Protein AF-A0A956KVR4-F1 (afdb_monomer_lite)

Sequence (391 aa):
MFDELDIPAARTESAVAFEYLHDREALAQNETTVTKDGIIPGFRYVVDYDGKLKVTRSECASCHLQVLPDGTPLRGAPGNLKGGGAALGAVLRQLAASFQERSIDLAEFNYVASAVPWLDPDPHLRLKQMTEEEVLELDRSIVPGTFARFNGSPYFMTKILDIRGIRDRRYFDVHGAFQNRDVEDLARYAIWVSGVEDGTVGPHRVLTEEQRRLRFRYPDEAMYALALYLYELEPAPSPFPKDALAQRGERVFEAEGCSVCHPPGSFTNDMLVPVDGFTPPPPDSSVGRRLPVMRGTHVGTDPGLALSTRKSTGYYKVPSLRGLWYRGLYEHSGSVATLEDWFDPRRLQDDYVPTGWKGPGVTHRAVIGHEYGLDLDAADKRALIAFLETL

pLDDT: mean 93.08, std 4.37, range [73.75, 98.81]

Structure (mmCIF, N/CA/C/O backbone):
data_AF-A0A956KVR4-F1
#
_entry.id   AF-A0A956KVR4-F1
#
loop_
_atom_site.group_PDB
_atom_site.id
_atom_site.type_symbol
_atom_site.label_atom_id
_atom_site.label_alt_id
_atom_site.label_comp_id
_atom_site.label_asym_id
_atom_site.label_entity_id
_atom_site.label_seq_id
_atom_site.pdbx_PDB_ins_code
_atom_site.Cartn_x
_atom_site.Cartn_y
_atom_site.Cartn_z
_atom_site.occupancy
_atom_site.B_iso_or_equiv
_atom_site.auth_seq_id
_atom_site.auth_comp_id
_atom_site.auth_asym_id
_atom_site.auth_atom_id
_atom_site.pdbx_PDB_model_num
ATOM 1 N N . MET A 1 1 ? 20.532 3.257 2.058 1.00 80.75 1 MET A N 1
ATOM 2 C CA . MET A 1 1 ? 20.055 2.010 1.420 1.00 80.75 1 MET A CA 1
ATOM 3 C C . MET A 1 1 ? 18.605 2.106 0.977 1.00 80.75 1 MET A C 1
ATOM 5 O O . MET A 1 1 ? 18.371 1.999 -0.212 1.00 80.75 1 MET A O 1
ATOM 9 N N . PHE A 1 2 ? 17.657 2.375 1.879 1.00 88.44 2 PHE A N 1
ATOM 10 C CA . PHE A 1 2 ? 16.241 2.551 1.524 1.00 88.44 2 PHE A CA 1
ATOM 11 C C . PHE A 1 2 ? 16.002 3.606 0.426 1.00 88.44 2 PHE A C 1
ATOM 13 O O . PHE A 1 2 ? 15.334 3.329 -0.565 1.00 88.44 2 PHE A O 1
ATOM 20 N N . ASP A 1 3 ? 16.626 4.780 0.560 1.00 87.81 3 ASP A N 1
ATOM 21 C CA . ASP A 1 3 ? 16.567 5.830 -0.469 1.00 87.81 3 ASP A CA 1
ATOM 22 C C . ASP A 1 3 ? 17.527 5.571 -1.638 1.00 87.81 3 ASP A C 1
ATOM 24 O O . ASP A 1 3 ? 17.383 6.192 -2.686 1.00 87.81 3 ASP A O 1
ATOM 28 N N . GLU A 1 4 ? 18.510 4.681 -1.443 1.00 88.12 4 GLU A N 1
ATOM 29 C CA . GLU A 1 4 ? 19.662 4.441 -2.330 1.00 88.12 4 GLU A CA 1
ATOM 30 C C . GLU A 1 4 ? 19.419 3.349 -3.377 1.00 88.12 4 GLU A C 1
ATOM 32 O O . GLU A 1 4 ? 20.075 3.326 -4.414 1.00 88.12 4 GLU A O 1
ATOM 37 N N . LEU A 1 5 ? 18.487 2.438 -3.107 1.00 90.12 5 LEU A N 1
ATOM 38 C CA . LEU A 1 5 ? 18.129 1.388 -4.046 1.00 90.12 5 LEU A CA 1
ATOM 39 C C . LEU A 1 5 ? 17.360 1.995 -5.218 1.00 90.12 5 LEU A C 1
ATOM 41 O O . LEU A 1 5 ? 16.420 2.762 -5.005 1.00 90.12 5 LEU A O 1
ATOM 45 N N . ASP A 1 6 ? 17.744 1.653 -6.440 1.00 92.81 6 ASP A N 1
ATOM 46 C CA . ASP A 1 6 ? 17.148 2.186 -7.659 1.00 92.81 6 ASP A CA 1
ATOM 47 C C . ASP A 1 6 ? 16.655 1.103 -8.605 1.00 92.81 6 ASP A C 1
ATOM 49 O O . ASP A 1 6 ? 17.054 -0.048 -8.457 1.00 92.81 6 ASP A O 1
ATOM 53 N N . ILE A 1 7 ? 15.840 1.498 -9.589 1.00 91.69 7 ILE A N 1
ATOM 54 C CA . ILE A 1 7 ? 15.406 0.636 -10.696 1.00 91.69 7 ILE A CA 1
ATOM 55 C C . ILE A 1 7 ? 16.400 0.805 -11.865 1.00 91.69 7 ILE A C 1
ATOM 57 O O . ILE A 1 7 ? 16.297 1.795 -12.602 1.00 91.69 7 ILE A O 1
ATOM 61 N N . PRO A 1 8 ? 17.346 -0.126 -12.119 1.00 91.44 8 PRO A N 1
ATOM 62 C CA . PRO A 1 8 ? 18.348 0.060 -13.172 1.00 91.44 8 PRO A CA 1
ATOM 63 C C . PRO A 1 8 ? 17.725 0.120 -14.569 1.00 91.44 8 PRO A C 1
ATOM 65 O O . PRO A 1 8 ? 18.132 0.921 -15.406 1.00 91.44 8 PRO A O 1
ATOM 68 N N . ALA A 1 9 ? 16.673 -0.673 -14.790 1.00 89.62 9 ALA A N 1
ATOM 69 C CA . ALA A 1 9 ? 15.921 -0.719 -16.042 1.00 89.62 9 ALA A CA 1
ATOM 70 C C . ALA A 1 9 ? 15.224 0.609 -16.399 1.00 89.62 9 ALA A C 1
ATOM 72 O O . ALA A 1 9 ? 14.827 0.801 -17.543 1.00 89.62 9 ALA A O 1
ATOM 73 N N . ALA A 1 10 ? 15.087 1.524 -15.435 1.00 93.25 10 ALA A N 1
ATOM 74 C CA . ALA A 1 10 ? 14.396 2.797 -15.601 1.00 93.25 10 ALA A CA 1
ATOM 75 C C . ALA A 1 10 ? 15.363 4.003 -15.668 1.00 93.25 10 ALA A C 1
ATOM 77 O O . ALA A 1 10 ? 14.924 5.150 -15.759 1.00 93.25 10 ALA A O 1
ATOM 78 N N . ARG A 1 11 ? 16.686 3.768 -15.644 1.00 95.50 11 ARG A N 1
ATOM 79 C CA . ARG A 1 11 ? 17.711 4.823 -15.747 1.00 95.50 11 ARG A CA 1
ATOM 80 C C . ARG A 1 11 ? 17.682 5.495 -17.116 1.00 95.50 11 ARG A C 1
ATOM 82 O O . ARG A 1 11 ? 17.951 4.852 -18.125 1.00 95.50 11 ARG A O 1
ATOM 89 N N . THR A 1 12 ? 17.420 6.800 -17.151 1.00 96.75 12 THR A N 1
ATOM 90 C CA . THR A 1 12 ? 17.279 7.575 -18.390 1.00 96.75 12 THR A CA 1
ATOM 91 C C . THR A 1 12 ? 18.158 8.828 -18.418 1.00 96.75 12 THR A C 1
ATOM 93 O O . THR A 1 12 ? 18.351 9.499 -17.405 1.00 96.75 12 THR A O 1
ATOM 96 N N . GLU A 1 13 ? 18.662 9.162 -19.608 1.00 97.00 13 GLU A N 1
ATOM 97 C CA . GLU A 1 13 ? 19.359 10.421 -19.928 1.00 97.00 13 GLU A CA 1
ATOM 98 C C . GLU A 1 13 ? 18.384 11.500 -20.455 1.00 97.00 13 GLU A C 1
ATOM 100 O O . GLU A 1 13 ? 18.801 12.485 -21.058 1.00 97.00 13 GLU A O 1
ATOM 105 N N . SER A 1 14 ? 17.068 11.307 -20.298 1.00 97.25 14 SER A N 1
ATOM 106 C CA . SER A 1 14 ? 16.052 12.202 -20.862 1.00 97.25 14 SER A CA 1
ATOM 107 C C . SER A 1 14 ? 16.203 13.642 -20.362 1.00 97.25 14 SER A C 1
ATOM 109 O O . SER A 1 14 ? 15.924 13.925 -19.198 1.00 97.25 14 SER A O 1
ATOM 111 N N . ALA A 1 15 ? 16.558 14.564 -21.264 1.00 96.94 15 ALA A N 1
ATOM 112 C CA . ALA A 1 15 ? 16.651 15.996 -20.963 1.00 96.94 15 ALA A CA 1
ATOM 113 C C . ALA A 1 15 ? 15.356 16.541 -20.343 1.00 96.94 15 ALA A C 1
ATOM 115 O O . ALA A 1 15 ? 15.408 17.255 -19.352 1.00 96.94 15 ALA A O 1
ATOM 116 N N . VAL A 1 16 ? 14.199 16.088 -20.839 1.00 96.19 16 VAL A N 1
ATOM 117 C CA . VAL A 1 16 ? 12.877 16.450 -20.306 1.00 96.19 16 VAL A CA 1
ATOM 118 C C . VAL A 1 16 ? 12.732 16.075 -18.826 1.00 96.19 16 VAL A C 1
ATOM 120 O O . VAL A 1 16 ? 12.147 16.828 -18.050 1.00 96.19 16 VAL A O 1
ATOM 123 N N . ALA A 1 17 ? 13.269 14.922 -18.410 1.00 96.12 17 ALA A N 1
ATOM 124 C CA . ALA A 1 17 ? 13.249 14.526 -17.004 1.00 96.12 17 ALA A CA 1
ATOM 125 C C . ALA A 1 17 ? 14.131 15.444 -16.151 1.00 96.12 17 ALA A C 1
ATOM 127 O O . ALA A 1 17 ? 13.702 15.888 -15.089 1.00 96.12 17 ALA A O 1
ATOM 128 N N . PHE A 1 18 ? 15.343 15.747 -16.624 1.00 97.06 18 PHE A N 1
ATOM 129 C CA . PHE A 1 18 ? 16.249 16.666 -15.936 1.00 97.06 18 PHE A CA 1
ATOM 130 C C . PHE A 1 18 ? 15.658 18.074 -15.828 1.00 97.06 18 PHE A C 1
ATOM 132 O O . PHE A 1 18 ? 15.681 18.645 -14.743 1.00 97.06 18 PHE A O 1
ATOM 139 N N . GLU A 1 19 ? 15.108 18.621 -16.910 1.00 96.56 19 GLU A N 1
ATOM 140 C CA . GLU A 1 19 ? 14.484 19.948 -16.936 1.00 96.56 19 GLU A CA 1
ATOM 141 C C . GLU A 1 19 ? 13.323 20.030 -15.942 1.00 96.56 19 GLU A C 1
ATOM 143 O O . GLU A 1 19 ? 13.326 20.900 -15.075 1.00 96.56 19 GLU A O 1
ATOM 148 N N . TYR A 1 20 ? 12.398 19.064 -15.982 1.00 96.06 20 TYR A N 1
ATOM 149 C CA . TYR A 1 20 ? 11.256 19.018 -15.066 1.00 96.06 20 TYR A CA 1
ATOM 150 C C . TYR A 1 20 ? 11.679 19.002 -13.590 1.00 96.06 20 TYR A C 1
ATOM 152 O O . TYR A 1 20 ? 11.114 19.725 -12.774 1.00 96.06 20 TYR A O 1
ATOM 160 N N . LEU A 1 21 ? 12.685 18.196 -13.229 1.00 95.62 21 LEU A N 1
ATOM 161 C CA . LEU A 1 21 ? 13.136 18.069 -11.836 1.00 95.62 21 LEU A CA 1
ATOM 162 C C . LEU A 1 21 ? 13.823 19.335 -11.295 1.00 95.62 21 LEU A C 1
ATOM 164 O O . LEU A 1 21 ? 13.979 19.459 -10.081 1.00 95.62 21 LEU A O 1
ATOM 168 N N . HIS A 1 22 ? 14.218 20.269 -12.163 1.00 94.44 22 HIS A N 1
ATOM 169 C CA . HIS A 1 22 ? 14.794 21.561 -11.776 1.00 94.44 22 HIS A CA 1
ATOM 170 C C . HIS A 1 22 ? 13.825 22.739 -11.966 1.00 94.44 22 HIS A C 1
ATOM 172 O O . HIS A 1 22 ? 14.139 23.858 -11.552 1.00 94.44 22 HIS A O 1
ATOM 178 N N . ASP A 1 23 ? 12.647 22.506 -12.545 1.00 95.88 23 ASP A N 1
ATOM 179 C CA . ASP A 1 23 ? 11.645 23.531 -12.809 1.00 95.88 23 ASP A CA 1
ATOM 180 C C . ASP A 1 23 ? 10.637 23.633 -11.654 1.00 95.88 23 ASP A C 1
ATOM 182 O O . ASP A 1 23 ? 9.692 22.855 -11.523 1.00 95.88 23 ASP A O 1
ATOM 186 N N . ARG A 1 24 ? 10.823 24.648 -10.805 1.00 94.50 24 ARG A N 1
ATOM 187 C CA . ARG A 1 24 ? 9.937 24.910 -9.660 1.00 94.50 24 ARG A CA 1
ATOM 188 C C . ARG A 1 24 ? 8.495 25.201 -10.068 1.00 94.50 24 ARG A C 1
ATOM 190 O O . ARG A 1 24 ? 7.590 24.872 -9.304 1.00 94.50 24 ARG A O 1
ATOM 197 N N . GLU A 1 25 ? 8.283 25.834 -11.217 1.00 95.50 25 GLU A N 1
ATOM 198 C CA . GLU A 1 25 ? 6.944 26.164 -11.690 1.00 95.50 25 GLU A CA 1
ATOM 199 C C . GLU A 1 25 ? 6.230 24.895 -12.155 1.00 95.50 25 GLU A C 1
ATOM 201 O O . GLU A 1 25 ? 5.117 24.623 -11.703 1.00 95.50 25 GLU A O 1
ATOM 206 N N . ALA A 1 26 ? 6.903 24.058 -12.949 1.00 95.06 26 ALA A N 1
ATOM 207 C CA . ALA A 1 26 ? 6.360 22.771 -13.377 1.00 95.06 26 ALA A CA 1
ATOM 208 C C . ALA A 1 26 ? 6.035 21.855 -12.185 1.00 95.06 26 ALA A C 1
ATOM 210 O O . ALA A 1 26 ? 4.971 21.230 -12.157 1.00 95.06 26 ALA A O 1
ATOM 211 N N . LEU A 1 27 ? 6.912 21.803 -11.174 1.00 95.25 27 LEU A N 1
ATOM 212 C CA . LEU A 1 27 ? 6.678 21.027 -9.952 1.00 95.25 27 LEU A CA 1
ATOM 213 C C . LEU A 1 27 ? 5.428 21.502 -9.203 1.00 95.25 27 LEU A C 1
ATOM 215 O O . LEU A 1 27 ? 4.624 20.665 -8.789 1.00 95.25 27 LEU A O 1
ATOM 219 N N . ALA A 1 28 ? 5.244 22.819 -9.066 1.00 93.88 28 ALA A N 1
ATOM 220 C CA . ALA A 1 28 ? 4.077 23.403 -8.411 1.00 93.88 28 ALA A CA 1
ATOM 221 C C . ALA A 1 28 ? 2.783 23.152 -9.203 1.00 93.88 28 ALA A C 1
ATOM 223 O O . ALA A 1 28 ? 1.786 22.735 -8.620 1.00 93.88 28 ALA A O 1
ATOM 224 N N . GLN A 1 29 ? 2.809 23.337 -10.527 1.00 94.00 29 GLN A N 1
ATOM 225 C CA . GLN A 1 29 ? 1.658 23.102 -11.409 1.00 94.00 29 GLN A CA 1
ATOM 226 C C . GLN A 1 29 ? 1.182 21.641 -11.394 1.00 94.00 29 GLN A C 1
ATOM 228 O O . GLN A 1 29 ? -0.007 21.381 -11.543 1.00 94.00 29 GLN A O 1
ATOM 233 N N . ASN A 1 30 ? 2.099 20.689 -11.205 1.00 92.12 30 ASN A N 1
ATOM 234 C CA . ASN A 1 30 ? 1.795 19.256 -11.145 1.00 92.12 30 ASN A CA 1
ATOM 235 C C . ASN A 1 30 ? 1.574 18.742 -9.712 1.00 92.12 30 ASN A C 1
ATOM 237 O O . ASN A 1 30 ? 1.574 17.528 -9.503 1.00 92.12 30 ASN A O 1
ATOM 241 N N . GLU A 1 31 ? 1.465 19.641 -8.724 1.00 93.69 31 GLU A N 1
ATOM 242 C CA . GLU A 1 31 ? 1.329 19.299 -7.300 1.00 93.69 31 GLU A CA 1
ATOM 243 C C . GLU A 1 31 ? 2.373 18.268 -6.836 1.00 93.69 31 GLU A C 1
ATOM 245 O O . GLU A 1 31 ? 2.086 17.351 -6.060 1.00 93.69 31 GLU A O 1
ATOM 250 N N . THR A 1 32 ? 3.598 18.377 -7.361 1.00 94.94 32 THR A N 1
ATOM 251 C CA . THR A 1 32 ? 4.638 17.385 -7.089 1.00 94.94 32 THR A CA 1
ATOM 252 C C . THR A 1 32 ? 4.989 17.412 -5.614 1.00 94.94 32 THR A C 1
ATOM 254 O O . THR A 1 32 ? 5.251 18.469 -5.043 1.00 94.94 32 THR A O 1
ATOM 257 N N . THR A 1 33 ? 5.010 16.241 -4.985 1.00 95.50 33 THR A N 1
ATOM 258 C CA . THR A 1 33 ? 5.395 16.138 -3.580 1.00 95.50 33 THR A CA 1
ATOM 259 C C . THR A 1 33 ? 6.875 16.471 -3.408 1.00 95.50 33 THR A C 1
ATOM 261 O O . THR A 1 33 ? 7.738 15.834 -4.011 1.00 95.50 33 THR A O 1
ATOM 264 N N . VAL A 1 34 ? 7.163 17.448 -2.546 1.00 95.31 34 VAL A N 1
ATOM 265 C CA . VAL A 1 34 ? 8.518 17.889 -2.199 1.00 95.31 34 VAL A CA 1
ATOM 266 C C . VAL A 1 34 ? 8.643 17.938 -0.677 1.00 95.31 34 VAL A C 1
ATOM 268 O O . VAL A 1 34 ? 7.728 18.394 0.009 1.00 95.31 34 VAL A O 1
ATOM 271 N N . THR A 1 35 ? 9.753 17.445 -0.129 1.00 96.06 35 THR A N 1
ATOM 272 C CA . THR A 1 35 ? 10.032 17.548 1.311 1.00 96.06 35 THR A CA 1
ATOM 273 C C . THR A 1 35 ? 10.358 18.989 1.706 1.00 96.06 35 THR A C 1
ATOM 275 O O . THR A 1 35 ? 10.682 19.829 0.864 1.00 96.06 35 THR A O 1
ATOM 278 N N . LYS A 1 36 ? 10.375 19.271 3.012 1.00 95.56 36 LYS A N 1
ATOM 279 C CA . LYS A 1 36 ? 10.816 20.571 3.550 1.00 95.56 36 LYS A CA 1
ATOM 280 C C . LYS A 1 36 ? 12.243 20.968 3.144 1.00 95.56 36 LYS A C 1
ATOM 282 O O . LYS A 1 36 ? 12.559 22.152 3.121 1.00 95.56 36 LYS A O 1
ATOM 287 N N . ASP A 1 37 ? 13.073 19.989 2.784 1.00 94.69 37 ASP A N 1
ATOM 288 C CA . ASP A 1 37 ? 14.461 20.185 2.349 1.00 94.69 37 ASP A CA 1
ATOM 289 C C . ASP A 1 37 ? 14.590 20.326 0.818 1.00 94.69 37 ASP A C 1
ATOM 291 O O . ASP A 1 37 ? 15.698 20.352 0.285 1.00 94.69 37 ASP A O 1
ATOM 295 N N . GLY A 1 38 ? 13.472 20.396 0.085 1.00 92.62 38 GLY A N 1
ATOM 296 C CA . GLY A 1 38 ? 13.476 20.536 -1.373 1.00 92.62 38 GLY A CA 1
ATOM 297 C C . GLY A 1 38 ? 13.743 19.233 -2.133 1.00 92.62 38 GLY A C 1
ATOM 298 O O . GLY A 1 38 ? 14.058 19.278 -3.320 1.00 92.62 38 GLY A O 1
ATOM 299 N N . ILE A 1 39 ? 13.636 18.074 -1.477 1.00 93.12 39 ILE A N 1
ATOM 300 C CA . ILE A 1 39 ? 13.843 16.765 -2.110 1.00 93.12 39 ILE A CA 1
ATOM 301 C C . ILE A 1 39 ? 12.533 16.315 -2.751 1.00 93.12 39 ILE A C 1
ATOM 303 O O . ILE A 1 39 ? 11.499 16.334 -2.090 1.00 93.12 39 ILE A O 1
ATOM 307 N N . ILE A 1 40 ? 12.584 15.855 -4.002 1.00 95.06 40 ILE A N 1
ATOM 308 C CA . ILE A 1 40 ? 11.457 15.207 -4.686 1.00 95.06 40 ILE A CA 1
ATOM 309 C C . ILE A 1 40 ? 11.563 13.699 -4.416 1.00 95.06 40 ILE A C 1
ATOM 311 O O . ILE A 1 40 ? 12.414 13.036 -5.020 1.00 95.06 40 ILE A O 1
ATOM 315 N N . PRO A 1 41 ? 10.772 13.124 -3.492 1.00 93.62 41 PRO A N 1
ATOM 316 C CA . PRO A 1 41 ? 10.969 11.740 -3.098 1.00 93.62 41 PRO A CA 1
ATOM 317 C C . PRO A 1 41 ? 10.682 10.775 -4.244 1.00 93.62 41 PRO A C 1
ATOM 319 O O . PRO A 1 41 ? 9.842 11.014 -5.110 1.00 93.62 41 PRO A O 1
ATOM 322 N N . GLY A 1 42 ? 11.385 9.648 -4.234 1.00 91.88 42 GLY A N 1
ATOM 323 C CA . GLY A 1 42 ? 11.209 8.604 -5.233 1.00 91.88 42 GLY A CA 1
ATOM 324 C C . GLY A 1 42 ? 11.892 8.880 -6.572 1.00 91.88 42 GLY A C 1
ATOM 325 O O . GLY A 1 42 ? 11.877 7.969 -7.392 1.00 91.88 42 GLY A O 1
ATOM 326 N N . PHE A 1 43 ? 12.500 10.049 -6.795 1.00 94.75 43 PHE A N 1
ATOM 327 C CA . PHE A 1 43 ? 13.442 10.299 -7.890 1.00 94.75 43 PHE A CA 1
ATOM 328 C C . PHE 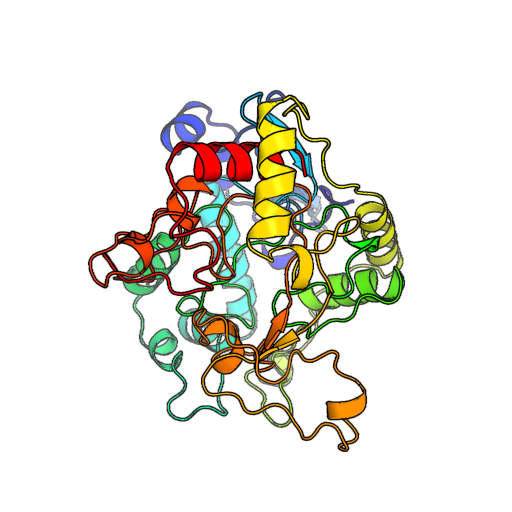A 1 43 ? 14.870 10.360 -7.364 1.00 94.75 43 PHE A C 1
ATOM 330 O O . PHE A 1 43 ? 15.117 10.764 -6.228 1.00 94.75 43 PHE A O 1
ATOM 337 N N . ARG A 1 44 ? 15.825 9.984 -8.211 1.00 94.06 44 ARG A N 1
ATOM 338 C CA . ARG A 1 44 ? 17.248 10.069 -7.888 1.00 94.06 44 ARG A CA 1
ATOM 339 C C . ARG A 1 44 ? 18.091 10.301 -9.129 1.00 94.06 44 ARG A C 1
ATOM 341 O O . ARG A 1 44 ? 17.738 9.861 -10.225 1.00 94.06 44 ARG A O 1
ATOM 348 N N . TYR A 1 45 ? 19.252 10.895 -8.897 1.00 95.44 45 TYR A N 1
ATOM 349 C CA . TYR A 1 45 ? 20.349 10.897 -9.847 1.00 95.44 45 TYR A CA 1
ATOM 350 C C . TYR A 1 45 ? 21.274 9.710 -9.581 1.00 95.44 45 TYR A C 1
ATOM 352 O O . TYR A 1 45 ? 21.537 9.356 -8.431 1.00 95.44 45 TYR A O 1
ATOM 360 N N . VAL A 1 46 ? 21.776 9.095 -10.645 1.00 95.50 46 VAL A N 1
ATOM 361 C CA . VAL A 1 46 ? 22.764 8.018 -10.579 1.00 95.50 46 VAL A CA 1
ATOM 362 C C . VAL A 1 46 ? 23.816 8.243 -11.655 1.00 95.50 46 VAL A C 1
ATOM 364 O O . VAL A 1 46 ? 23.481 8.595 -12.782 1.00 95.50 46 VAL A O 1
ATOM 367 N N . VAL A 1 47 ? 25.088 8.063 -11.307 1.00 95.69 47 VAL A N 1
ATOM 368 C CA . VAL A 1 47 ? 26.148 7.919 -12.310 1.00 95.69 47 VAL A CA 1
ATOM 369 C C . VAL A 1 47 ? 26.178 6.446 -12.689 1.00 95.69 47 VAL A C 1
ATOM 371 O O . VAL A 1 47 ? 26.479 5.600 -11.848 1.00 95.69 47 VAL A O 1
ATOM 374 N N . ASP A 1 48 ? 25.768 6.140 -13.914 1.00 93.56 48 ASP A N 1
ATOM 375 C CA . ASP A 1 48 ? 25.633 4.765 -14.392 1.00 93.56 48 ASP A CA 1
ATOM 376 C C . ASP A 1 48 ? 26.993 4.184 -14.826 1.00 93.56 48 ASP A C 1
ATOM 378 O O . ASP A 1 48 ? 28.011 4.879 -14.845 1.00 93.56 48 ASP A O 1
ATOM 382 N N . TYR A 1 49 ? 27.037 2.896 -15.172 1.00 89.31 49 TYR A N 1
ATOM 383 C CA . TYR A 1 49 ? 28.277 2.198 -15.542 1.00 89.31 49 TYR A CA 1
ATOM 384 C C . TYR A 1 49 ? 28.978 2.772 -16.783 1.00 89.31 49 TYR A C 1
ATOM 386 O O . TYR A 1 49 ? 30.174 2.560 -16.967 1.00 89.31 49 TYR A O 1
ATOM 394 N N . ASP A 1 50 ? 28.249 3.507 -17.621 1.00 94.12 50 ASP A N 1
ATOM 395 C CA . ASP A 1 50 ? 28.787 4.247 -18.766 1.00 94.12 50 ASP A CA 1
ATOM 396 C C . ASP A 1 50 ? 29.404 5.607 -18.378 1.00 94.12 50 ASP A C 1
ATOM 398 O O . ASP A 1 50 ? 29.859 6.354 -19.245 1.00 94.12 50 ASP A O 1
ATOM 402 N N . GLY A 1 51 ? 29.435 5.933 -17.082 1.00 96.38 51 GLY A N 1
ATOM 403 C CA . GLY A 1 51 ? 29.975 7.176 -16.540 1.00 96.38 51 GLY A CA 1
ATOM 404 C C . GLY A 1 51 ? 29.044 8.378 -16.689 1.00 96.38 51 GLY A C 1
ATOM 405 O O . GLY A 1 51 ? 29.439 9.494 -16.348 1.00 96.38 51 GLY A O 1
ATOM 406 N N . LYS A 1 52 ? 27.820 8.188 -17.191 1.00 97.25 52 LYS A N 1
ATOM 407 C CA . LYS A 1 52 ? 26.879 9.282 -17.425 1.00 97.25 52 LYS A CA 1
ATOM 408 C C . LYS A 1 52 ? 25.922 9.473 -16.259 1.00 97.25 52 LYS A C 1
ATOM 410 O O . LYS A 1 52 ? 25.514 8.520 -15.596 1.00 97.25 52 LYS A O 1
ATOM 415 N N . LEU A 1 53 ? 25.521 10.724 -16.047 1.00 97.31 53 LEU A N 1
ATOM 416 C CA . LEU A 1 53 ? 24.470 11.072 -15.099 1.00 97.31 53 LEU A CA 1
ATOM 417 C C . LEU A 1 53 ? 23.101 10.708 -15.684 1.00 97.31 53 LEU A C 1
ATOM 419 O O . LEU A 1 53 ? 22.754 11.150 -16.777 1.00 97.31 53 LEU A O 1
ATOM 423 N N . LYS A 1 54 ? 22.311 9.940 -14.938 1.00 97.81 54 LYS A N 1
ATOM 424 C CA . LYS A 1 54 ? 20.959 9.510 -15.308 1.00 97.81 54 LYS A CA 1
ATOM 425 C C . LYS A 1 54 ? 19.970 9.801 -14.188 1.00 97.81 54 LYS A C 1
ATOM 427 O O . LYS A 1 54 ? 20.344 9.873 -13.018 1.00 97.81 54 LYS A O 1
ATOM 432 N N . VAL A 1 55 ? 18.700 9.930 -14.557 1.00 97.12 55 VAL A N 1
ATOM 433 C CA . VAL A 1 55 ? 17.562 9.973 -13.632 1.00 97.12 55 VAL A CA 1
ATOM 434 C C . VAL A 1 55 ? 16.927 8.589 -13.571 1.00 97.12 55 VAL A C 1
ATOM 436 O O . VAL A 1 55 ? 16.797 7.915 -14.589 1.00 97.12 55 VAL A O 1
ATOM 439 N N . THR A 1 56 ? 16.508 8.161 -12.387 1.00 95.75 56 THR A N 1
ATOM 440 C CA . THR A 1 56 ? 15.692 6.952 -12.202 1.00 95.75 56 THR A CA 1
ATOM 441 C C . THR A 1 56 ? 14.779 7.113 -10.982 1.00 95.75 56 THR A C 1
ATOM 443 O O . THR A 1 56 ? 14.751 8.177 -10.352 1.00 95.75 56 THR A O 1
ATOM 446 N N . ARG A 1 57 ? 14.021 6.068 -10.641 1.00 93.75 57 ARG A N 1
ATOM 447 C CA . ARG A 1 57 ? 13.234 5.999 -9.409 1.00 93.75 57 ARG A CA 1
ATOM 448 C C . ARG A 1 57 ? 13.993 5.279 -8.304 1.00 93.75 57 ARG A C 1
ATOM 450 O O . ARG A 1 57 ? 14.728 4.327 -8.565 1.00 93.75 57 ARG A O 1
ATOM 457 N N . SER A 1 58 ? 13.759 5.698 -7.066 1.00 93.50 58 SER A N 1
ATOM 458 C CA . SER A 1 58 ? 14.120 4.891 -5.900 1.00 93.50 58 SER A CA 1
ATOM 459 C C . SER A 1 58 ? 13.170 3.698 -5.793 1.00 93.50 58 SER A C 1
ATOM 461 O O . SER A 1 58 ? 11.958 3.891 -5.754 1.00 93.50 58 SER A O 1
ATOM 463 N N . GLU A 1 59 ? 13.700 2.483 -5.711 1.00 91.12 59 GLU A N 1
ATOM 464 C CA . GLU A 1 59 ? 12.933 1.230 -5.720 1.00 91.12 59 GLU A CA 1
ATOM 465 C C . GLU A 1 59 ? 11.901 1.201 -4.580 1.00 91.12 59 GLU A C 1
ATOM 467 O O . GLU A 1 59 ? 10.697 1.229 -4.815 1.00 91.12 59 GLU A O 1
ATOM 472 N N . CYS A 1 60 ? 12.357 1.243 -3.324 1.00 91.69 60 CYS A N 1
ATOM 473 C CA . CYS A 1 60 ? 11.464 1.159 -2.168 1.00 91.69 60 CYS A CA 1
ATOM 474 C C . CYS A 1 60 ? 10.809 2.506 -1.844 1.00 91.69 60 CYS A C 1
ATOM 476 O O . CYS A 1 60 ? 9.600 2.573 -1.633 1.00 91.69 60 CYS A O 1
ATOM 478 N N . ALA A 1 61 ? 11.593 3.590 -1.817 1.00 92.81 61 ALA A N 1
ATOM 479 C CA . ALA A 1 61 ? 11.116 4.914 -1.412 1.00 92.81 61 ALA A CA 1
ATOM 480 C C . ALA A 1 61 ? 10.111 5.541 -2.396 1.00 92.81 61 ALA A C 1
ATOM 482 O O . ALA A 1 61 ? 9.395 6.459 -2.014 1.00 92.81 61 ALA A O 1
ATOM 483 N N . SER A 1 62 ? 10.013 5.053 -3.640 1.00 91.88 62 SER A N 1
ATOM 484 C CA . SER A 1 62 ? 8.954 5.486 -4.565 1.00 91.88 62 SER A CA 1
ATOM 485 C C . SER A 1 62 ? 7.551 5.069 -4.124 1.00 91.88 62 SER A C 1
ATOM 487 O O . SER A 1 62 ? 6.590 5.737 -4.498 1.00 91.88 62 SER A O 1
ATOM 489 N N . CYS A 1 63 ? 7.438 3.991 -3.342 1.00 92.25 63 CYS A N 1
ATOM 490 C CA . CYS A 1 63 ? 6.168 3.478 -2.835 1.00 92.25 63 CYS A CA 1
ATOM 491 C C . CYS A 1 63 ? 6.056 3.636 -1.315 1.00 92.25 63 CYS A C 1
ATOM 493 O O . CYS A 1 63 ? 5.007 4.012 -0.817 1.00 92.25 63 CYS A O 1
ATOM 495 N N . HIS A 1 64 ? 7.123 3.387 -0.558 1.00 95.38 64 HIS A N 1
ATOM 496 C CA . HIS A 1 64 ? 7.099 3.325 0.908 1.00 95.38 64 HIS A CA 1
ATOM 497 C C . HIS A 1 64 ? 7.646 4.596 1.580 1.00 95.38 64 HIS A C 1
ATOM 499 O O . HIS A 1 64 ? 8.385 4.522 2.563 1.00 95.38 64 HIS A O 1
ATOM 505 N N . LEU A 1 65 ? 7.341 5.777 1.041 1.00 95.69 65 LEU A N 1
ATOM 506 C CA . LEU A 1 65 ? 7.711 7.050 1.659 1.00 95.69 65 LEU A CA 1
ATOM 507 C C . LEU A 1 65 ? 6.538 8.019 1.616 1.00 95.69 65 LEU A C 1
ATOM 509 O O . LEU A 1 65 ? 6.072 8.400 0.543 1.00 95.69 65 LEU A O 1
ATOM 513 N N . GLN A 1 66 ? 6.116 8.457 2.796 1.00 95.88 66 GLN A N 1
ATOM 514 C CA . GLN A 1 66 ? 5.120 9.507 2.957 1.00 95.88 66 GLN A CA 1
ATOM 515 C C . GLN A 1 66 ? 5.806 10.833 3.280 1.00 95.88 66 GLN A C 1
ATOM 517 O O . GLN A 1 66 ? 6.786 10.858 4.021 1.00 95.88 66 GLN A O 1
ATOM 522 N N . VAL A 1 67 ? 5.294 11.943 2.761 1.00 96.19 67 VAL A N 1
ATOM 523 C CA . VAL A 1 67 ? 5.663 13.286 3.223 1.00 96.19 67 VAL A CA 1
ATOM 524 C C . VAL A 1 67 ? 4.520 13.821 4.076 1.00 96.19 67 VAL A C 1
ATOM 526 O O . VAL A 1 67 ? 3.386 13.922 3.606 1.00 96.19 67 VAL A O 1
ATOM 529 N N . LEU A 1 68 ? 4.811 14.099 5.347 1.00 94.25 68 LEU A N 1
ATOM 530 C CA . LEU A 1 68 ? 3.849 14.641 6.306 1.00 94.25 68 LEU A CA 1
ATOM 531 C C . LEU A 1 68 ? 3.498 16.106 5.970 1.00 94.25 68 LEU A C 1
ATOM 533 O O . LEU A 1 68 ? 4.231 16.745 5.214 1.00 94.25 68 LEU A O 1
ATOM 537 N N . PRO A 1 69 ? 2.410 16.675 6.531 1.00 93.00 69 PRO A N 1
ATOM 538 C CA . PRO A 1 69 ? 1.997 18.053 6.238 1.00 93.00 69 PRO A CA 1
ATOM 539 C C . PRO A 1 69 ? 3.063 19.125 6.516 1.00 93.00 69 PRO A C 1
ATOM 541 O O . PRO A 1 69 ? 3.062 20.172 5.877 1.00 93.00 69 PRO A O 1
ATOM 544 N N . ASP A 1 70 ? 3.990 18.866 7.441 1.00 93.50 70 ASP A N 1
ATOM 545 C CA . ASP A 1 70 ? 5.127 19.740 7.761 1.00 93.50 70 ASP A CA 1
ATOM 546 C C . ASP A 1 70 ? 6.325 19.573 6.796 1.00 93.50 70 ASP A C 1
ATOM 548 O O . ASP A 1 70 ? 7.392 20.153 7.005 1.00 93.50 70 ASP A O 1
ATOM 552 N N . GLY A 1 71 ? 6.178 18.744 5.758 1.00 95.19 71 GLY A N 1
ATOM 553 C CA . GLY A 1 71 ? 7.216 18.411 4.788 1.00 95.19 71 GLY A CA 1
ATOM 554 C C . GLY A 1 71 ? 8.224 17.361 5.269 1.00 95.19 71 GLY A C 1
ATOM 555 O O . GLY A 1 71 ? 9.201 17.097 4.560 1.00 95.19 71 GLY A O 1
ATOM 556 N N . THR A 1 72 ? 8.038 16.755 6.447 1.00 95.81 72 THR A N 1
ATOM 557 C CA . THR A 1 72 ? 8.942 15.725 6.976 1.00 95.81 72 THR A CA 1
ATOM 558 C C . THR A 1 72 ? 8.740 14.383 6.249 1.00 95.81 72 THR A C 1
ATOM 560 O O . THR A 1 72 ? 7.610 13.896 6.169 1.00 95.81 72 THR A O 1
ATOM 563 N N . PRO A 1 73 ? 9.810 13.736 5.740 1.00 95.56 73 PRO A N 1
ATOM 564 C CA . PRO A 1 73 ? 9.706 12.416 5.126 1.00 95.56 73 PRO A CA 1
ATOM 565 C C . PRO A 1 73 ? 9.598 11.309 6.185 1.00 95.56 73 PRO A C 1
ATOM 567 O O . PRO A 1 73 ? 10.481 11.141 7.030 1.00 95.56 73 PRO A O 1
ATOM 570 N N . LEU A 1 74 ? 8.552 10.495 6.087 1.00 96.12 74 LEU A N 1
ATOM 571 C CA . LEU A 1 74 ? 8.315 9.308 6.895 1.00 96.12 74 LEU A CA 1
ATOM 572 C C . LEU A 1 74 ? 8.594 8.046 6.067 1.00 96.12 74 LEU A C 1
ATOM 574 O O . LEU A 1 74 ? 7.759 7.559 5.302 1.00 96.12 74 LEU A O 1
ATOM 578 N N . ARG A 1 75 ? 9.809 7.511 6.217 1.00 96.12 75 ARG A N 1
ATOM 579 C CA . ARG A 1 75 ? 10.246 6.283 5.535 1.00 96.12 75 ARG A CA 1
ATOM 580 C C . ARG A 1 75 ? 9.504 5.063 6.073 1.00 96.12 75 ARG A C 1
ATOM 582 O O . ARG A 1 75 ? 9.296 4.937 7.279 1.00 96.12 75 ARG A O 1
ATOM 589 N N . GLY A 1 76 ? 9.140 4.161 5.177 1.00 95.38 76 GLY A N 1
ATOM 590 C CA . GLY A 1 76 ? 8.391 2.946 5.465 1.00 95.38 76 GLY A CA 1
ATOM 591 C C . GLY A 1 76 ? 6.873 3.126 5.558 1.00 95.38 76 GLY A C 1
ATOM 592 O O . GLY A 1 76 ? 6.161 2.129 5.565 1.00 95.38 76 GLY A O 1
ATOM 593 N N . ALA A 1 77 ? 6.357 4.354 5.603 1.00 96.06 77 ALA A N 1
ATOM 594 C CA . ALA A 1 77 ? 4.915 4.584 5.562 1.00 96.06 77 ALA A CA 1
ATOM 595 C C . ALA A 1 77 ? 4.353 4.375 4.140 1.00 96.06 77 ALA A C 1
ATOM 597 O O . ALA A 1 77 ? 5.108 4.499 3.169 1.00 96.06 77 ALA A O 1
ATOM 598 N N . PRO A 1 78 ? 3.049 4.075 3.982 1.00 95.31 78 PRO A N 1
ATOM 599 C CA . PRO A 1 78 ? 2.397 4.068 2.675 1.00 95.31 78 PRO A CA 1
ATOM 600 C C . PRO A 1 78 ? 2.595 5.409 1.968 1.00 95.31 78 PRO A C 1
ATOM 602 O O . PRO A 1 78 ? 2.310 6.465 2.532 1.00 95.31 78 PRO A O 1
ATOM 605 N N . GLY A 1 79 ? 3.118 5.381 0.746 1.00 94.06 79 GLY A N 1
ATOM 606 C CA . GLY A 1 79 ? 3.491 6.603 0.053 1.00 94.06 79 GLY A CA 1
ATOM 607 C C . GLY A 1 79 ? 2.291 7.440 -0.358 1.00 94.06 79 GLY A C 1
ATOM 608 O O . GLY A 1 79 ? 1.298 6.923 -0.855 1.00 94.06 79 GLY A O 1
ATOM 609 N N . ASN A 1 80 ? 2.412 8.754 -0.200 1.00 93.81 80 ASN A N 1
ATOM 610 C CA . ASN A 1 80 ? 1.427 9.741 -0.647 1.00 93.81 80 ASN A CA 1
ATOM 611 C C . ASN A 1 80 ? 1.980 10.627 -1.772 1.00 93.81 80 ASN A C 1
ATOM 613 O O . ASN A 1 80 ? 1.529 11.758 -1.947 1.00 93.81 80 ASN A O 1
ATOM 617 N N . LEU A 1 81 ? 2.989 10.129 -2.490 1.00 92.62 81 LEU A N 1
ATOM 618 C CA . LEU A 1 81 ? 3.705 10.896 -3.498 1.00 92.62 81 LEU A CA 1
ATOM 619 C C . LEU A 1 81 ? 2.774 11.223 -4.669 1.00 92.62 81 LEU A C 1
ATOM 621 O O . LEU A 1 81 ? 2.157 10.336 -5.258 1.00 92.62 81 LEU A O 1
ATOM 625 N N . LYS A 1 82 ? 2.697 12.509 -4.992 1.00 91.31 82 LYS A N 1
ATOM 626 C CA . LYS A 1 82 ? 1.925 13.078 -6.094 1.00 91.31 82 LYS A CA 1
ATOM 627 C C . LYS A 1 82 ? 2.849 13.681 -7.141 1.00 91.31 82 LYS A C 1
ATOM 629 O O . LYS A 1 82 ? 3.987 14.063 -6.848 1.00 91.31 82 LYS A O 1
ATOM 634 N N . GLY A 1 83 ? 2.318 13.805 -8.352 1.00 84.38 83 GLY A N 1
ATOM 635 C CA . GLY A 1 83 ? 3.003 14.433 -9.471 1.00 84.38 83 GLY A CA 1
ATOM 636 C C . GLY A 1 83 ? 4.163 13.593 -10.005 1.00 84.38 83 GLY A C 1
ATOM 637 O O . GLY A 1 83 ? 4.106 12.366 -10.059 1.00 84.38 83 GLY A O 1
ATOM 638 N N . GLY A 1 84 ? 5.211 14.274 -10.460 1.00 84.25 84 GLY A N 1
ATOM 639 C CA . GLY A 1 84 ? 6.342 13.678 -11.178 1.00 84.25 84 GLY A CA 1
ATOM 640 C C . GLY A 1 84 ? 6.305 13.926 -12.686 1.00 84.25 84 GLY A C 1
ATOM 641 O O . GLY A 1 84 ? 7.348 13.818 -13.328 1.00 84.25 84 GLY A O 1
ATOM 642 N N . GLY A 1 85 ? 5.143 14.309 -13.226 1.00 87.31 85 GLY A N 1
ATOM 643 C CA . GLY A 1 85 ? 4.966 14.904 -14.552 1.00 87.31 85 GLY A CA 1
ATOM 644 C C . GLY A 1 85 ? 5.822 14.272 -15.649 1.00 87.31 85 GLY A C 1
ATOM 645 O O . GLY A 1 85 ? 5.856 13.051 -15.837 1.00 87.31 85 GLY A O 1
ATOM 646 N N . ALA A 1 86 ? 6.545 15.119 -16.379 1.00 90.19 86 ALA A N 1
ATOM 647 C CA . ALA A 1 86 ? 7.338 14.677 -17.517 1.00 90.19 86 ALA A CA 1
ATOM 648 C C . ALA A 1 86 ? 8.525 13.777 -17.116 1.00 90.19 86 ALA A C 1
ATOM 650 O O . ALA A 1 86 ? 8.899 12.889 -17.887 1.00 90.19 86 ALA A O 1
ATOM 651 N N . ALA A 1 87 ? 9.069 13.938 -15.902 1.00 94.25 87 ALA A N 1
ATOM 652 C CA . ALA A 1 87 ? 10.128 13.074 -15.383 1.00 94.25 87 ALA A CA 1
ATOM 653 C C . ALA A 1 87 ? 9.632 11.647 -15.117 1.00 94.25 87 ALA A C 1
ATOM 655 O O . ALA A 1 87 ? 10.290 10.687 -15.518 1.00 94.25 87 ALA A O 1
ATOM 656 N N . LEU A 1 88 ? 8.449 11.489 -14.514 1.00 92.00 88 LEU A N 1
ATOM 657 C CA . LEU A 1 88 ? 7.833 10.179 -14.314 1.00 92.00 88 LEU A CA 1
ATOM 658 C C . LEU A 1 88 ? 7.565 9.504 -15.661 1.00 92.00 88 LEU A C 1
ATOM 660 O O . LEU A 1 88 ? 7.963 8.358 -15.860 1.00 92.00 88 LEU A O 1
ATOM 664 N N . GLY A 1 89 ? 6.972 10.236 -16.608 1.00 90.81 89 GLY A N 1
ATOM 665 C CA . GLY A 1 89 ? 6.715 9.724 -17.953 1.00 90.81 89 GLY A CA 1
ATOM 666 C C . GLY A 1 89 ? 7.990 9.287 -18.683 1.00 90.81 89 GLY A C 1
ATOM 667 O O . GLY A 1 89 ? 7.995 8.256 -19.351 1.00 90.81 89 GLY A O 1
ATOM 668 N N . ALA A 1 90 ? 9.095 10.025 -18.540 1.00 94.25 90 ALA A N 1
ATOM 669 C CA . ALA A 1 90 ? 10.377 9.649 -19.133 1.00 94.25 90 ALA A CA 1
ATOM 670 C C . ALA A 1 90 ? 10.947 8.357 -18.529 1.00 94.25 90 ALA A C 1
ATOM 672 O O . ALA A 1 90 ? 11.402 7.482 -19.266 1.00 94.25 90 ALA A O 1
ATOM 673 N N . VAL A 1 91 ? 10.879 8.217 -17.203 1.00 94.25 91 VAL A N 1
ATOM 674 C CA . VAL A 1 91 ? 11.365 7.023 -16.504 1.00 94.25 91 VAL A CA 1
ATOM 675 C C . VAL A 1 91 ? 10.503 5.792 -16.821 1.00 94.25 91 VAL A C 1
ATOM 677 O O . VAL A 1 91 ? 11.043 4.718 -17.080 1.00 94.25 91 VAL A O 1
ATOM 680 N N . LEU A 1 92 ? 9.175 5.941 -16.884 1.00 89.50 92 LEU A N 1
ATOM 681 C CA . LEU A 1 92 ? 8.266 4.855 -17.273 1.00 89.50 92 LEU A CA 1
ATOM 682 C C . LEU A 1 92 ? 8.467 4.424 -18.732 1.00 89.50 92 LEU A C 1
ATOM 684 O O . LEU A 1 92 ? 8.475 3.228 -19.010 1.00 89.50 92 LEU A O 1
ATOM 688 N N . ARG A 1 93 ? 8.707 5.365 -19.657 1.00 89.69 93 ARG A N 1
ATOM 689 C CA . ARG A 1 93 ? 9.052 5.033 -21.051 1.00 89.69 93 ARG A CA 1
ATOM 690 C C . ARG A 1 93 ? 10.354 4.245 -21.148 1.00 89.69 93 ARG A C 1
ATOM 692 O O . ARG A 1 93 ? 10.420 3.284 -21.906 1.00 89.69 93 ARG A O 1
ATOM 699 N N . GLN A 1 94 ? 11.370 4.624 -20.375 1.00 93.06 94 GLN A N 1
ATOM 700 C CA . GLN A 1 94 ? 12.628 3.879 -20.327 1.00 93.06 94 GLN A CA 1
ATOM 701 C C . GLN A 1 94 ? 12.424 2.461 -19.777 1.00 93.06 94 GLN A C 1
ATOM 703 O O . GLN A 1 94 ? 12.940 1.496 -20.342 1.00 93.06 94 GLN A O 1
ATOM 708 N N . LEU A 1 95 ? 11.626 2.326 -18.715 1.00 89.25 95 LEU A N 1
ATOM 709 C CA . LEU A 1 95 ? 11.266 1.025 -18.161 1.00 89.25 95 LEU A CA 1
ATOM 710 C C . LEU A 1 95 ? 10.525 0.166 -19.200 1.00 89.25 95 LEU A C 1
ATOM 712 O O . LEU A 1 95 ? 10.897 -0.988 -19.401 1.00 89.25 95 LEU A O 1
ATOM 716 N N . ALA A 1 96 ? 9.545 0.728 -19.912 1.00 85.81 96 ALA A N 1
ATOM 717 C CA . ALA A 1 96 ? 8.828 0.046 -20.990 1.00 85.81 96 ALA A CA 1
ATOM 718 C C . ALA A 1 96 ? 9.764 -0.392 -22.133 1.00 85.81 96 ALA A C 1
ATOM 720 O O . ALA A 1 96 ? 9.690 -1.534 -22.587 1.00 85.81 96 ALA A O 1
ATOM 721 N N . ALA A 1 97 ? 10.705 0.463 -22.548 1.00 87.94 97 ALA A N 1
ATOM 722 C CA . ALA A 1 97 ? 11.708 0.122 -23.559 1.00 87.94 97 ALA A CA 1
ATOM 723 C C . ALA A 1 97 ? 12.571 -1.084 -23.136 1.00 87.94 97 ALA A C 1
ATOM 725 O O . ALA A 1 97 ? 12.850 -1.965 -23.949 1.00 87.94 97 ALA A O 1
ATOM 726 N N . SER A 1 98 ? 12.911 -1.196 -21.846 1.00 86.25 98 SER A N 1
ATOM 727 C CA . SER A 1 98 ? 13.653 -2.354 -21.324 1.00 86.25 98 SER A CA 1
ATOM 728 C C . SER A 1 98 ? 12.888 -3.684 -21.456 1.00 86.25 98 SER A C 1
ATOM 730 O O . SER A 1 98 ? 13.501 -4.749 -21.572 1.00 86.25 98 SER A O 1
ATOM 732 N N . PHE A 1 99 ? 11.549 -3.645 -21.473 1.00 82.50 99 PHE A N 1
ATOM 733 C CA . PHE A 1 99 ? 10.709 -4.817 -21.735 1.00 82.50 99 PHE A CA 1
ATOM 734 C C . PHE A 1 99 ? 10.614 -5.137 -23.228 1.00 82.50 99 PHE A C 1
ATOM 736 O O . PHE A 1 99 ? 10.660 -6.312 -23.596 1.00 82.50 99 PHE A O 1
ATOM 743 N N . GLN A 1 100 ? 10.578 -4.121 -24.092 1.00 83.75 100 GLN A N 1
ATOM 744 C CA . GLN A 1 100 ? 10.594 -4.313 -25.546 1.00 83.75 100 GLN A CA 1
ATOM 745 C C . GLN A 1 100 ? 11.870 -5.015 -26.021 1.00 83.75 100 GLN A C 1
ATOM 747 O O . GLN A 1 100 ? 11.807 -5.887 -26.884 1.00 83.75 100 GLN A O 1
ATOM 752 N N . GLU A 1 101 ? 13.014 -4.746 -25.387 1.00 83.19 101 GLU A N 1
ATOM 753 C CA . GLU A 1 101 ? 14.261 -5.496 -25.606 1.00 83.19 101 GLU A CA 1
ATOM 754 C C . GLU A 1 101 ? 14.137 -7.008 -25.310 1.00 83.19 101 GLU A C 1
ATOM 756 O O . GLU A 1 101 ? 15.009 -7.785 -25.691 1.00 83.19 101 GLU A O 1
ATOM 761 N N . ARG A 1 102 ? 13.077 -7.449 -24.617 1.00 80.75 102 ARG A N 1
ATOM 762 C CA . ARG A 1 102 ? 12.748 -8.865 -24.359 1.00 80.75 102 ARG A CA 1
ATOM 763 C C . ARG A 1 102 ? 11.652 -9.396 -25.282 1.00 80.75 102 ARG A C 1
ATOM 765 O O . ARG A 1 102 ? 11.065 -10.440 -24.992 1.00 80.75 102 ARG A O 1
ATOM 772 N N . SER A 1 103 ? 11.344 -8.674 -26.359 1.00 86.25 103 SER A N 1
ATOM 773 C CA . SER A 1 103 ? 10.210 -8.966 -27.239 1.00 86.25 103 SER A CA 1
ATOM 774 C C . SER A 1 103 ? 8.881 -9.045 -26.471 1.00 86.25 103 SER A C 1
ATOM 776 O O . SER A 1 103 ? 8.055 -9.914 -26.739 1.00 86.25 103 SER A O 1
ATOM 778 N N . ILE A 1 104 ? 8.704 -8.178 -25.466 1.00 85.44 104 ILE A N 1
ATOM 779 C CA . ILE A 1 104 ? 7.437 -7.971 -24.755 1.00 85.44 104 ILE A CA 1
ATOM 780 C C . ILE A 1 104 ? 6.958 -6.570 -25.133 1.00 85.44 104 ILE A C 1
ATOM 782 O O . ILE A 1 104 ? 7.570 -5.581 -24.727 1.00 85.44 104 ILE A O 1
ATOM 786 N N . ASP A 1 105 ? 5.909 -6.480 -25.947 1.00 87.38 105 ASP A N 1
ATOM 787 C CA . ASP A 1 105 ? 5.282 -5.191 -26.241 1.00 87.38 105 ASP A CA 1
ATOM 788 C C . ASP A 1 105 ? 4.470 -4.675 -25.039 1.00 87.38 105 ASP A C 1
ATOM 790 O O . ASP A 1 105 ? 4.336 -5.350 -24.018 1.00 87.38 105 ASP A O 1
ATOM 794 N N . LEU A 1 106 ? 3.956 -3.446 -25.128 1.00 82.75 106 LEU A N 1
ATOM 795 C CA . LEU A 1 106 ? 3.257 -2.811 -24.010 1.00 82.75 106 LEU A CA 1
ATOM 796 C C . LEU A 1 106 ? 1.954 -3.540 -23.632 1.00 82.75 106 LEU A C 1
ATOM 798 O O . LEU A 1 106 ? 1.646 -3.661 -22.448 1.00 82.75 106 LEU A O 1
ATOM 802 N N . ALA A 1 107 ? 1.207 -4.047 -24.614 1.00 86.81 107 ALA A N 1
ATOM 803 C CA . ALA A 1 107 ? -0.052 -4.748 -24.376 1.00 86.81 107 ALA A CA 1
ATOM 804 C C . ALA A 1 107 ? 0.195 -6.102 -23.695 1.00 86.81 107 ALA A C 1
ATOM 806 O O . ALA A 1 107 ? -0.458 -6.442 -22.704 1.00 86.81 107 ALA A O 1
ATOM 807 N N . GLU A 1 108 ? 1.195 -6.845 -24.174 1.00 88.44 108 GLU A N 1
ATOM 808 C CA . GLU A 1 108 ? 1.631 -8.081 -23.543 1.00 88.44 108 GLU A CA 1
ATOM 809 C C . GLU A 1 108 ? 2.205 -7.799 -22.154 1.00 88.44 108 GLU A C 1
ATOM 811 O O . GLU A 1 108 ? 1.864 -8.522 -21.226 1.00 88.44 108 GLU A O 1
ATOM 816 N N . PHE A 1 109 ? 2.991 -6.730 -21.963 1.00 86.75 109 PHE A N 1
ATOM 817 C CA . PHE A 1 109 ? 3.506 -6.323 -20.651 1.00 86.75 109 PHE A CA 1
ATOM 818 C C . PHE A 1 109 ? 2.377 -6.077 -19.639 1.00 86.75 109 PHE A C 1
ATOM 820 O O . PHE A 1 109 ? 2.396 -6.635 -18.537 1.00 86.75 109 PHE A O 1
ATOM 827 N N . ASN A 1 110 ? 1.368 -5.295 -20.026 1.00 87.62 110 ASN A N 1
ATOM 828 C CA . ASN A 1 110 ? 0.214 -4.997 -19.179 1.00 87.62 110 ASN A CA 1
ATOM 829 C C . ASN A 1 110 ? -0.554 -6.274 -18.811 1.00 87.62 110 ASN A C 1
ATOM 831 O O . ASN A 1 110 ? -0.916 -6.470 -17.648 1.00 87.62 110 ASN A O 1
ATOM 835 N N . TYR A 1 111 ? -0.739 -7.183 -19.773 1.00 91.44 111 TYR A N 1
ATOM 836 C CA . TYR A 1 111 ? -1.345 -8.484 -19.510 1.00 91.44 111 TYR A CA 1
ATOM 837 C C . TYR A 1 111 ? -0.492 -9.346 -18.574 1.00 91.44 111 TYR A C 1
ATOM 839 O O . TYR A 1 111 ? -0.975 -9.739 -17.514 1.00 91.44 111 TYR A O 1
ATOM 847 N N . VAL A 1 112 ? 0.774 -9.626 -18.902 1.00 89.56 112 VAL A N 1
ATOM 848 C CA . VAL A 1 112 ? 1.625 -10.539 -18.112 1.00 89.56 112 VAL A CA 1
ATOM 849 C C . VAL A 1 112 ? 1.873 -10.028 -16.698 1.00 89.56 112 VAL A C 1
ATOM 851 O O . VAL A 1 112 ? 2.129 -10.836 -15.807 1.00 89.56 112 VAL A O 1
ATOM 854 N N . ALA A 1 113 ? 1.762 -8.718 -16.454 1.00 88.81 113 ALA A N 1
ATOM 855 C CA . ALA A 1 113 ? 1.821 -8.147 -15.115 1.00 88.81 113 ALA A CA 1
ATOM 856 C C . ALA A 1 113 ? 0.664 -8.610 -14.213 1.00 88.81 113 ALA A C 1
ATOM 858 O O . ALA A 1 113 ? 0.886 -8.798 -13.014 1.00 88.81 113 ALA A O 1
ATOM 859 N N . SER A 1 114 ? -0.515 -8.898 -14.771 1.00 92.62 114 SER A N 1
ATOM 860 C CA . SER A 1 114 ? -1.732 -9.224 -14.004 1.00 92.62 114 SER A CA 1
ATOM 861 C C . SER A 1 114 ? -2.353 -10.589 -14.337 1.00 92.62 114 SER A C 1
ATOM 863 O O . SER A 1 114 ? -3.261 -11.031 -13.642 1.00 92.62 114 SER A O 1
ATOM 865 N N . ALA A 1 115 ? -1.852 -11.271 -15.369 1.00 93.12 115 ALA A N 1
ATOM 866 C CA . ALA A 1 115 ? -2.436 -12.487 -15.925 1.00 93.12 115 ALA A CA 1
ATOM 867 C C . ALA A 1 115 ? -2.657 -13.596 -14.885 1.00 93.12 115 ALA A C 1
ATOM 869 O O . ALA A 1 115 ? -1.787 -13.900 -14.063 1.00 93.12 115 ALA A O 1
ATOM 870 N N . VAL A 1 116 ? -3.810 -14.248 -14.993 1.00 94.12 116 VAL A N 1
ATOM 871 C CA . VAL A 1 116 ? -4.266 -15.376 -14.173 1.00 94.12 116 VAL A CA 1
ATOM 872 C C . VAL A 1 116 ? -4.849 -16.457 -15.094 1.00 94.12 116 VAL A C 1
ATOM 874 O O . VAL A 1 116 ? -6.047 -16.730 -15.066 1.00 94.12 116 VAL A O 1
ATOM 877 N N . PRO A 1 117 ? -4.010 -17.122 -15.913 1.00 91.50 117 PRO A N 1
ATOM 878 C CA . PRO A 1 117 ? -4.454 -18.009 -16.998 1.00 91.50 117 PRO A CA 1
ATOM 879 C C . PRO A 1 117 ? -5.167 -19.296 -16.541 1.00 91.50 117 PRO A C 1
ATOM 881 O O . PRO A 1 117 ? -5.519 -20.132 -17.367 1.00 91.50 117 PRO A O 1
ATOM 884 N N . TRP A 1 118 ? -5.319 -19.505 -15.234 1.00 91.50 118 TRP A N 1
ATOM 885 C CA . TRP A 1 118 ? -6.108 -20.593 -14.651 1.00 91.50 118 TRP A CA 1
ATOM 886 C C . TRP A 1 118 ? -7.572 -20.216 -14.402 1.00 91.50 118 TRP A C 1
ATOM 888 O O . TRP A 1 118 ? -8.358 -21.092 -14.048 1.00 91.50 118 TRP A O 1
ATOM 898 N N . LEU A 1 119 ? -7.936 -18.938 -14.541 1.00 93.12 119 LEU A N 1
ATOM 899 C CA . LEU A 1 119 ? -9.326 -18.494 -14.535 1.00 93.12 119 LEU A CA 1
ATOM 900 C C . LEU A 1 119 ? -9.868 -18.469 -15.963 1.00 93.12 119 LEU A C 1
ATOM 902 O O . LEU A 1 119 ? -9.149 -18.116 -16.897 1.00 93.12 119 LEU A O 1
ATOM 906 N N . ASP A 1 120 ? -11.140 -18.833 -16.117 1.00 92.50 120 ASP A N 1
ATOM 907 C CA . ASP A 1 120 ? -11.828 -18.858 -17.405 1.00 92.50 120 ASP A CA 1
ATOM 908 C C . ASP A 1 120 ? -13.155 -18.070 -17.328 1.00 92.50 120 ASP A C 1
ATOM 910 O O . ASP A 1 120 ? -14.078 -18.512 -16.635 1.00 92.50 120 ASP A O 1
ATOM 914 N N . PRO A 1 121 ? -13.261 -16.899 -17.991 1.00 92.75 121 PRO A N 1
ATOM 915 C CA . PRO A 1 121 ? -12.176 -16.198 -18.685 1.00 92.75 121 PRO A CA 1
ATOM 916 C C . PRO A 1 121 ? -11.186 -15.544 -17.701 1.00 92.75 121 PRO A C 1
ATOM 918 O O . PRO A 1 121 ? -11.570 -15.138 -16.603 1.00 92.75 121 PRO A O 1
ATOM 921 N N . ASP A 1 122 ? -9.927 -15.353 -18.114 1.00 94.44 122 ASP A N 1
ATOM 922 C CA . ASP A 1 122 ? -8.992 -14.495 -17.372 1.00 94.44 122 ASP A CA 1
ATOM 923 C C . ASP A 1 122 ? -9.485 -13.030 -17.459 1.00 94.44 122 ASP A C 1
ATOM 925 O O . ASP A 1 122 ? -9.579 -12.473 -18.563 1.00 94.44 122 ASP A O 1
ATOM 929 N N . PRO A 1 123 ? -9.801 -12.376 -16.320 1.00 93.88 123 PRO A N 1
ATOM 930 C CA . PRO A 1 123 ? -10.355 -11.022 -16.302 1.00 93.88 123 PRO A CA 1
ATOM 931 C C . PRO A 1 123 ? -9.429 -9.965 -16.927 1.00 93.88 123 PRO A C 1
ATOM 933 O O . PRO A 1 123 ? -9.911 -8.904 -17.338 1.00 93.88 123 PRO A O 1
ATOM 936 N N . HIS A 1 124 ? -8.131 -10.252 -17.048 1.00 95.19 124 HIS A N 1
ATOM 937 C CA . HIS A 1 124 ? -7.112 -9.352 -17.584 1.00 95.19 124 HIS A CA 1
ATOM 938 C C . HIS A 1 124 ? -6.880 -9.495 -19.085 1.00 95.19 124 HIS A C 1
ATOM 940 O O . HIS A 1 124 ? -6.118 -8.704 -19.635 1.00 95.19 124 HIS A O 1
ATOM 946 N N . LEU A 1 125 ? -7.542 -10.429 -19.781 1.00 94.06 125 LEU A N 1
ATOM 947 C CA . LEU A 1 125 ? -7.395 -10.571 -21.240 1.00 94.06 125 LEU A CA 1
ATOM 948 C C . LEU A 1 125 ? -7.674 -9.268 -21.996 1.00 94.06 125 LEU A C 1
ATOM 950 O O . LEU A 1 125 ? -7.052 -9.006 -23.024 1.00 94.06 125 LEU A O 1
ATOM 954 N N . ARG A 1 126 ? -8.549 -8.418 -21.447 1.00 92.25 126 ARG A N 1
ATOM 955 C CA . ARG A 1 126 ? -8.842 -7.085 -21.985 1.00 92.25 126 ARG A CA 1
ATOM 956 C C . ARG A 1 126 ? -7.606 -6.182 -22.091 1.00 92.25 126 ARG A C 1
ATOM 958 O O . ARG A 1 126 ? -7.539 -5.390 -23.020 1.00 92.25 126 ARG A O 1
ATOM 965 N N . LEU A 1 127 ? -6.601 -6.347 -21.221 1.00 92.88 127 LEU A N 1
ATOM 966 C CA . LEU A 1 127 ? -5.363 -5.553 -21.245 1.00 92.88 127 LEU A CA 1
ATOM 967 C C . LEU A 1 127 ? -4.573 -5.741 -22.550 1.00 92.88 127 LEU A C 1
ATOM 969 O O . LEU A 1 127 ? -3.867 -4.828 -22.963 1.00 92.88 127 LEU A O 1
ATOM 973 N N . LYS A 1 128 ? -4.728 -6.886 -23.235 1.00 91.00 128 LYS A N 1
ATOM 974 C CA . LYS A 1 128 ? -4.093 -7.138 -24.542 1.00 91.00 128 LYS A CA 1
ATOM 975 C C . LYS A 1 128 ? -4.676 -6.297 -25.675 1.00 91.00 128 LYS A C 1
ATOM 977 O O . LYS A 1 128 ? -4.062 -6.185 -26.729 1.00 91.00 128 LYS A O 1
ATOM 982 N N . GLN A 1 129 ? -5.897 -5.803 -25.497 1.00 90.44 129 GLN A N 1
ATOM 983 C CA . GLN A 1 129 ? -6.675 -5.139 -26.542 1.00 90.44 129 GLN A CA 1
ATOM 984 C C . GLN A 1 129 ? -6.802 -3.635 -26.301 1.00 90.44 129 GLN A C 1
ATOM 986 O O . GLN A 1 129 ? -7.348 -2.937 -27.150 1.00 90.44 129 GLN A O 1
ATOM 991 N N . MET A 1 130 ? -6.308 -3.145 -25.161 1.00 91.88 130 MET A N 1
ATOM 992 C CA . MET A 1 130 ? -6.388 -1.736 -24.810 1.00 91.88 130 MET A CA 1
ATOM 993 C C . MET A 1 130 ? -5.464 -0.891 -25.680 1.00 91.88 130 MET A C 1
ATOM 995 O O . MET A 1 130 ? -4.305 -1.224 -25.925 1.00 91.88 130 MET A O 1
ATOM 999 N N . THR A 1 131 ? -5.999 0.240 -26.109 1.00 90.12 131 THR A N 1
ATOM 1000 C CA . THR A 1 131 ? -5.261 1.356 -26.693 1.00 90.12 131 THR A CA 1
ATOM 1001 C C . THR A 1 131 ? -4.411 2.061 -25.633 1.00 90.12 131 THR A C 1
ATOM 1003 O O . THR A 1 131 ? -4.642 1.922 -24.432 1.00 90.12 131 THR A O 1
ATOM 1006 N N . GLU A 1 132 ? -3.438 2.869 -26.062 1.00 83.81 132 GLU A N 1
ATOM 1007 C CA . GLU A 1 132 ? -2.624 3.672 -25.137 1.00 83.81 132 GLU A CA 1
ATOM 1008 C C . GLU A 1 132 ? -3.475 4.606 -24.260 1.00 83.81 132 GLU A C 1
ATOM 1010 O O . GLU A 1 132 ? -3.177 4.760 -23.078 1.00 83.81 132 GLU A O 1
ATOM 1015 N N . GLU A 1 133 ? -4.558 5.180 -24.797 1.00 86.56 133 GLU A N 1
ATOM 1016 C CA . GLU A 1 133 ? -5.459 6.043 -24.018 1.00 86.56 133 GLU A CA 1
ATOM 1017 C C . GLU A 1 133 ? -6.253 5.246 -22.977 1.00 86.56 133 GLU A C 1
ATOM 1019 O O . GLU A 1 133 ? -6.438 5.710 -21.856 1.00 86.56 133 GLU A O 1
ATOM 1024 N N . GLU A 1 134 ? -6.684 4.026 -23.301 1.00 90.38 134 GLU A N 1
ATOM 1025 C CA . GLU A 1 134 ? -7.356 3.154 -22.332 1.00 90.38 134 GLU A CA 1
ATOM 1026 C C . GLU A 1 134 ? -6.409 2.713 -21.207 1.00 90.38 134 GLU A C 1
ATOM 1028 O O . GLU A 1 134 ? -6.820 2.651 -20.048 1.00 90.38 134 GLU A O 1
ATOM 1033 N N . VAL A 1 135 ? -5.133 2.452 -21.517 1.00 86.56 135 VAL A N 1
ATOM 1034 C CA . VAL A 1 135 ? -4.097 2.205 -20.498 1.00 86.56 135 VAL A CA 1
ATOM 1035 C C . VAL A 1 135 ? -3.881 3.451 -19.639 1.00 86.56 135 VAL A C 1
ATOM 1037 O O . VAL A 1 135 ? -3.827 3.350 -18.416 1.00 86.56 135 VAL A O 1
ATOM 1040 N N . LEU A 1 136 ? -3.827 4.634 -20.251 1.00 84.06 136 LEU A N 1
ATOM 1041 C CA . LEU A 1 136 ? -3.686 5.886 -19.515 1.00 84.06 136 LEU A CA 1
ATOM 1042 C C . LEU A 1 136 ? -4.883 6.142 -18.588 1.00 84.06 136 LEU A C 1
ATOM 1044 O O . LEU A 1 136 ? -4.703 6.627 -17.474 1.00 84.06 136 LEU A O 1
ATOM 1048 N N . GLU A 1 137 ? -6.096 5.778 -19.001 1.00 87.25 137 GLU A N 1
ATOM 1049 C CA . GLU A 1 137 ? -7.285 5.863 -18.152 1.00 87.25 137 GLU A CA 1
ATOM 1050 C C . GLU A 1 137 ? -7.234 4.879 -16.969 1.00 87.25 137 GLU A C 1
ATOM 1052 O O . GLU A 1 137 ? -7.647 5.227 -15.860 1.00 87.25 137 GLU A O 1
ATOM 1057 N N . LEU A 1 138 ? -6.661 3.680 -17.151 1.00 88.88 138 LEU A N 1
ATOM 1058 C CA . LEU A 1 138 ? -6.369 2.786 -16.024 1.00 88.88 138 LEU A CA 1
ATOM 1059 C C . LEU A 1 138 ? -5.397 3.431 -15.039 1.00 88.88 138 LEU A C 1
ATOM 1061 O O . LEU A 1 138 ? -5.657 3.410 -13.834 1.00 88.88 138 LEU A O 1
ATOM 1065 N N . ASP A 1 139 ? -4.318 4.031 -15.535 1.00 84.75 139 ASP A N 1
ATOM 1066 C CA . ASP A 1 139 ? -3.319 4.689 -14.694 1.00 84.75 139 ASP A CA 1
ATOM 1067 C C . ASP A 1 139 ? -3.917 5.885 -13.937 1.00 84.75 139 ASP A C 1
ATOM 1069 O O . ASP A 1 139 ? -3.634 6.069 -12.752 1.00 84.75 139 ASP A O 1
ATOM 1073 N N . ARG A 1 140 ? -4.816 6.656 -14.568 1.00 86.00 140 ARG A N 1
ATOM 1074 C CA . ARG A 1 140 ? -5.558 7.757 -13.920 1.00 86.00 140 ARG A CA 1
ATOM 1075 C C . ARG A 1 140 ? -6.484 7.286 -12.796 1.00 86.00 140 ARG A C 1
ATOM 1077 O O . ARG A 1 140 ? -6.816 8.083 -11.921 1.00 86.00 140 ARG A O 1
ATOM 1084 N N . SER A 1 141 ? -6.898 6.016 -12.790 1.00 89.38 141 SER A N 1
ATOM 1085 C CA . SER A 1 141 ? -7.729 5.459 -11.713 1.00 89.38 141 SER A CA 1
ATOM 1086 C C . SER A 1 141 ? -6.956 5.216 -10.409 1.00 89.38 141 SER A C 1
ATOM 1088 O O . SER A 1 141 ? -7.572 5.029 -9.357 1.00 89.38 141 SER A O 1
ATOM 1090 N N . ILE A 1 142 ? -5.619 5.211 -10.458 1.00 89.75 142 ILE A N 1
ATOM 1091 C CA . ILE A 1 142 ? -4.755 5.001 -9.295 1.00 89.75 142 ILE A CA 1
ATOM 1092 C C . ILE A 1 142 ? -4.765 6.261 -8.427 1.00 89.75 142 ILE A C 1
ATOM 1094 O O . ILE A 1 142 ? -4.500 7.367 -8.893 1.00 89.75 142 ILE A O 1
ATOM 1098 N N . VAL A 1 143 ? -5.017 6.087 -7.130 1.00 92.06 143 VAL A N 1
ATOM 1099 C CA . VAL A 1 143 ? -4.906 7.170 -6.143 1.00 92.06 143 VAL A CA 1
ATOM 1100 C C . VAL A 1 143 ? -3.578 7.059 -5.384 1.00 92.06 143 VAL A C 1
ATOM 1102 O O . VAL A 1 143 ? -3.112 5.935 -5.160 1.00 92.06 143 VAL A O 1
ATOM 1105 N N . PRO A 1 144 ? -2.951 8.174 -4.955 1.00 91.88 144 PRO A N 1
ATOM 1106 C CA . PRO A 1 144 ? -1.724 8.129 -4.158 1.00 91.88 144 PRO A CA 1
ATOM 1107 C C . PRO A 1 144 ? -1.891 7.220 -2.938 1.00 91.88 144 PRO A C 1
ATOM 1109 O O . PRO A 1 144 ? -2.834 7.394 -2.173 1.00 91.88 144 PRO A O 1
ATOM 1112 N N . GLY A 1 145 ? -0.997 6.245 -2.771 1.00 92.69 145 GLY A N 1
ATOM 1113 C CA . GLY A 1 145 ? -1.111 5.208 -1.739 1.00 92.69 145 GLY A CA 1
ATOM 1114 C C . GLY A 1 145 ? -1.695 3.883 -2.234 1.00 92.69 145 GLY A C 1
ATOM 1115 O O . GLY A 1 145 ? -1.697 2.909 -1.485 1.00 92.69 145 GLY A O 1
ATOM 1116 N N . THR A 1 146 ? -2.126 3.803 -3.494 1.00 93.00 146 THR A N 1
ATOM 1117 C CA . THR A 1 146 ? -2.501 2.559 -4.189 1.00 93.00 146 THR A CA 1
ATOM 1118 C C . THR A 1 146 ? -1.606 2.321 -5.394 1.00 93.00 146 THR A C 1
ATOM 1120 O O . THR A 1 146 ? -0.933 3.241 -5.856 1.00 93.00 146 THR A O 1
ATOM 1123 N N . PHE A 1 147 ? -1.553 1.081 -5.881 1.00 87.88 147 PHE A N 1
ATOM 1124 C CA . PHE A 1 147 ? -0.796 0.758 -7.086 1.00 87.88 147 PHE A CA 1
ATOM 1125 C C . PHE A 1 147 ? -1.197 -0.591 -7.691 1.00 87.88 147 PHE A C 1
ATOM 1127 O O . PHE A 1 147 ? -1.409 -1.580 -6.982 1.00 87.88 147 PHE A O 1
ATOM 1134 N N . ALA A 1 148 ? -1.212 -0.653 -9.023 1.00 83.44 148 ALA A N 1
ATOM 1135 C CA . ALA A 1 148 ? -1.350 -1.901 -9.762 1.00 83.44 148 ALA A CA 1
ATOM 1136 C C . ALA A 1 148 ? -0.016 -2.666 -9.726 1.00 83.44 148 ALA A C 1
ATOM 1138 O O . ALA A 1 148 ? 0.849 -2.531 -10.592 1.00 83.44 148 ALA A O 1
ATOM 1139 N N . ARG A 1 149 ? 0.188 -3.443 -8.661 1.00 82.81 149 ARG A N 1
ATOM 1140 C CA . ARG A 1 149 ? 1.402 -4.243 -8.466 1.00 82.81 149 ARG A CA 1
ATOM 1141 C C . ARG A 1 149 ? 1.541 -5.314 -9.554 1.00 82.81 149 ARG A C 1
ATOM 1143 O O . ARG A 1 149 ? 0.561 -5.961 -9.907 1.00 82.81 149 ARG A O 1
ATOM 1150 N N . PHE A 1 150 ? 2.770 -5.630 -9.967 1.00 84.62 150 PHE A N 1
ATOM 1151 C CA . PHE A 1 150 ? 3.046 -6.890 -10.670 1.00 84.62 150 PHE A CA 1
ATOM 1152 C C . PHE A 1 150 ? 2.588 -8.087 -9.814 1.00 84.62 150 PHE A C 1
ATOM 1154 O O . PHE A 1 150 ? 2.839 -8.120 -8.607 1.00 84.62 150 PHE A O 1
ATOM 1161 N N . ASN A 1 151 ? 1.933 -9.077 -10.423 1.00 88.12 151 ASN A N 1
ATOM 1162 C CA . ASN A 1 151 ? 1.147 -10.148 -9.782 1.00 88.12 151 ASN A CA 1
ATOM 1163 C C . ASN A 1 151 ? -0.207 -9.719 -9.186 1.00 88.12 151 ASN A C 1
ATOM 1165 O O . ASN A 1 151 ? -0.937 -10.584 -8.702 1.00 88.12 151 ASN A O 1
ATOM 1169 N N . GLY A 1 152 ? -0.518 -8.425 -9.173 1.00 90.56 152 GLY A N 1
ATOM 1170 C CA . GLY A 1 152 ? -1.798 -7.870 -8.745 1.00 90.56 152 GLY A CA 1
ATOM 1171 C C . GLY A 1 152 ? -2.739 -7.662 -9.928 1.00 90.56 152 GLY A C 1
ATOM 1172 O O . GLY A 1 152 ? -2.773 -8.476 -10.848 1.00 90.56 152 GLY A O 1
ATOM 1173 N N . SER A 1 153 ? -3.511 -6.577 -9.878 1.00 93.06 153 SER A N 1
ATOM 1174 C CA . SER A 1 153 ? -4.463 -6.196 -10.916 1.00 93.06 153 SER A CA 1
ATOM 1175 C C . SER A 1 153 ? -4.756 -4.692 -10.860 1.00 93.06 153 SER A C 1
ATOM 1177 O O . SER A 1 153 ? -4.874 -4.149 -9.761 1.00 93.06 153 SER A O 1
ATOM 1179 N N . PRO A 1 154 ? -4.946 -4.011 -12.004 1.00 92.62 154 PRO A N 1
ATOM 1180 C CA . PRO A 1 154 ? -5.515 -2.663 -12.022 1.00 92.62 154 PRO A CA 1
ATOM 1181 C C . PRO A 1 154 ? -7.028 -2.644 -11.719 1.00 92.62 154 PRO A C 1
ATOM 1183 O O . PRO A 1 154 ? -7.572 -1.589 -11.407 1.00 92.62 154 PRO A O 1
ATOM 1186 N N . TYR A 1 155 ? -7.713 -3.792 -11.791 1.00 93.75 155 TYR A N 1
ATOM 1187 C CA . TYR A 1 155 ? -9.150 -3.940 -11.507 1.00 93.75 155 TYR A CA 1
ATOM 1188 C C . TYR A 1 155 ? -9.438 -4.476 -10.105 1.00 93.75 155 TYR A C 1
ATOM 1190 O O . TYR A 1 155 ? -10.527 -4.266 -9.584 1.00 93.75 155 TYR A O 1
ATOM 1198 N N . PHE A 1 156 ? -8.465 -5.154 -9.501 1.00 93.88 156 PHE A N 1
ATOM 1199 C CA . PHE A 1 156 ? -8.505 -5.634 -8.123 1.00 93.88 156 PHE A CA 1
ATOM 1200 C C . PHE A 1 156 ? -7.314 -5.028 -7.384 1.00 93.88 156 PHE A C 1
ATOM 1202 O O . PHE A 1 156 ? -6.233 -5.616 -7.322 1.00 93.88 156 PHE A O 1
ATOM 1209 N N . MET A 1 157 ? -7.493 -3.788 -6.934 1.00 93.06 157 MET A N 1
ATOM 1210 C CA . MET A 1 157 ? -6.407 -2.943 -6.446 1.00 93.06 157 MET A CA 1
ATOM 1211 C C . MET A 1 157 ? -5.888 -3.393 -5.079 1.00 93.06 157 MET A C 1
ATOM 1213 O O . MET A 1 157 ? -6.616 -3.951 -4.260 1.00 93.06 157 MET A O 1
ATOM 1217 N N . THR A 1 158 ? -4.620 -3.087 -4.807 1.00 92.38 158 THR A N 1
ATOM 1218 C CA . THR A 1 158 ? -4.048 -3.141 -3.461 1.00 92.38 158 THR A CA 1
ATOM 1219 C C . THR A 1 158 ? -3.505 -1.772 -3.084 1.00 92.38 158 THR A C 1
ATOM 1221 O O . THR A 1 158 ? -2.856 -1.091 -3.885 1.00 92.38 158 THR A O 1
ATOM 1224 N N . LYS A 1 159 ? -3.702 -1.383 -1.828 1.00 93.94 15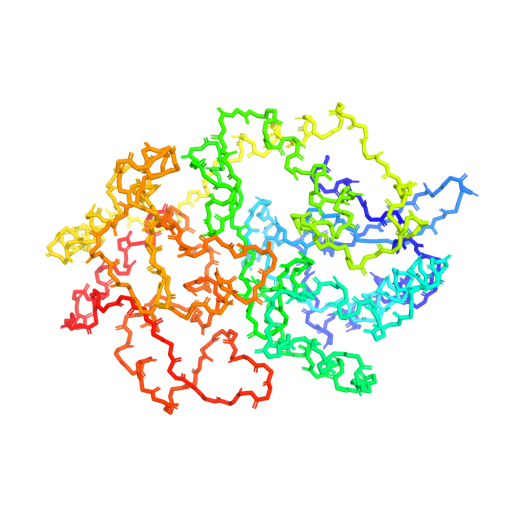9 LYS A N 1
ATOM 1225 C CA . LYS A 1 159 ? -2.973 -0.258 -1.257 1.00 93.94 159 LYS A CA 1
ATOM 1226 C C . LYS A 1 159 ? -1.519 -0.628 -0.984 1.00 93.94 159 LYS A C 1
ATOM 1228 O O . LYS A 1 159 ? -1.179 -1.800 -0.781 1.00 93.94 159 LYS A O 1
ATOM 1233 N N . ILE A 1 160 ? -0.666 0.386 -0.942 1.00 94.69 160 ILE A N 1
ATOM 1234 C CA . ILE A 1 160 ? 0.699 0.266 -0.449 1.00 94.69 160 ILE A CA 1
ATOM 1235 C C . ILE A 1 160 ? 0.626 -0.020 1.048 1.00 94.69 160 ILE A C 1
ATOM 1237 O O . ILE A 1 160 ? -0.069 0.653 1.811 1.00 94.69 160 ILE A O 1
ATOM 1241 N N . LEU A 1 161 ? 1.345 -1.052 1.476 1.00 92.81 161 LEU A N 1
ATOM 1242 C CA . LEU A 1 161 ? 1.374 -1.431 2.877 1.00 92.81 161 LEU A CA 1
ATOM 1243 C C . LEU A 1 161 ? 2.393 -0.606 3.641 1.00 92.81 161 LEU A C 1
ATOM 1245 O O . LEU A 1 161 ? 3.486 -0.310 3.164 1.00 92.81 161 LEU A O 1
ATOM 1249 N N . ASP A 1 162 ? 2.023 -0.283 4.869 1.00 94.81 162 ASP A N 1
ATOM 1250 C CA . ASP A 1 162 ? 2.954 0.244 5.846 1.00 94.81 162 ASP A CA 1
ATOM 1251 C C . ASP A 1 162 ? 3.994 -0.834 6.154 1.00 94.81 162 ASP A C 1
ATOM 1253 O O .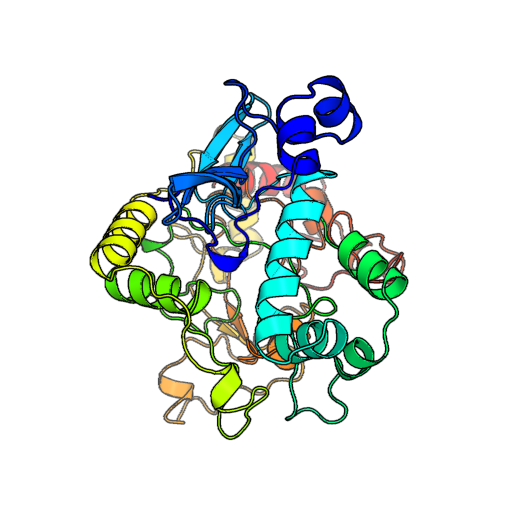 ASP A 1 162 ? 3.621 -1.972 6.423 1.00 94.81 162 ASP A O 1
ATOM 1257 N N . ILE A 1 163 ? 5.277 -0.507 6.097 1.00 95.62 163 ILE A N 1
ATOM 1258 C CA . ILE A 1 163 ? 6.374 -1.422 6.443 1.00 95.62 163 ILE A CA 1
ATOM 1259 C C . ILE A 1 163 ? 7.059 -1.009 7.749 1.00 95.62 163 ILE A C 1
ATOM 1261 O O . ILE A 1 163 ? 8.046 -1.623 8.144 1.00 95.62 163 ILE A O 1
ATOM 1265 N N . ARG A 1 164 ? 6.528 -0.008 8.461 1.00 96.00 164 ARG A N 1
ATOM 1266 C CA . ARG A 1 164 ? 6.929 0.286 9.838 1.00 96.00 164 ARG A CA 1
ATOM 1267 C C . ARG A 1 164 ? 6.317 -0.739 10.800 1.00 96.00 164 ARG A C 1
ATOM 1269 O O . ARG A 1 164 ? 5.173 -1.165 10.661 1.00 96.00 164 ARG A O 1
ATOM 1276 N N . GLY A 1 165 ? 7.091 -1.181 11.777 1.00 95.31 165 GLY A N 1
ATOM 1277 C CA . GLY A 1 165 ? 6.771 -2.260 12.706 1.00 95.31 165 GLY A CA 1
ATOM 1278 C C . GLY A 1 165 ? 6.687 -3.622 12.024 1.00 95.31 165 GLY A C 1
ATOM 1279 O O . GLY A 1 165 ? 5.965 -4.491 12.503 1.00 95.31 165 GLY A O 1
ATOM 1280 N N . ILE A 1 166 ? 7.345 -3.813 10.872 1.00 95.69 166 ILE A N 1
ATOM 1281 C CA . ILE A 1 166 ? 7.235 -5.059 10.100 1.00 95.69 166 ILE A CA 1
ATOM 1282 C C . ILE A 1 166 ? 7.764 -6.271 10.868 1.00 95.69 166 ILE A C 1
ATOM 1284 O O . ILE A 1 166 ? 7.211 -7.355 10.710 1.00 95.69 166 ILE A O 1
ATOM 1288 N N . ARG A 1 167 ? 8.756 -6.074 11.747 1.00 95.81 167 ARG A N 1
ATOM 1289 C CA . ARG A 1 167 ? 9.321 -7.104 12.632 1.00 95.81 167 ARG A CA 1
ATOM 1290 C C . ARG A 1 167 ? 8.258 -7.834 13.454 1.00 95.81 167 ARG A C 1
ATOM 1292 O O . ARG A 1 167 ? 8.356 -9.043 13.629 1.00 95.81 167 ARG A O 1
ATOM 1299 N N . ASP A 1 168 ? 7.236 -7.110 13.901 1.00 93.38 168 ASP A N 1
ATOM 1300 C CA . ASP A 1 168 ? 6.177 -7.629 14.773 1.00 93.38 168 ASP A CA 1
ATOM 1301 C C . ASP A 1 168 ? 5.006 -8.254 13.998 1.00 93.38 168 ASP A C 1
ATOM 1303 O O . ASP A 1 168 ? 4.024 -8.688 14.598 1.00 93.38 168 ASP A O 1
ATOM 1307 N N . ARG A 1 169 ? 5.050 -8.262 12.661 1.00 93.44 169 ARG A N 1
ATOM 1308 C CA . ARG A 1 169 ? 3.949 -8.750 11.820 1.00 93.44 169 ARG A CA 1
ATOM 1309 C C . ARG A 1 169 ? 4.243 -10.155 11.355 1.00 93.44 169 ARG A C 1
ATOM 1311 O O . ARG A 1 169 ? 5.322 -10.401 10.833 1.00 93.44 169 ARG A O 1
ATOM 1318 N N . ARG A 1 170 ? 3.247 -11.041 11.410 1.00 95.12 170 ARG A N 1
ATOM 1319 C CA . ARG A 1 170 ? 3.385 -12.421 10.920 1.00 95.12 170 ARG A CA 1
ATOM 1320 C C . ARG A 1 170 ? 3.510 -12.539 9.399 1.00 95.12 170 ARG A C 1
ATOM 1322 O O . ARG A 1 170 ? 4.056 -13.527 8.910 1.00 95.12 170 ARG A O 1
ATOM 1329 N N . TYR A 1 171 ? 2.983 -11.569 8.652 1.00 95.31 171 TYR A N 1
ATOM 1330 C CA . TYR A 1 171 ? 2.922 -11.605 7.190 1.00 95.31 171 TYR A CA 1
ATOM 1331 C C . TYR A 1 171 ? 3.300 -10.264 6.558 1.00 95.31 171 TYR A C 1
ATOM 1333 O O . TYR A 1 171 ? 2.909 -9.206 7.063 1.00 95.31 171 TYR A O 1
ATOM 1341 N N . PHE A 1 172 ? 3.985 -10.316 5.413 1.00 93.69 172 PHE A N 1
ATOM 1342 C CA . PHE A 1 172 ? 4.403 -9.124 4.663 1.00 93.69 172 PHE A CA 1
ATOM 1343 C C . PHE A 1 172 ? 3.307 -8.526 3.776 1.00 93.69 172 PHE A C 1
ATOM 1345 O O . PHE A 1 172 ? 3.374 -7.350 3.426 1.00 93.69 172 PHE A O 1
ATOM 1352 N N . ASP A 1 173 ? 2.308 -9.317 3.389 1.00 91.62 173 ASP A N 1
ATOM 1353 C CA . ASP A 1 173 ? 1.267 -8.940 2.434 1.00 91.62 173 ASP A CA 1
ATOM 1354 C C . ASP A 1 173 ? -0.144 -9.046 3.030 1.00 91.62 173 ASP A C 1
ATOM 1356 O O . ASP A 1 173 ? -0.334 -9.561 4.130 1.00 91.62 173 ASP A O 1
ATOM 1360 N N . VAL A 1 174 ? -1.160 -8.543 2.322 1.00 92.00 174 VAL A N 1
ATOM 1361 C CA . VAL A 1 174 ? -2.555 -8.573 2.808 1.00 92.00 174 VAL A CA 1
ATOM 1362 C C . VAL A 1 174 ? -3.183 -9.963 2.775 1.00 92.00 174 VAL A C 1
ATOM 1364 O O . VAL A 1 174 ? -4.157 -10.188 3.482 1.00 92.00 174 VAL A O 1
ATOM 1367 N N . HIS A 1 175 ? -2.630 -10.896 2.000 1.00 90.81 175 HIS A N 1
ATOM 1368 C CA . HIS A 1 175 ? -3.202 -12.229 1.781 1.00 90.81 175 HIS A CA 1
ATOM 1369 C C . HIS A 1 175 ? -2.622 -13.312 2.688 1.00 90.81 175 HIS A C 1
ATOM 1371 O O . HIS A 1 175 ? -3.100 -14.449 2.682 1.00 90.81 175 HIS A O 1
ATOM 1377 N N . GLY A 1 176 ? -1.565 -12.984 3.434 1.00 91.25 176 GLY A N 1
ATOM 1378 C CA . GLY A 1 176 ? -0.831 -13.946 4.245 1.00 91.25 176 GLY A CA 1
ATOM 1379 C C . GLY A 1 176 ? -0.029 -14.963 3.434 1.00 91.25 176 GLY A C 1
ATOM 1380 O O . GLY A 1 176 ? 0.219 -16.067 3.923 1.00 91.25 176 GLY A O 1
ATOM 1381 N N . ALA A 1 177 ? 0.359 -14.622 2.201 1.00 89.38 177 ALA A N 1
ATOM 1382 C CA . ALA A 1 177 ? 1.135 -15.505 1.335 1.00 89.38 177 ALA A CA 1
ATOM 1383 C C . ALA A 1 177 ? 2.600 -15.600 1.784 1.00 89.38 177 ALA A C 1
ATOM 1385 O O . ALA A 1 177 ? 3.216 -16.661 1.670 1.00 89.38 177 ALA A O 1
ATOM 1386 N N . PHE A 1 178 ? 3.151 -14.506 2.320 1.00 91.81 178 PHE A N 1
ATOM 1387 C CA . PHE A 1 178 ? 4.560 -14.419 2.706 1.00 91.81 178 PHE A CA 1
ATOM 1388 C C . PHE A 1 178 ? 4.688 -14.275 4.214 1.00 91.81 178 PHE A C 1
ATOM 1390 O O . PHE A 1 178 ? 4.339 -13.240 4.781 1.00 91.81 178 PHE A O 1
ATOM 1397 N N . GLN A 1 179 ? 5.170 -15.338 4.857 1.00 93.19 179 GLN A N 1
ATOM 1398 C CA . GLN A 1 179 ? 5.411 -15.360 6.294 1.00 93.19 179 GLN A CA 1
ATOM 1399 C C . GLN A 1 179 ? 6.680 -14.599 6.647 1.00 93.19 179 GLN A C 1
ATOM 1401 O O . GLN A 1 179 ? 7.674 -14.654 5.927 1.00 93.19 179 GLN A O 1
ATOM 1406 N N . ASN A 1 180 ? 6.627 -13.956 7.802 1.00 96.19 180 ASN A N 1
ATOM 1407 C CA . ASN A 1 180 ? 7.735 -13.253 8.396 1.00 96.19 180 ASN A CA 1
ATOM 1408 C C . ASN A 1 180 ? 8.241 -14.023 9.623 1.00 96.19 180 ASN A C 1
ATOM 1410 O O . ASN A 1 180 ? 7.640 -13.940 10.696 1.00 96.19 180 ASN A O 1
ATOM 1414 N N . ARG A 1 181 ? 9.288 -14.838 9.457 1.00 95.69 181 ARG A N 1
ATOM 1415 C CA . ARG A 1 181 ? 9.874 -15.615 10.568 1.00 95.69 181 ARG A CA 1
ATOM 1416 C C . ARG A 1 181 ? 11.117 -14.943 11.141 1.00 95.69 181 ARG A C 1
ATOM 1418 O O . ARG A 1 181 ? 11.356 -15.037 12.341 1.00 95.69 181 ARG A O 1
ATOM 1425 N N . ASP A 1 182 ? 11.888 -14.282 10.287 1.00 97.00 182 ASP A N 1
ATOM 1426 C CA . ASP A 1 182 ? 13.164 -13.653 10.605 1.00 97.00 182 ASP A CA 1
ATOM 1427 C C . ASP A 1 182 ? 13.535 -12.591 9.553 1.00 97.00 182 ASP A C 1
ATOM 1429 O O . ASP A 1 182 ? 12.826 -12.369 8.569 1.00 97.00 182 ASP A O 1
ATOM 1433 N N . VAL A 1 183 ? 14.633 -11.877 9.802 1.00 97.44 183 VAL A N 1
ATOM 1434 C CA . VAL A 1 183 ? 15.089 -10.785 8.930 1.00 97.44 183 VAL A CA 1
ATOM 1435 C C . VAL A 1 183 ? 15.532 -11.307 7.558 1.00 97.44 183 VAL A C 1
ATOM 1437 O O . VAL A 1 183 ? 15.406 -10.611 6.549 1.00 97.44 183 VAL A O 1
ATOM 1440 N N . GLU A 1 184 ? 15.999 -12.553 7.488 1.00 97.25 184 GLU A N 1
ATOM 1441 C CA . GLU A 1 184 ? 16.379 -13.227 6.255 1.00 97.25 184 GLU A CA 1
ATOM 1442 C C . GLU A 1 184 ? 15.175 -13.449 5.334 1.00 97.25 184 GLU A C 1
ATOM 1444 O O . GLU A 1 184 ? 15.301 -13.293 4.117 1.00 97.25 184 GLU A O 1
ATOM 1449 N N . ASP A 1 185 ? 14.001 -13.778 5.875 1.00 97.38 185 ASP A N 1
ATOM 1450 C CA . ASP A 1 185 ? 12.764 -13.851 5.096 1.00 97.38 185 ASP A CA 1
ATOM 1451 C C . ASP A 1 185 ? 12.391 -12.502 4.486 1.00 97.38 185 ASP A C 1
ATOM 1453 O O . ASP A 1 185 ? 12.001 -12.457 3.316 1.00 97.38 185 ASP A O 1
ATOM 1457 N N . LEU A 1 186 ? 12.571 -11.400 5.222 1.00 96.62 186 LEU A N 1
ATOM 1458 C CA . LEU A 1 186 ? 12.345 -10.065 4.671 1.00 96.62 186 LEU A CA 1
ATOM 1459 C C . LEU A 1 186 ? 13.354 -9.739 3.560 1.00 96.62 186 LEU A C 1
ATOM 1461 O O . LEU A 1 186 ? 12.961 -9.206 2.523 1.00 96.62 186 LEU A O 1
ATOM 1465 N N . ALA A 1 187 ? 14.628 -10.107 3.722 1.00 95.88 187 ALA A N 1
ATOM 1466 C CA . ALA A 1 187 ? 15.646 -9.919 2.687 1.00 95.88 187 ALA A CA 1
ATOM 1467 C C . ALA A 1 187 ? 15.316 -10.711 1.407 1.00 95.88 187 ALA A C 1
ATOM 1469 O O . ALA A 1 187 ? 15.375 -10.171 0.301 1.00 95.88 187 ALA A O 1
ATOM 1470 N N . ARG A 1 188 ? 14.903 -11.979 1.546 1.00 94.19 188 ARG A N 1
ATOM 1471 C CA . ARG A 1 188 ? 14.459 -12.818 0.418 1.00 94.19 188 ARG A CA 1
ATOM 1472 C C . ARG A 1 188 ? 13.205 -12.261 -0.241 1.00 94.19 188 ARG A C 1
ATOM 1474 O O . ARG A 1 188 ? 13.120 -12.250 -1.467 1.00 94.19 188 ARG A O 1
ATOM 1481 N N . TYR A 1 189 ? 12.248 -11.791 0.557 1.00 93.31 189 TYR A N 1
ATOM 1482 C CA . TYR A 1 189 ? 11.041 -11.162 0.041 1.00 93.31 189 TYR A CA 1
ATOM 1483 C C . TYR A 1 189 ? 11.383 -9.891 -0.745 1.00 93.31 189 TYR A C 1
ATOM 1485 O O . TYR A 1 189 ? 10.908 -9.750 -1.866 1.00 93.31 189 TYR A O 1
ATOM 1493 N N . ALA A 1 190 ? 12.267 -9.028 -0.234 1.00 92.38 190 ALA A N 1
ATOM 1494 C CA . ALA A 1 190 ? 12.745 -7.836 -0.940 1.00 92.38 190 ALA A CA 1
ATOM 1495 C C . ALA A 1 190 ? 13.391 -8.183 -2.297 1.00 92.38 190 ALA A C 1
ATOM 1497 O O . ALA A 1 190 ? 13.011 -7.617 -3.319 1.00 92.38 190 ALA A O 1
ATOM 1498 N N . ILE A 1 191 ? 14.284 -9.181 -2.340 1.00 91.12 191 ILE A N 1
ATOM 1499 C CA . ILE A 1 191 ? 14.871 -9.687 -3.596 1.00 91.12 191 ILE A CA 1
ATOM 1500 C C . ILE A 1 191 ? 13.776 -10.126 -4.574 1.00 91.12 191 ILE A C 1
ATOM 1502 O O . ILE A 1 191 ? 13.795 -9.756 -5.751 1.00 91.12 191 ILE A O 1
ATOM 1506 N N . TRP A 1 192 ? 12.815 -10.910 -4.080 1.00 89.00 192 TRP A N 1
ATOM 1507 C CA . TRP A 1 192 ? 11.725 -11.448 -4.884 1.00 89.00 192 TRP A CA 1
ATOM 1508 C C . TRP A 1 192 ? 10.867 -10.361 -5.519 1.00 89.00 192 TRP A C 1
ATOM 1510 O O . TRP A 1 192 ? 10.628 -10.397 -6.726 1.00 89.00 192 TRP A O 1
ATOM 1520 N N . VAL A 1 193 ? 10.466 -9.361 -4.735 1.00 85.81 193 VAL A N 1
ATOM 1521 C CA . VAL A 1 193 ? 9.580 -8.296 -5.213 1.00 85.81 193 VAL A CA 1
ATOM 1522 C C . VAL A 1 193 ? 10.282 -7.267 -6.093 1.00 85.81 193 VAL A C 1
ATOM 1524 O O . VAL A 1 193 ? 9.601 -6.659 -6.912 1.00 85.81 193 VAL A O 1
ATOM 1527 N N . SER A 1 194 ? 11.599 -7.083 -5.949 1.00 84.25 194 SER A N 1
ATOM 1528 C CA . SER A 1 194 ? 12.351 -6.065 -6.694 1.00 84.25 194 SER A CA 1
ATOM 1529 C C . SER A 1 194 ? 12.988 -6.559 -7.994 1.00 84.25 194 SER A C 1
ATOM 1531 O O . SER A 1 194 ? 13.427 -5.741 -8.797 1.00 84.25 194 SER A O 1
ATOM 1533 N N . GLY A 1 195 ? 13.084 -7.871 -8.247 1.00 77.31 195 GLY A N 1
ATOM 1534 C CA . GLY A 1 195 ? 13.741 -8.279 -9.495 1.00 77.31 195 GLY A CA 1
ATOM 1535 C C . GLY A 1 195 ? 13.844 -9.752 -9.852 1.00 77.31 195 GLY A C 1
ATOM 1536 O O . GLY A 1 195 ? 14.457 -10.042 -10.878 1.00 77.31 195 GLY A O 1
ATOM 1537 N N . VAL A 1 196 ? 13.288 -10.683 -9.066 1.00 80.38 196 VAL A N 1
ATOM 1538 C CA . VAL A 1 196 ? 13.394 -12.124 -9.391 1.00 80.38 196 VAL A CA 1
ATOM 1539 C C . VAL A 1 196 ? 12.058 -12.849 -9.571 1.00 80.38 196 VAL A C 1
ATOM 1541 O O . VAL A 1 196 ? 12.033 -14.074 -9.649 1.00 80.38 196 VAL A O 1
ATOM 1544 N N . GLU A 1 197 ? 10.950 -12.117 -9.673 1.00 79.38 197 GLU A N 1
ATOM 1545 C CA . GLU A 1 197 ? 9.676 -12.676 -10.131 1.00 79.38 197 GLU A CA 1
ATOM 1546 C C . GLU A 1 197 ? 9.742 -13.015 -11.633 1.00 79.38 197 GLU A C 1
ATOM 1548 O O . GLU A 1 197 ? 9.973 -12.140 -12.468 1.00 79.38 197 GLU A O 1
ATOM 1553 N N . ASP A 1 198 ? 9.512 -14.282 -11.985 1.00 81.38 198 ASP A N 1
ATOM 1554 C CA . ASP A 1 198 ? 9.618 -14.806 -13.353 1.00 81.38 198 ASP A CA 1
ATOM 1555 C C . ASP A 1 198 ? 8.249 -15.129 -13.990 1.00 81.38 198 ASP A C 1
ATOM 1557 O O . ASP A 1 198 ? 8.165 -15.678 -15.088 1.00 81.38 198 ASP A O 1
ATOM 1561 N N . GLY A 1 199 ? 7.150 -14.789 -13.319 1.00 81.44 199 GLY A N 1
ATOM 1562 C CA . GLY A 1 199 ? 5.790 -15.026 -13.787 1.00 81.44 199 GLY A CA 1
ATOM 1563 C C . GLY A 1 199 ? 5.355 -16.490 -13.744 1.00 81.44 199 GLY A C 1
ATOM 1564 O O . GLY A 1 199 ? 4.423 -16.893 -14.447 1.00 81.44 199 GLY A O 1
ATOM 1565 N N . THR A 1 200 ? 6.019 -17.297 -12.925 1.00 85.81 200 THR A N 1
ATOM 1566 C CA . THR A 1 200 ? 5.672 -18.694 -12.685 1.00 85.81 200 THR A CA 1
ATOM 1567 C C . THR A 1 200 ? 4.646 -18.817 -11.562 1.00 85.81 200 THR A C 1
ATOM 1569 O O . THR A 1 200 ? 4.915 -18.445 -10.424 1.00 85.81 200 THR A O 1
ATOM 1572 N N . VAL A 1 201 ? 3.502 -19.454 -11.839 1.00 85.50 201 VAL A N 1
ATOM 1573 C CA . VAL A 1 201 ? 2.540 -19.848 -10.795 1.00 85.50 201 VAL A CA 1
ATOM 1574 C C . VAL A 1 201 ? 2.115 -21.294 -11.005 1.00 85.50 201 VAL A C 1
ATOM 1576 O O . VAL A 1 201 ? 1.421 -21.624 -11.966 1.00 85.50 201 VAL A O 1
ATOM 1579 N N . GLY A 1 202 ? 2.557 -22.186 -10.115 1.00 85.94 202 GLY A N 1
ATOM 1580 C CA . GLY A 1 202 ? 2.291 -23.621 -10.235 1.00 85.94 202 GLY A CA 1
ATOM 1581 C C . GLY A 1 202 ? 2.748 -24.166 -11.601 1.00 85.94 202 GLY A C 1
ATOM 1582 O O . GLY A 1 202 ? 3.923 -23.998 -11.945 1.00 85.94 202 GLY A O 1
ATOM 1583 N N . PRO A 1 203 ? 1.866 -24.803 -12.397 1.00 89.88 203 PRO A N 1
ATOM 1584 C CA . PRO A 1 203 ? 2.190 -25.265 -13.749 1.00 89.88 203 PRO A CA 1
ATOM 1585 C C . PRO A 1 203 ? 2.133 -24.156 -14.815 1.00 89.88 203 PRO A C 1
ATOM 1587 O O . PRO A 1 203 ? 2.576 -24.371 -15.940 1.00 89.88 203 PRO A O 1
ATOM 1590 N N . HIS A 1 204 ? 1.610 -22.972 -14.489 1.00 90.31 204 HIS A N 1
ATOM 1591 C CA . HIS A 1 204 ? 1.414 -21.886 -15.445 1.00 90.31 204 HIS A CA 1
ATOM 1592 C C . HIS A 1 204 ? 2.679 -21.040 -15.597 1.00 90.31 204 HIS A C 1
ATOM 1594 O O . HIS A 1 204 ? 3.393 -20.757 -14.628 1.00 90.31 204 HIS A O 1
ATOM 1600 N N . ARG A 1 205 ? 2.962 -20.634 -16.833 1.00 89.31 205 ARG A N 1
ATOM 1601 C CA . ARG A 1 205 ? 4.069 -19.748 -17.202 1.00 89.31 205 ARG A CA 1
ATOM 1602 C C . ARG A 1 205 ? 3.511 -18.677 -18.130 1.00 89.31 205 ARG A C 1
ATOM 1604 O O . ARG A 1 205 ? 3.018 -19.021 -19.198 1.00 89.31 205 ARG A O 1
ATOM 1611 N N . VAL A 1 206 ? 3.571 -17.410 -17.718 1.00 88.19 206 VAL A N 1
ATOM 1612 C CA . VAL A 1 206 ? 3.097 -16.279 -18.547 1.00 88.19 206 VAL A CA 1
ATOM 1613 C C . VAL A 1 206 ? 4.217 -15.618 -19.358 1.00 88.19 206 VAL A C 1
ATOM 1615 O O . VAL A 1 206 ? 3.944 -14.762 -20.186 1.00 88.19 206 VAL A O 1
ATOM 1618 N N . LEU A 1 207 ? 5.472 -16.029 -19.147 1.00 87.81 207 LEU A N 1
ATOM 1619 C CA . LEU A 1 207 ? 6.659 -15.544 -19.856 1.00 87.81 207 LEU A CA 1
ATOM 1620 C C . LEU A 1 207 ? 7.445 -16.714 -20.470 1.00 87.81 207 LEU A C 1
ATOM 1622 O O . LEU A 1 207 ? 7.512 -17.804 -19.889 1.00 87.81 207 LEU A O 1
ATOM 1626 N N . THR A 1 208 ? 8.092 -16.483 -21.617 1.00 88.50 208 THR A N 1
ATOM 1627 C CA . THR A 1 208 ? 9.000 -17.459 -22.253 1.00 88.50 208 THR A CA 1
ATOM 1628 C C . THR A 1 208 ? 10.267 -17.686 -21.420 1.00 88.50 208 THR A C 1
ATOM 1630 O O . THR A 1 208 ? 10.573 -16.933 -20.500 1.00 88.50 208 THR A O 1
ATOM 1633 N N . GLU A 1 209 ? 11.043 -18.734 -21.709 1.00 88.00 209 GLU A N 1
ATOM 1634 C CA . GLU A 1 209 ? 12.316 -18.977 -21.007 1.00 88.00 209 GLU A CA 1
ATOM 1635 C C . GLU A 1 209 ? 13.314 -17.822 -21.164 1.00 88.00 209 GLU A C 1
ATOM 1637 O O . GLU A 1 209 ? 13.941 -17.416 -20.188 1.00 88.00 209 GLU A O 1
ATOM 1642 N N . GLU A 1 210 ? 13.424 -17.256 -22.367 1.00 87.06 210 GLU A N 1
ATOM 1643 C CA . GLU A 1 210 ? 14.289 -16.104 -22.622 1.00 87.06 210 GLU A CA 1
ATOM 1644 C C . GLU A 1 210 ? 13.837 -14.878 -21.827 1.00 87.06 210 GLU A C 1
ATOM 1646 O O . GLU A 1 210 ? 14.653 -14.218 -21.183 1.00 87.06 210 GLU A O 1
ATOM 1651 N N . GLN A 1 211 ? 12.529 -14.617 -21.812 1.00 87.12 211 GLN A N 1
ATOM 1652 C CA . GLN A 1 211 ? 11.953 -13.531 -21.035 1.00 87.12 211 GLN A CA 1
ATOM 1653 C C . GLN A 1 211 ? 12.246 -13.725 -19.537 1.00 87.12 211 GLN A C 1
ATOM 1655 O O . GLN A 1 211 ? 12.629 -12.783 -18.860 1.00 87.12 211 GLN A O 1
ATOM 1660 N N . ARG A 1 212 ? 12.176 -14.938 -18.995 1.00 85.62 212 ARG A N 1
ATOM 1661 C CA . ARG A 1 212 ? 12.393 -15.195 -17.558 1.00 85.62 212 ARG A CA 1
ATOM 1662 C C . ARG A 1 212 ? 13.833 -15.013 -17.057 1.00 85.62 212 ARG A C 1
ATOM 1664 O O . ARG A 1 212 ? 14.075 -15.150 -15.860 1.00 85.62 212 ARG A O 1
ATOM 1671 N N . ARG A 1 213 ? 14.801 -14.700 -17.924 1.00 84.88 213 ARG A N 1
ATOM 1672 C CA . ARG A 1 213 ? 16.196 -14.485 -17.509 1.00 84.88 213 ARG A CA 1
ATOM 1673 C C . ARG A 1 213 ? 16.341 -13.233 -16.636 1.00 84.88 213 ARG A C 1
ATOM 1675 O O . ARG A 1 213 ? 15.898 -12.145 -17.002 1.00 84.88 213 ARG A O 1
ATOM 1682 N N . LEU A 1 214 ? 17.033 -13.386 -15.506 1.00 82.25 214 LEU A N 1
ATOM 1683 C CA . LEU A 1 214 ? 17.381 -12.281 -14.610 1.00 82.25 214 LEU A CA 1
ATOM 1684 C C . LEU A 1 214 ? 18.351 -11.316 -15.304 1.00 82.25 214 LEU A C 1
ATOM 1686 O O . LEU A 1 214 ? 19.396 -11.738 -15.798 1.00 82.25 214 LEU A O 1
ATOM 1690 N N . ARG A 1 215 ? 18.017 -10.021 -15.326 1.00 73.75 215 ARG A N 1
ATOM 1691 C CA . ARG A 1 215 ? 18.864 -8.965 -15.920 1.00 73.75 215 ARG A CA 1
ATOM 1692 C C . ARG A 1 215 ? 19.831 -8.347 -14.924 1.00 73.75 215 ARG A C 1
ATOM 1694 O O . ARG A 1 215 ? 20.960 -8.017 -15.262 1.00 73.75 215 ARG A O 1
ATOM 1701 N N . PHE A 1 216 ? 19.364 -8.176 -13.702 1.00 80.25 216 PHE A N 1
ATOM 1702 C CA . PHE A 1 216 ? 20.150 -7.686 -12.591 1.00 80.25 216 PHE A CA 1
ATOM 1703 C C . PHE A 1 216 ? 19.693 -8.417 -11.338 1.00 80.25 216 PHE A C 1
ATOM 1705 O O . PHE A 1 216 ? 18.582 -8.944 -11.265 1.00 80.25 216 PHE A O 1
ATOM 1712 N N . ARG A 1 217 ? 20.578 -8.465 -10.354 1.00 83.56 217 ARG A N 1
ATOM 1713 C CA . ARG A 1 217 ? 20.277 -8.962 -9.022 1.00 83.56 217 ARG A CA 1
ATOM 1714 C C . ARG A 1 217 ? 20.957 -8.025 -8.045 1.00 83.56 217 ARG A C 1
ATOM 1716 O O . ARG A 1 217 ? 22.135 -7.712 -8.215 1.00 83.56 217 ARG A O 1
ATOM 1723 N N . TYR A 1 218 ? 20.222 -7.585 -7.036 1.00 87.50 218 TYR A N 1
ATOM 1724 C CA . TYR A 1 218 ? 20.833 -6.845 -5.944 1.00 87.50 218 TYR A CA 1
ATOM 1725 C C . TYR A 1 218 ? 21.748 -7.768 -5.127 1.00 87.50 218 TYR A C 1
ATOM 1727 O O . TYR A 1 218 ? 21.386 -8.928 -4.920 1.00 87.50 218 TYR A O 1
ATOM 1735 N N . PRO A 1 219 ? 22.912 -7.285 -4.656 1.00 90.06 219 PRO A N 1
ATOM 1736 C CA . PRO A 1 219 ? 23.772 -8.067 -3.772 1.00 90.06 219 PRO A CA 1
ATOM 1737 C C . PRO A 1 219 ? 23.015 -8.529 -2.524 1.00 90.06 219 PRO A C 1
ATOM 1739 O O . PRO A 1 219 ? 22.230 -7.763 -1.956 1.00 90.06 219 PRO A O 1
ATOM 1742 N N . ASP A 1 220 ? 23.272 -9.758 -2.076 1.00 92.12 220 ASP A N 1
ATOM 1743 C CA . ASP A 1 220 ? 22.595 -10.329 -0.906 1.00 92.12 220 ASP A CA 1
ATOM 1744 C C . ASP A 1 220 ? 22.887 -9.504 0.353 1.00 92.12 220 ASP A C 1
ATOM 1746 O O . ASP A 1 220 ? 21.990 -9.260 1.156 1.00 92.12 220 ASP A O 1
ATOM 1750 N N . GLU A 1 221 ? 24.106 -8.975 0.481 1.00 94.00 221 GLU A N 1
ATOM 1751 C CA . GLU A 1 221 ? 24.521 -8.092 1.571 1.00 94.00 221 GLU A CA 1
ATOM 1752 C C . GLU A 1 221 ? 23.721 -6.786 1.581 1.00 94.00 221 GLU A C 1
ATOM 1754 O O . GLU A 1 221 ? 23.338 -6.300 2.646 1.00 94.00 221 GLU A O 1
ATOM 1759 N N . ALA A 1 222 ? 23.429 -6.227 0.402 1.00 93.00 222 ALA A N 1
ATOM 1760 C CA . ALA A 1 222 ? 22.592 -5.039 0.288 1.00 93.00 222 ALA A CA 1
ATOM 1761 C C . ALA A 1 222 ? 21.143 -5.362 0.680 1.00 93.00 222 ALA A C 1
ATOM 1763 O O . ALA A 1 222 ? 20.520 -4.623 1.427 1.00 93.00 222 ALA A O 1
ATOM 1764 N N . MET A 1 223 ? 20.591 -6.489 0.243 1.00 94.38 223 MET A N 1
ATOM 1765 C CA . MET A 1 223 ? 19.207 -6.845 0.581 1.00 94.38 223 MET A CA 1
ATOM 1766 C C . MET A 1 223 ? 19.042 -7.219 2.055 1.00 94.38 223 MET A C 1
ATOM 1768 O O . MET A 1 223 ? 18.041 -6.863 2.676 1.00 94.38 223 MET A O 1
ATOM 1772 N N . TYR A 1 224 ? 20.054 -7.844 2.650 1.00 96.62 224 TYR A N 1
ATOM 1773 C CA . TYR A 1 224 ? 20.087 -8.131 4.078 1.00 96.62 224 TYR A CA 1
ATOM 1774 C C . TYR A 1 224 ? 20.210 -6.858 4.923 1.00 96.62 224 TYR A C 1
ATOM 1776 O O . TYR A 1 224 ? 19.469 -6.675 5.886 1.00 96.62 224 TYR A O 1
ATOM 1784 N N . ALA A 1 225 ? 21.081 -5.924 4.537 1.00 96.69 225 ALA A N 1
ATOM 1785 C CA . ALA A 1 225 ? 21.187 -4.637 5.217 1.00 96.69 225 ALA A CA 1
ATOM 1786 C C . ALA A 1 225 ? 19.913 -3.781 5.068 1.00 96.69 225 ALA A C 1
ATOM 1788 O O . ALA A 1 225 ? 19.557 -3.048 5.994 1.00 96.69 225 ALA A O 1
ATOM 1789 N N . LEU A 1 226 ? 19.187 -3.903 3.950 1.00 96.12 226 LEU A N 1
ATOM 1790 C CA . LEU A 1 226 ? 17.881 -3.270 3.779 1.00 96.12 226 LEU A CA 1
ATOM 1791 C C . LEU A 1 226 ? 16.876 -3.886 4.750 1.00 96.12 226 LEU A C 1
ATOM 1793 O O . LEU A 1 226 ? 16.175 -3.150 5.437 1.00 96.12 226 LEU A O 1
ATOM 1797 N N . ALA A 1 227 ? 16.833 -5.214 4.843 1.00 97.00 227 ALA A N 1
ATOM 1798 C CA . ALA A 1 227 ? 15.950 -5.913 5.766 1.00 97.00 227 ALA A CA 1
ATOM 1799 C C . ALA A 1 227 ? 16.229 -5.539 7.230 1.00 97.00 227 ALA A C 1
ATOM 1801 O O . ALA A 1 227 ? 15.285 -5.232 7.952 1.00 97.00 227 ALA A O 1
ATOM 1802 N N . LEU A 1 228 ? 17.502 -5.461 7.639 1.00 97.44 228 LEU A N 1
ATOM 1803 C CA . LEU A 1 228 ? 17.896 -4.970 8.966 1.00 97.44 228 LEU A CA 1
ATOM 1804 C C . LEU A 1 228 ? 17.378 -3.552 9.221 1.00 97.44 228 LEU A C 1
ATOM 1806 O O . LEU A 1 228 ? 16.782 -3.294 10.260 1.00 97.44 228 LEU A O 1
ATOM 1810 N N . TYR A 1 229 ? 17.555 -2.642 8.259 1.00 97.00 229 TYR A N 1
ATOM 1811 C CA . TYR A 1 229 ? 17.028 -1.283 8.374 1.00 97.00 229 TYR A CA 1
ATOM 1812 C C . TYR A 1 229 ? 15.502 -1.271 8.547 1.00 97.00 229 TYR A C 1
ATOM 1814 O O . TYR A 1 229 ? 14.991 -0.578 9.422 1.00 97.00 229 TYR A O 1
ATOM 1822 N N . LEU A 1 230 ? 14.778 -2.042 7.731 1.00 96.75 230 LEU A N 1
ATOM 1823 C CA . LEU A 1 230 ? 13.317 -2.113 7.774 1.00 96.75 230 LEU A CA 1
ATOM 1824 C C . LEU A 1 230 ? 12.795 -2.736 9.077 1.00 96.75 230 LEU A C 1
ATOM 1826 O O . LEU A 1 230 ? 11.766 -2.302 9.585 1.00 96.75 230 LEU A O 1
ATOM 1830 N N . TYR A 1 231 ? 13.506 -3.714 9.637 1.00 97.19 231 TYR A N 1
ATOM 1831 C CA . TYR A 1 231 ? 13.170 -4.352 10.913 1.00 97.19 231 TYR A CA 1
ATOM 1832 C C . TYR A 1 231 ? 13.253 -3.424 12.120 1.00 97.19 231 TYR A C 1
ATOM 1834 O O . TYR A 1 231 ? 12.539 -3.641 13.094 1.00 97.19 231 TYR A O 1
ATOM 1842 N N . GLU A 1 232 ? 14.093 -2.398 12.044 1.00 97.00 232 GLU A N 1
ATOM 1843 C CA . GLU A 1 232 ? 14.265 -1.405 13.105 1.00 97.00 232 GLU A CA 1
ATOM 1844 C C . GLU A 1 232 ? 13.350 -0.180 12.911 1.00 97.00 232 GLU A C 1
ATOM 1846 O O . GLU A 1 232 ? 13.336 0.740 13.731 1.00 97.00 232 GLU A O 1
ATOM 1851 N N . LEU A 1 233 ? 12.559 -0.132 11.830 1.00 96.25 233 LEU A N 1
ATOM 1852 C CA . LEU A 1 233 ? 11.538 0.899 11.676 1.00 96.25 233 LEU A CA 1
ATOM 1853 C C . LEU A 1 233 ? 10.371 0.594 12.608 1.00 96.25 233 LEU A C 1
ATOM 1855 O O . LEU A 1 233 ? 9.523 -0.213 12.266 1.00 96.25 233 LEU A O 1
ATOM 1859 N N . GLU A 1 234 ? 10.270 1.286 13.734 1.00 95.12 234 GLU A N 1
ATOM 1860 C CA . GLU A 1 234 ? 9.091 1.219 14.610 1.00 95.12 234 GLU A CA 1
ATOM 1861 C C . GLU A 1 234 ? 7.887 1.972 14.019 1.00 95.12 234 GLU A C 1
ATOM 1863 O O . GLU A 1 234 ? 8.088 2.941 13.278 1.00 95.12 234 GLU A O 1
ATOM 1868 N N . PRO A 1 235 ? 6.627 1.618 14.339 1.00 94.31 235 PRO A N 1
ATOM 1869 C CA . PRO A 1 235 ? 5.479 2.470 14.027 1.00 94.31 235 PRO A CA 1
ATOM 1870 C C . PRO A 1 235 ? 5.728 3.917 14.480 1.00 94.31 235 PRO A C 1
ATOM 1872 O O . PRO A 1 235 ? 6.289 4.156 15.549 1.00 94.31 235 PRO A O 1
ATOM 1875 N N . ALA A 1 236 ? 5.369 4.897 13.646 1.00 94.25 236 ALA A N 1
ATOM 1876 C CA . ALA A 1 236 ? 5.579 6.298 14.001 1.00 94.25 236 ALA A CA 1
ATOM 1877 C C . ALA A 1 236 ? 4.713 6.666 15.224 1.00 94.25 236 ALA A C 1
ATOM 1879 O O . ALA A 1 236 ? 3.511 6.379 15.190 1.00 94.25 236 ALA A O 1
ATOM 1880 N N . PRO A 1 237 ? 5.281 7.290 16.277 1.00 93.50 237 PRO A N 1
ATOM 1881 C CA . PRO A 1 237 ? 4.510 7.682 17.451 1.00 93.50 237 PRO A CA 1
ATOM 1882 C C . PRO A 1 237 ? 3.322 8.552 17.059 1.00 93.50 237 PRO A C 1
ATOM 1884 O O . PRO A 1 237 ? 3.480 9.495 16.281 1.00 93.50 237 PRO A O 1
ATOM 1887 N N . SER A 1 238 ? 2.149 8.236 17.602 1.00 94.75 238 SER A N 1
ATOM 1888 C CA . SER A 1 238 ? 0.969 9.059 17.380 1.00 94.75 238 SER A CA 1
ATOM 1889 C C . SER A 1 238 ? 1.144 10.445 18.011 1.00 94.75 238 SER A C 1
ATOM 1891 O O . SER A 1 238 ? 1.558 10.538 19.172 1.00 94.75 238 SER A O 1
ATOM 1893 N N . PRO A 1 239 ? 0.822 11.531 17.285 1.00 95.06 239 PRO A N 1
ATOM 1894 C CA . PRO A 1 239 ? 0.735 12.862 17.873 1.00 95.06 239 PRO A CA 1
ATOM 1895 C C . PRO A 1 239 ? -0.551 13.054 18.699 1.00 95.06 239 PRO A C 1
ATOM 1897 O O . PRO A 1 239 ? -0.681 14.067 19.387 1.00 95.06 239 PRO A O 1
ATOM 1900 N N . PHE A 1 240 ? -1.503 12.114 18.634 1.00 96.50 240 PHE A N 1
ATOM 1901 C CA . PHE A 1 240 ? -2.795 12.201 19.308 1.00 96.50 240 PHE A CA 1
ATOM 1902 C C . PHE A 1 240 ? -2.704 11.656 20.744 1.00 96.50 240 PHE A C 1
ATOM 1904 O O . PHE A 1 240 ? -2.286 10.514 20.954 1.00 96.50 240 PHE A O 1
ATOM 1911 N N . PRO A 1 241 ? -3.075 12.451 21.766 1.00 95.69 241 PRO A N 1
ATOM 1912 C CA . PRO A 1 241 ? -2.948 12.036 23.157 1.00 95.69 241 PRO A CA 1
ATOM 1913 C C . PRO A 1 241 ? -4.047 11.048 23.566 1.00 95.69 241 PRO A C 1
ATOM 1915 O O . PRO A 1 241 ? -5.200 11.165 23.156 1.00 95.69 241 PRO A O 1
ATOM 1918 N N . LYS A 1 242 ? -3.724 10.137 24.493 1.00 96.31 242 LYS A N 1
ATOM 1919 C CA . LYS A 1 242 ? -4.708 9.254 25.146 1.00 96.31 242 LYS A CA 1
ATOM 1920 C C . LYS A 1 242 ? -5.485 9.985 26.253 1.00 96.31 242 LYS A C 1
ATOM 1922 O O . LYS A 1 242 ? -5.345 9.693 27.445 1.00 96.31 242 LYS A O 1
ATOM 1927 N N . ASP A 1 243 ? -6.270 10.976 25.851 1.00 97.94 243 ASP A N 1
ATOM 1928 C CA . ASP A 1 243 ? -7.107 11.795 26.728 1.00 97.94 243 ASP A CA 1
ATOM 1929 C C . ASP A 1 243 ? -8.418 11.090 27.146 1.00 97.94 243 ASP A C 1
ATOM 1931 O O . ASP A 1 243 ? -8.623 9.899 26.900 1.00 97.94 243 ASP A O 1
ATOM 1935 N N . ALA A 1 244 ? -9.328 11.812 27.807 1.00 98.56 244 ALA A N 1
ATOM 1936 C CA . ALA A 1 244 ? -10.603 11.251 28.259 1.00 98.56 244 ALA A CA 1
ATOM 1937 C C . ALA A 1 244 ? -11.498 10.751 27.105 1.00 98.56 244 ALA A C 1
ATOM 1939 O O . ALA A 1 244 ? -12.274 9.809 27.300 1.00 98.56 244 ALA A O 1
ATOM 1940 N N . LEU A 1 245 ? -11.400 11.358 25.916 1.00 98.69 245 LEU A N 1
ATOM 1941 C CA . LEU A 1 245 ? -12.152 10.944 24.736 1.00 98.69 245 LEU A CA 1
ATOM 1942 C C . LEU A 1 245 ? -11.572 9.647 24.167 1.00 98.69 245 LEU A C 1
ATOM 1944 O O . LEU A 1 245 ? -12.328 8.700 23.961 1.00 98.69 245 LEU A O 1
ATOM 1948 N N . ALA A 1 246 ? -10.250 9.562 24.011 1.00 98.62 246 ALA A N 1
ATOM 1949 C CA . ALA A 1 246 ? -9.578 8.338 23.575 1.00 98.62 246 ALA A CA 1
ATOM 1950 C C . ALA A 1 246 ? -9.771 7.184 24.579 1.00 98.62 246 ALA A C 1
ATOM 1952 O O . ALA A 1 246 ? -10.020 6.049 24.187 1.00 98.62 246 ALA A O 1
ATOM 1953 N N . GLN A 1 247 ? -9.757 7.452 25.889 1.00 98.62 247 GLN A N 1
ATOM 1954 C CA . GLN A 1 247 ? -10.069 6.437 26.909 1.00 98.62 247 GLN A CA 1
ATOM 1955 C C . GLN A 1 247 ? -11.524 5.956 26.839 1.00 98.62 247 GLN A C 1
ATOM 1957 O O . GLN A 1 247 ? -11.819 4.804 27.158 1.00 98.62 247 GLN A O 1
ATOM 1962 N N . ARG A 1 248 ? -12.463 6.831 26.453 1.00 98.56 248 ARG A N 1
ATOM 1963 C CA . ARG A 1 248 ? -13.839 6.420 26.143 1.00 98.56 248 ARG A CA 1
ATOM 1964 C C . ARG A 1 248 ? -13.870 5.558 24.884 1.00 98.56 248 ARG A C 1
ATOM 1966 O O . ARG A 1 248 ? -14.539 4.534 24.901 1.00 98.56 248 ARG A O 1
ATOM 1973 N N . GLY A 1 249 ? -13.115 5.932 23.856 1.00 98.69 249 GLY A N 1
ATOM 1974 C CA . GLY A 1 249 ? -12.966 5.168 22.621 1.00 98.69 249 GLY A CA 1
ATOM 1975 C C . GLY A 1 249 ? -12.416 3.768 22.826 1.00 98.69 249 GLY A C 1
ATOM 1976 O O . GLY A 1 249 ? -12.937 2.830 22.245 1.00 98.69 249 GLY A O 1
ATOM 1977 N N . GLU A 1 250 ? -11.438 3.606 23.713 1.00 98.62 250 GLU A N 1
ATOM 1978 C CA . GLU A 1 250 ? -10.905 2.293 24.091 1.00 98.62 250 GLU A CA 1
ATOM 1979 C C . GLU A 1 250 ? -11.993 1.398 24.702 1.00 98.62 250 GLU A C 1
ATOM 1981 O O . GLU A 1 250 ? -12.078 0.215 24.391 1.00 98.62 250 GLU A O 1
ATOM 1986 N N . ARG A 1 251 ? -12.892 1.961 25.523 1.00 98.62 251 ARG A N 1
ATOM 1987 C CA . ARG A 1 251 ? -14.034 1.200 26.058 1.00 98.62 251 ARG A CA 1
ATOM 1988 C C . ARG A 1 251 ? -15.042 0.826 24.975 1.00 98.62 251 ARG A C 1
ATOM 1990 O O . ARG A 1 251 ? -15.568 -0.279 25.023 1.00 98.62 251 ARG A O 1
ATOM 1997 N N . VAL A 1 252 ? -15.301 1.724 24.022 1.00 98.69 252 VAL A N 1
ATOM 1998 C CA . VAL A 1 252 ? -16.155 1.433 22.857 1.00 98.69 252 VAL A CA 1
ATOM 1999 C C . VAL A 1 252 ? -15.523 0.329 22.009 1.00 98.69 252 VAL A C 1
ATOM 2001 O O . VAL A 1 252 ? -16.195 -0.632 21.672 1.00 98.69 252 VAL A O 1
ATOM 2004 N N . PHE A 1 253 ? -14.220 0.405 21.741 1.00 98.62 253 PHE A N 1
ATOM 2005 C CA . PHE A 1 253 ? -13.471 -0.599 20.986 1.00 98.62 253 PHE A CA 1
ATOM 2006 C C . PHE A 1 253 ? -13.616 -2.009 21.576 1.00 98.62 253 PHE A C 1
ATOM 2008 O O . PHE A 1 253 ? -13.858 -2.971 20.847 1.00 98.62 253 PHE A O 1
ATOM 2015 N N . GLU A 1 254 ? -13.505 -2.135 22.900 1.00 98.12 254 GLU A N 1
ATOM 2016 C CA . GLU A 1 254 ? -13.725 -3.410 23.589 1.00 98.12 254 GLU A CA 1
ATOM 2017 C C . GLU A 1 254 ? -15.201 -3.839 23.562 1.00 98.12 254 GLU A C 1
ATOM 2019 O O . GLU A 1 254 ? -15.496 -5.008 23.319 1.00 98.12 254 GLU A O 1
ATOM 2024 N N . ALA A 1 255 ? -16.139 -2.908 23.774 1.00 97.88 255 ALA A N 1
ATOM 2025 C CA . ALA A 1 255 ? -17.575 -3.197 23.796 1.00 97.88 255 ALA A CA 1
ATOM 2026 C C . ALA A 1 255 ? -18.122 -3.652 22.431 1.00 97.88 255 ALA A C 1
ATOM 2028 O O . ALA A 1 255 ? -18.942 -4.566 22.378 1.00 97.88 255 ALA A O 1
ATOM 2029 N N . GLU A 1 256 ? -17.617 -3.074 21.340 1.00 97.38 256 GLU A N 1
ATOM 2030 C CA . GLU A 1 256 ? -17.960 -3.435 19.958 1.00 97.38 256 GLU A CA 1
ATOM 2031 C C . GLU A 1 256 ? -17.266 -4.728 19.491 1.00 97.38 256 GLU A C 1
ATOM 2033 O O . GLU A 1 256 ? -17.437 -5.162 18.353 1.00 97.38 256 GLU A O 1
ATOM 2038 N N . GLY A 1 257 ? -16.456 -5.363 20.348 1.00 96.19 257 GLY A N 1
ATOM 2039 C CA . GLY A 1 257 ? -15.767 -6.613 20.034 1.00 96.19 257 GLY A CA 1
ATOM 2040 C C . GLY A 1 257 ? -14.607 -6.458 19.048 1.00 96.19 257 GLY A C 1
ATOM 2041 O O . GLY A 1 257 ? -14.122 -7.461 18.518 1.00 96.19 257 GLY A O 1
ATOM 2042 N N . CYS A 1 258 ? -14.117 -5.234 18.811 1.00 97.94 258 CYS A N 1
ATOM 2043 C CA . CYS A 1 258 ? -12.999 -4.993 17.898 1.00 97.94 258 CYS A CA 1
ATOM 2044 C C . CYS A 1 258 ? -11.747 -5.783 18.316 1.00 97.94 258 CYS A C 1
ATOM 2046 O O . CYS A 1 258 ? -11.008 -6.268 17.458 1.00 97.94 258 CYS A O 1
ATOM 2048 N N . SER A 1 259 ? -11.545 -5.982 19.623 1.00 97.56 259 SER A N 1
ATOM 2049 C CA . SER A 1 259 ? -10.412 -6.714 20.202 1.00 97.56 259 SER A CA 1
ATOM 2050 C C . SER A 1 259 ? -10.379 -8.212 19.873 1.00 97.56 259 SER A C 1
ATOM 2052 O O . SER A 1 259 ? -9.319 -8.826 19.979 1.00 97.56 259 SER A O 1
ATOM 2054 N N . VAL A 1 260 ? -11.478 -8.808 19.390 1.00 95.88 260 VAL A N 1
ATOM 2055 C CA . VAL A 1 260 ? -11.494 -10.206 18.906 1.00 95.88 260 VAL A CA 1
ATOM 2056 C C . VAL A 1 260 ? -10.577 -10.377 17.689 1.00 95.88 260 VAL A C 1
ATOM 2058 O O . VAL A 1 260 ? -9.851 -11.370 17.566 1.00 95.88 260 VAL A O 1
ATOM 2061 N N . CYS A 1 261 ? -10.592 -9.391 16.792 1.00 97.19 261 CYS A N 1
ATOM 2062 C CA . CYS A 1 261 ? -9.739 -9.343 15.606 1.00 97.19 261 CYS A CA 1
ATOM 2063 C C . CYS A 1 261 ? -8.466 -8.526 15.864 1.00 97.19 261 CYS A C 1
ATOM 2065 O O . CYS A 1 261 ? -7.378 -8.903 15.429 1.00 97.19 261 CYS A O 1
ATOM 2067 N N . HIS A 1 262 ? -8.587 -7.437 16.618 1.00 97.88 262 HIS A N 1
ATOM 2068 C CA . HIS A 1 262 ? -7.538 -6.448 16.844 1.00 97.88 262 HIS A CA 1
ATOM 2069 C C . HIS A 1 262 ? -7.150 -6.337 18.331 1.00 97.88 262 HIS A C 1
ATOM 2071 O O . HIS A 1 262 ? -7.271 -5.260 18.914 1.00 97.88 262 HIS A O 1
ATOM 2077 N N . PRO A 1 263 ? -6.685 -7.421 18.978 1.00 97.69 263 PRO A N 1
ATOM 2078 C CA . PRO A 1 263 ? -6.392 -7.422 20.409 1.00 97.69 263 PRO A CA 1
ATOM 2079 C C . PRO A 1 263 ? -5.290 -6.413 20.784 1.00 97.69 263 PRO A C 1
ATOM 2081 O O . PRO A 1 263 ? -4.343 -6.233 20.006 1.00 97.69 263 PRO A O 1
ATOM 2084 N N . PRO A 1 264 ? -5.359 -5.788 21.980 1.00 94.50 264 PRO A N 1
ATOM 2085 C CA . PRO A 1 264 ? -4.327 -4.877 22.470 1.00 94.50 264 PRO A CA 1
ATOM 2086 C C . PRO A 1 264 ? -2.916 -5.476 22.418 1.00 94.50 264 PRO A C 1
ATOM 2088 O O . PRO A 1 264 ? -2.717 -6.682 22.561 1.00 94.50 264 PRO A O 1
ATOM 2091 N N . GLY A 1 265 ? -1.916 -4.616 22.232 1.00 91.81 265 GLY A N 1
ATOM 2092 C CA . GLY A 1 265 ? -0.551 -5.032 21.919 1.00 91.81 265 GLY A CA 1
ATOM 2093 C C . GLY A 1 265 ? -0.278 -4.771 20.446 1.00 91.81 265 GLY A C 1
ATOM 2094 O O . GLY A 1 265 ? -0.027 -3.624 20.081 1.00 91.81 265 GLY A O 1
ATOM 2095 N N . SER A 1 266 ? -0.319 -5.801 19.601 1.00 91.56 266 SER A N 1
ATOM 2096 C CA . SER A 1 266 ? -0.102 -5.696 18.148 1.00 91.56 266 SER A CA 1
ATOM 2097 C C . SER A 1 266 ? -1.308 -5.136 17.380 1.00 91.56 266 SER A C 1
ATOM 2099 O O . SER A 1 266 ? -1.156 -4.771 16.211 1.00 91.56 266 SER A O 1
ATOM 2101 N N . PHE A 1 267 ? -2.494 -5.058 18.000 1.00 96.94 267 PHE A N 1
ATOM 2102 C CA . PHE A 1 267 ? -3.762 -4.675 17.359 1.00 96.94 267 PHE A CA 1
ATOM 2103 C C . PHE A 1 267 ? -4.099 -5.516 16.124 1.00 96.94 267 PHE A C 1
ATOM 2105 O O . PHE A 1 267 ? -4.686 -5.042 15.152 1.00 96.94 267 PHE A O 1
ATOM 2112 N N . THR A 1 268 ? -3.695 -6.781 16.163 1.00 96.62 268 THR A N 1
ATOM 2113 C CA . THR A 1 268 ? -4.062 -7.834 15.219 1.00 96.62 268 THR A CA 1
ATOM 2114 C C . THR A 1 268 ? -3.869 -9.183 15.894 1.00 96.62 268 THR A C 1
ATOM 2116 O O . THR A 1 268 ? -2.937 -9.368 16.675 1.00 96.62 268 THR A O 1
ATOM 2119 N N . ASN A 1 269 ? -4.746 -10.131 15.592 1.00 96.44 269 ASN A N 1
ATOM 2120 C CA . ASN A 1 269 ? -4.591 -11.524 15.990 1.00 96.44 269 ASN A CA 1
ATOM 2121 C C . ASN A 1 269 ? -3.782 -12.350 14.964 1.00 96.44 269 ASN A C 1
ATOM 2123 O O . ASN A 1 269 ? -3.623 -13.556 15.148 1.00 96.44 269 ASN A O 1
ATOM 2127 N N . ASP A 1 270 ? -3.297 -11.722 13.882 1.00 95.12 270 ASP A N 1
ATOM 2128 C CA . ASP A 1 270 ? -2.570 -12.338 12.761 1.00 95.12 270 ASP A CA 1
ATOM 2129 C C . ASP A 1 270 ? -3.306 -13.516 12.093 1.00 95.12 270 ASP A C 1
ATOM 2131 O O . ASP A 1 270 ? -2.693 -14.364 11.435 1.00 95.12 270 ASP A O 1
ATOM 2135 N N . MET A 1 271 ? -4.627 -13.589 12.251 1.00 96.31 271 MET A N 1
ATOM 2136 C CA . MET A 1 271 ? -5.433 -14.637 11.646 1.00 96.31 271 MET A CA 1
ATOM 2137 C C . MET A 1 271 ? -5.795 -14.292 10.196 1.00 96.31 271 MET A C 1
ATOM 2139 O O . MET A 1 271 ? -5.818 -13.132 9.777 1.00 96.31 271 MET A O 1
ATOM 2143 N N . LEU A 1 272 ? -6.103 -15.332 9.428 1.00 96.50 272 LEU A N 1
ATOM 2144 C CA . LEU A 1 272 ? -6.572 -15.265 8.051 1.00 96.50 272 LEU A CA 1
ATOM 2145 C C . LEU A 1 272 ? -8.091 -15.416 8.017 1.00 96.50 272 LEU A C 1
ATOM 2147 O O . LEU A 1 272 ? -8.633 -16.423 8.478 1.00 96.50 272 LEU A O 1
ATOM 2151 N N . VAL A 1 273 ? -8.771 -14.429 7.449 1.00 96.44 273 VAL A N 1
ATOM 2152 C CA . VAL A 1 273 ? -10.212 -14.438 7.207 1.00 96.44 273 VAL A CA 1
ATOM 2153 C C . VAL A 1 273 ? -10.451 -14.915 5.773 1.00 96.44 273 VAL A C 1
ATOM 2155 O O . VAL A 1 273 ? -9.910 -14.307 4.844 1.00 96.44 273 VAL A O 1
ATOM 2158 N N . PRO A 1 274 ? -11.205 -16.008 5.565 1.00 96.00 274 PRO A N 1
ATOM 2159 C CA . PRO A 1 274 ? -11.594 -16.452 4.230 1.00 96.00 274 PRO A CA 1
ATOM 2160 C C . PRO A 1 274 ? -12.428 -15.386 3.525 1.00 96.00 274 PRO A C 1
ATOM 2162 O O . PRO A 1 274 ? -13.293 -14.767 4.143 1.00 96.00 274 PRO A O 1
ATOM 2165 N N . VAL A 1 275 ? -12.180 -15.187 2.235 1.00 95.69 275 VAL A N 1
ATOM 2166 C CA . VAL A 1 275 ? -13.026 -14.312 1.417 1.00 95.69 275 VAL A CA 1
ATOM 2167 C C . VAL A 1 275 ? -14.254 -15.060 0.911 1.00 95.69 275 VAL A C 1
ATOM 2169 O O . VAL A 1 275 ? -14.259 -16.292 0.819 1.00 95.69 275 VAL A O 1
ATOM 2172 N N . ASP A 1 276 ? -15.292 -14.317 0.542 1.00 93.81 276 ASP A N 1
ATOM 2173 C CA . ASP A 1 276 ? -16.477 -14.916 -0.060 1.00 93.81 276 ASP A CA 1
ATOM 2174 C C . ASP A 1 276 ? -16.124 -15.585 -1.395 1.00 93.81 276 ASP A C 1
ATOM 2176 O O . ASP A 1 276 ? -15.312 -15.090 -2.176 1.00 93.81 276 ASP A O 1
ATOM 2180 N N . GLY A 1 277 ? -16.699 -16.766 -1.634 1.00 93.19 277 GLY A N 1
ATOM 2181 C CA . GLY A 1 277 ? -16.342 -17.617 -2.773 1.00 93.19 277 GLY A CA 1
ATOM 2182 C C . GLY A 1 277 ? -15.138 -18.537 -2.539 1.00 93.19 277 GLY A C 1
ATOM 2183 O O . GLY A 1 277 ? -14.826 -19.348 -3.410 1.00 93.19 277 GLY A O 1
ATOM 2184 N N . PHE A 1 278 ? -14.493 -18.490 -1.366 1.00 94.56 278 PHE A N 1
ATOM 2185 C CA . PHE A 1 278 ? -13.399 -19.394 -1.015 1.00 94.56 278 PHE A CA 1
ATOM 2186 C C . PHE A 1 278 ? -13.757 -20.338 0.132 1.00 94.56 278 PHE A C 1
ATOM 2188 O O . PHE A 1 278 ? -14.206 -19.920 1.196 1.00 94.56 278 PHE A O 1
ATOM 2195 N N . THR A 1 279 ? -13.495 -21.634 -0.056 1.00 94.06 279 THR A N 1
ATOM 2196 C CA . THR A 1 279 ? -13.616 -22.634 1.014 1.00 94.06 279 THR A CA 1
ATOM 2197 C C . THR A 1 279 ? -12.225 -23.013 1.522 1.00 94.06 279 THR A C 1
ATOM 2199 O O . THR A 1 279 ? -11.470 -23.663 0.795 1.00 94.06 279 THR A O 1
ATOM 2202 N N . PRO A 1 280 ? -11.868 -22.659 2.770 1.00 94.00 280 PRO A N 1
ATOM 2203 C CA . PRO A 1 280 ? -10.584 -23.036 3.345 1.00 94.00 280 PRO A CA 1
ATOM 2204 C C . PRO A 1 280 ? -10.397 -24.558 3.388 1.00 94.00 280 PRO A C 1
ATOM 2206 O O . PRO A 1 280 ? -11.345 -25.267 3.740 1.00 94.00 280 PRO A O 1
ATOM 2209 N N . PRO A 1 281 ? -9.176 -25.081 3.155 1.00 93.06 281 PRO A N 1
ATOM 2210 C CA . PRO A 1 281 ? -8.892 -26.507 3.292 1.00 93.06 281 PRO A CA 1
ATOM 2211 C C . PRO A 1 281 ? -9.348 -27.044 4.655 1.00 93.06 281 PRO A C 1
ATOM 2213 O O . PRO A 1 281 ? -9.253 -26.298 5.637 1.00 93.06 281 PRO A O 1
ATOM 2216 N N . PRO A 1 282 ? -9.792 -28.310 4.766 1.00 93.56 282 PRO A N 1
ATOM 2217 C CA . PRO A 1 282 ? -10.250 -28.884 6.031 1.00 93.56 282 PRO A CA 1
ATOM 2218 C C . PRO A 1 282 ? -9.229 -28.701 7.169 1.00 93.56 282 PRO A C 1
ATOM 2220 O O . PRO A 1 282 ? -8.023 -28.792 6.901 1.00 93.56 282 PRO A O 1
ATOM 2223 N N . PRO A 1 283 ? -9.653 -28.435 8.422 1.00 92.31 283 PRO A N 1
ATOM 2224 C CA . PRO A 1 283 ? -8.735 -28.205 9.546 1.00 92.31 283 PRO A CA 1
ATOM 2225 C C . PRO A 1 283 ? -7.747 -29.357 9.783 1.00 92.31 283 PRO A C 1
ATOM 2227 O O . PRO A 1 283 ? -6.613 -29.139 10.195 1.00 92.31 283 PRO A O 1
ATOM 2230 N N . ASP A 1 284 ? -8.173 -30.581 9.487 1.00 93.44 284 ASP A N 1
ATOM 2231 C CA . ASP A 1 284 ? -7.431 -31.834 9.602 1.00 93.44 284 ASP A CA 1
ATOM 2232 C C . ASP A 1 284 ? -6.573 -32.162 8.364 1.00 93.44 284 ASP A C 1
ATOM 2234 O O . ASP A 1 284 ? -5.847 -33.158 8.349 1.00 93.44 284 ASP A O 1
ATOM 2238 N N . SER A 1 285 ? -6.576 -31.316 7.334 1.00 94.88 285 SER A N 1
ATOM 2239 C CA . SER A 1 285 ? -5.635 -31.431 6.217 1.00 94.88 285 SER A CA 1
ATOM 2240 C C . SER A 1 285 ? -4.233 -30.934 6.603 1.00 94.88 285 SER A C 1
ATOM 2242 O O . SER A 1 285 ? -4.047 -30.142 7.531 1.00 94.88 285 SER A O 1
ATOM 2244 N N . SER A 1 286 ? -3.204 -31.362 5.863 1.00 91.25 286 SER A N 1
ATOM 2245 C CA . SER A 1 286 ? -1.820 -30.904 6.080 1.00 91.25 286 SER A CA 1
ATOM 2246 C C . SER A 1 286 ? -1.646 -29.393 5.883 1.00 91.25 286 SER A C 1
ATOM 2248 O O . SER A 1 286 ? -0.780 -28.779 6.506 1.00 91.25 286 SER A O 1
ATOM 2250 N N . VAL A 1 287 ? -2.455 -28.781 5.016 1.00 86.81 287 VAL A N 1
ATOM 2251 C CA . VAL A 1 287 ? -2.484 -27.329 4.795 1.00 86.81 287 VAL A CA 1
ATOM 2252 C C . VAL A 1 287 ? -3.292 -26.644 5.894 1.00 86.81 287 VAL A C 1
ATOM 2254 O O . VAL A 1 287 ? -2.793 -25.710 6.515 1.00 86.81 287 VAL A O 1
ATOM 2257 N N . GLY A 1 288 ? -4.492 -27.149 6.194 1.00 87.94 288 GLY A N 1
ATOM 2258 C CA . GLY A 1 288 ? -5.391 -26.566 7.191 1.00 87.94 288 GLY A CA 1
ATOM 2259 C C . GLY A 1 288 ? -4.790 -26.488 8.592 1.00 87.94 288 GLY A C 1
ATOM 2260 O O . GLY A 1 288 ? -4.997 -25.483 9.264 1.00 87.94 288 GLY A O 1
ATOM 2261 N N . ARG A 1 289 ? -3.971 -27.470 8.995 1.00 90.12 289 ARG A N 1
ATOM 2262 C CA . ARG A 1 289 ? -3.252 -27.449 10.284 1.00 90.12 289 ARG A CA 1
ATOM 2263 C C . ARG A 1 289 ? -2.199 -26.344 10.412 1.00 90.12 289 ARG A C 1
ATOM 2265 O O . ARG A 1 289 ? -1.820 -26.007 11.527 1.00 90.12 289 ARG A O 1
ATOM 2272 N N . ARG A 1 290 ? -1.673 -25.824 9.298 1.00 88.19 290 ARG A N 1
ATOM 2273 C CA . ARG A 1 290 ? -0.577 -24.833 9.293 1.00 88.19 290 ARG A CA 1
ATOM 2274 C C . ARG A 1 290 ? -1.066 -23.390 9.212 1.00 88.19 290 ARG A C 1
ATOM 2276 O O . ARG A 1 290 ? -0.281 -22.479 9.470 1.00 88.19 290 ARG A O 1
ATOM 2283 N N . LEU A 1 291 ? -2.325 -23.177 8.828 1.00 90.38 291 LEU A N 1
ATOM 2284 C CA . LEU A 1 291 ? -2.876 -21.847 8.599 1.00 90.38 291 LEU A CA 1
ATOM 2285 C C . LEU A 1 291 ? -3.751 -21.399 9.783 1.00 90.38 291 LEU A C 1
ATOM 2287 O O . LEU A 1 291 ? -4.689 -22.112 10.146 1.00 90.38 291 LEU A O 1
ATOM 2291 N N . PRO A 1 292 ? -3.490 -20.216 10.365 1.00 93.94 292 PRO A N 1
ATOM 2292 C CA . PRO A 1 292 ? -4.307 -19.631 11.426 1.00 93.94 292 PRO A CA 1
ATOM 2293 C C . PRO A 1 292 ? -5.595 -19.025 10.838 1.00 93.94 292 PRO A C 1
ATOM 2295 O O . PRO A 1 292 ? -5.689 -17.820 10.642 1.00 93.94 292 PRO A O 1
ATOM 2298 N N . VAL A 1 293 ? -6.579 -19.854 10.486 1.00 95.56 293 VAL A N 1
ATOM 2299 C CA . VAL A 1 293 ? -7.797 -19.400 9.782 1.00 95.56 293 VAL A CA 1
ATOM 2300 C C . VAL A 1 293 ? -8.951 -19.134 10.754 1.00 95.56 293 VAL A C 1
ATOM 2302 O O . VAL A 1 293 ? -9.294 -20.010 11.549 1.00 95.56 293 VAL A O 1
ATOM 2305 N N . MET A 1 294 ? -9.610 -17.975 10.639 1.00 94.69 294 MET A N 1
ATOM 2306 C CA . MET A 1 294 ? -10.877 -17.667 11.322 1.00 94.69 294 MET A CA 1
ATOM 2307 C C . MET A 1 294 ? -12.047 -18.337 10.596 1.00 94.69 294 MET A C 1
ATOM 2309 O O . MET A 1 294 ? -12.759 -17.733 9.797 1.00 94.69 294 MET A O 1
ATOM 2313 N N . ARG A 1 295 ? -12.213 -19.639 10.819 1.00 90.56 295 ARG A N 1
ATOM 2314 C CA . ARG A 1 295 ? -13.273 -20.420 10.168 1.00 90.56 295 ARG A CA 1
ATOM 2315 C C . ARG A 1 295 ? -14.640 -19.984 10.689 1.00 90.56 295 ARG A C 1
ATOM 2317 O O . ARG A 1 295 ? -14.843 -19.941 11.896 1.00 90.56 295 ARG A O 1
ATOM 2324 N N . GLY A 1 296 ? -15.566 -19.704 9.775 1.00 86.56 296 GLY A N 1
ATOM 2325 C CA . GLY A 1 296 ? -16.906 -19.213 10.109 1.00 86.56 296 GLY A CA 1
ATOM 2326 C C . GLY A 1 296 ? -16.990 -17.698 10.313 1.00 86.56 296 GLY A C 1
ATOM 2327 O O . GLY A 1 296 ? -18.073 -17.193 10.582 1.00 86.56 296 GLY A O 1
ATOM 2328 N N . THR A 1 297 ? -15.882 -16.968 10.163 1.00 91.19 297 THR A N 1
ATOM 2329 C CA . THR A 1 297 ? -15.881 -15.503 10.127 1.00 91.19 297 THR A CA 1
ATOM 2330 C C . THR A 1 297 ? -15.899 -15.033 8.678 1.00 91.19 297 THR A C 1
ATOM 2332 O O . THR A 1 297 ? -15.043 -15.435 7.895 1.00 91.19 297 THR A O 1
ATOM 2335 N N . HIS A 1 298 ? -16.848 -14.158 8.348 1.00 86.56 298 HIS A N 1
ATOM 2336 C CA . HIS A 1 298 ? -16.968 -13.509 7.045 1.00 86.56 298 HIS A CA 1
ATOM 2337 C C . HIS A 1 298 ? -17.040 -12.000 7.256 1.00 86.56 298 HIS A C 1
ATOM 2339 O O . HIS A 1 298 ? -17.801 -11.524 8.093 1.00 86.56 298 HIS A O 1
ATOM 2345 N N . VAL A 1 299 ? -16.208 -11.263 6.523 1.00 89.75 299 VAL A N 1
ATOM 2346 C CA . VAL A 1 299 ? -16.108 -9.798 6.621 1.00 89.75 299 VAL A CA 1
ATOM 2347 C C . VAL A 1 299 ? -16.740 -9.118 5.401 1.00 89.75 299 VAL A C 1
ATOM 2349 O O . VAL A 1 299 ? -17.019 -7.933 5.462 1.00 89.75 299 VAL A O 1
ATOM 2352 N N . GLY A 1 300 ? -16.994 -9.836 4.302 1.00 90.44 300 GLY A N 1
ATOM 2353 C CA . GLY A 1 300 ? -17.668 -9.290 3.115 1.00 90.44 300 GLY A CA 1
ATOM 2354 C C . GLY A 1 300 ? -16.821 -8.346 2.254 1.00 90.44 300 GLY A C 1
ATOM 2355 O O . GLY A 1 300 ? -17.322 -7.778 1.289 1.00 90.44 300 GLY A O 1
ATOM 2356 N N . THR A 1 301 ? -15.540 -8.152 2.578 1.00 92.12 301 THR A N 1
ATOM 2357 C CA . THR A 1 301 ? -14.622 -7.365 1.744 1.00 92.12 301 THR A CA 1
ATOM 2358 C C . THR A 1 301 ? -14.504 -7.977 0.344 1.00 92.12 301 THR A C 1
ATOM 2360 O O . THR A 1 301 ? -14.474 -9.202 0.224 1.00 92.12 301 THR A O 1
ATOM 2363 N N . ASP A 1 302 ? -14.360 -7.137 -0.691 1.00 93.88 302 ASP A N 1
ATOM 2364 C CA . ASP A 1 302 ? -14.211 -7.583 -2.085 1.00 93.88 302 ASP A CA 1
ATOM 2365 C C . ASP A 1 302 ? -13.195 -8.740 -2.217 1.00 93.88 302 ASP A C 1
ATOM 2367 O O . ASP A 1 302 ? -12.040 -8.595 -1.801 1.00 93.88 302 ASP A O 1
ATOM 2371 N N . PRO A 1 303 ? -13.592 -9.901 -2.769 1.00 95.19 303 PRO A N 1
ATOM 2372 C CA . PRO A 1 303 ? -12.721 -11.067 -2.865 1.00 95.19 303 PRO A CA 1
ATOM 2373 C C . PRO A 1 303 ? -11.764 -10.992 -4.063 1.00 95.19 303 PRO A C 1
ATOM 2375 O O . PRO A 1 303 ? -10.902 -11.860 -4.214 1.00 95.19 303 PRO A O 1
ATOM 2378 N N . GLY A 1 304 ? -11.903 -9.985 -4.931 1.00 94.62 304 GLY A N 1
ATOM 2379 C CA . GLY A 1 304 ? -11.223 -9.885 -6.213 1.00 94.62 304 GLY A CA 1
ATOM 2380 C C . GLY A 1 304 ? -9.707 -9.954 -6.095 1.00 94.62 304 GLY A C 1
ATOM 2381 O O . GLY A 1 304 ? -9.081 -10.759 -6.786 1.00 94.62 304 GLY A O 1
ATOM 2382 N N . LEU A 1 305 ? -9.101 -9.211 -5.162 1.00 93.75 305 LEU A N 1
ATOM 2383 C CA . LEU A 1 305 ? -7.646 -9.253 -4.982 1.00 93.75 305 LEU A CA 1
ATOM 2384 C C . LEU A 1 305 ? -7.184 -10.652 -4.513 1.00 93.75 305 LEU A C 1
ATOM 2386 O O . LEU A 1 305 ? -6.155 -11.153 -4.971 1.00 93.75 305 LEU A O 1
ATOM 2390 N N . ALA A 1 306 ? -7.964 -11.313 -3.651 1.00 94.69 306 ALA A N 1
ATOM 2391 C CA . ALA A 1 306 ? -7.649 -12.621 -3.070 1.00 94.69 306 ALA A CA 1
ATOM 2392 C C . ALA A 1 306 ? -8.018 -13.838 -3.941 1.00 94.69 306 ALA A C 1
ATOM 2394 O O . ALA A 1 306 ? -7.571 -14.940 -3.614 1.00 94.69 306 ALA A O 1
ATOM 2395 N N . LEU A 1 307 ? -8.793 -13.669 -5.020 1.00 94.94 307 LEU A N 1
ATOM 2396 C CA . LEU A 1 307 ? -9.215 -14.757 -5.923 1.00 94.94 307 LEU A CA 1
ATOM 2397 C C . LEU A 1 307 ? -8.795 -14.562 -7.380 1.00 94.94 307 LEU A C 1
ATOM 2399 O O . LEU A 1 307 ? -8.553 -15.542 -8.079 1.00 94.94 307 LEU A O 1
ATOM 2403 N N . SER A 1 308 ? -8.678 -13.315 -7.829 1.00 95.06 308 SER A N 1
ATOM 2404 C CA . SER A 1 308 ? -8.523 -12.965 -9.244 1.00 95.06 308 SER A CA 1
ATOM 2405 C C . SER A 1 308 ? -7.156 -12.376 -9.573 1.00 95.06 308 SER A C 1
ATOM 2407 O O . SER A 1 308 ? -7.003 -11.693 -10.578 1.00 95.06 308 SER A O 1
ATOM 2409 N N . THR A 1 309 ? -6.144 -12.635 -8.742 1.00 93.31 309 THR A N 1
ATOM 2410 C CA . THR A 1 309 ? -4.757 -12.204 -8.983 1.00 93.31 309 THR A CA 1
ATOM 2411 C C . THR A 1 309 ? -3.771 -13.336 -8.722 1.00 93.31 309 THR A C 1
ATOM 2413 O O . THR A 1 309 ? -4.128 -14.385 -8.182 1.00 93.31 309 THR A O 1
ATOM 2416 N N . ARG A 1 310 ? -2.489 -13.135 -9.041 1.00 90.44 310 ARG A N 1
ATOM 2417 C CA . ARG A 1 310 ? -1.431 -14.108 -8.718 1.00 90.44 310 ARG A CA 1
ATOM 2418 C C . ARG A 1 310 ? -1.022 -14.076 -7.240 1.00 90.44 310 ARG A C 1
ATOM 2420 O O . ARG A 1 310 ? -0.196 -14.878 -6.814 1.00 90.44 310 ARG A O 1
ATOM 2427 N N . LYS A 1 311 ? -1.605 -13.172 -6.444 1.00 84.12 311 LYS A N 1
ATOM 2428 C CA . LYS A 1 311 ? -1.518 -13.161 -4.975 1.00 84.12 311 LYS A CA 1
ATOM 2429 C C . LYS A 1 311 ? -2.687 -13.893 -4.304 1.00 84.12 311 LYS A C 1
ATOM 2431 O O . LYS A 1 311 ? -2.821 -13.825 -3.085 1.00 84.12 311 LYS A O 1
ATOM 2436 N N . SER A 1 312 ? -3.520 -14.586 -5.079 1.00 84.31 312 SER A N 1
ATOM 2437 C CA . SER A 1 312 ? -4.723 -15.256 -4.592 1.00 84.31 312 SER A CA 1
ATOM 2438 C C . SER A 1 312 ? -4.423 -16.388 -3.606 1.00 84.31 312 SER A C 1
ATOM 2440 O O . SER A 1 312 ? -4.058 -17.500 -3.981 1.00 84.31 312 SER A O 1
ATOM 2442 N N . THR A 1 313 ? -4.592 -16.119 -2.312 1.00 91.06 313 THR A N 1
ATOM 2443 C CA . THR A 1 313 ? -4.568 -17.158 -1.268 1.00 91.06 313 THR A CA 1
ATOM 2444 C C . THR A 1 313 ? -5.969 -17.606 -0.858 1.00 91.06 313 THR A C 1
ATOM 2446 O O . THR A 1 313 ? -6.089 -18.605 -0.150 1.00 91.06 313 THR A O 1
ATOM 2449 N N . GLY A 1 314 ? -7.014 -16.876 -1.271 1.00 94.81 314 GLY A N 1
ATOM 2450 C CA . GLY A 1 314 ? -8.375 -17.034 -0.757 1.00 94.81 314 GLY A CA 1
ATOM 2451 C C . GLY A 1 314 ? -8.616 -16.387 0.613 1.00 9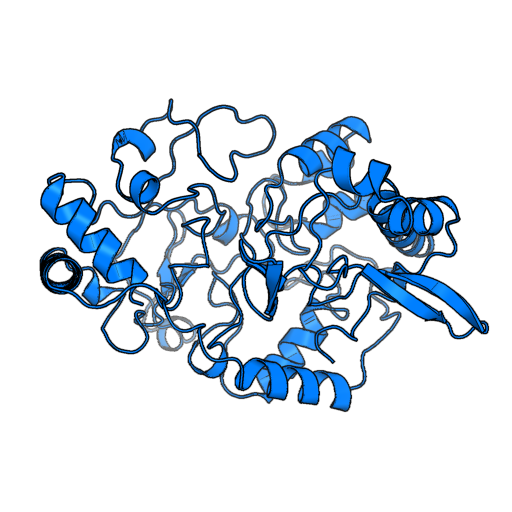4.81 314 GLY A C 1
ATOM 2452 O O . GLY A 1 314 ? -9.673 -16.596 1.209 1.00 94.81 314 GLY A O 1
ATOM 2453 N N . TYR A 1 315 ? -7.660 -15.604 1.125 1.00 95.75 315 TYR A N 1
ATOM 2454 C CA . TYR A 1 315 ? -7.764 -14.953 2.430 1.00 95.75 315 TYR A CA 1
ATOM 2455 C C . TYR A 1 315 ? -7.362 -13.478 2.388 1.00 95.75 315 TYR A C 1
ATOM 2457 O O . TYR A 1 315 ? -6.540 -13.055 1.567 1.00 95.75 315 TYR A O 1
ATOM 2465 N N . TYR A 1 316 ? -7.859 -12.737 3.376 1.00 96.00 316 TYR A N 1
ATOM 2466 C CA . TYR A 1 316 ? -7.219 -11.527 3.881 1.00 96.00 316 TYR A CA 1
ATOM 2467 C C . TYR A 1 316 ? -6.748 -11.756 5.314 1.00 96.00 316 TYR A C 1
ATOM 2469 O O . TYR A 1 316 ? -7.450 -12.364 6.120 1.00 96.00 316 TYR A O 1
ATOM 2477 N N . LYS A 1 317 ? -5.564 -11.257 5.662 1.00 95.69 317 LYS A N 1
ATOM 2478 C CA . LYS A 1 317 ? -5.121 -11.226 7.056 1.00 95.69 317 LYS A CA 1
ATOM 2479 C C . LYS A 1 317 ? -5.805 -10.092 7.803 1.00 95.69 317 LYS A C 1
ATOM 2481 O O . LYS A 1 317 ? -5.997 -9.012 7.243 1.00 95.69 317 LYS A O 1
ATOM 2486 N N . VAL A 1 318 ? -6.051 -10.287 9.093 1.00 96.88 318 VAL A N 1
ATOM 2487 C CA . VAL A 1 318 ? -6.449 -9.189 9.975 1.00 96.88 318 VAL A CA 1
ATOM 2488 C C . VAL A 1 318 ? -5.276 -8.195 10.087 1.00 96.88 318 VAL A C 1
ATOM 2490 O O . VAL A 1 318 ? -4.179 -8.570 10.519 1.00 96.88 318 VAL A O 1
ATOM 2493 N N . PRO A 1 319 ? -5.410 -6.933 9.637 1.00 95.25 319 PRO A N 1
ATOM 2494 C CA . PRO A 1 319 ? -4.301 -5.985 9.675 1.00 95.25 319 PRO A CA 1
ATOM 2495 C C . PRO A 1 319 ? -4.060 -5.466 11.099 1.00 95.25 319 PRO A C 1
ATOM 2497 O O . PRO A 1 319 ? -5.002 -5.282 11.859 1.00 95.25 319 PRO A O 1
ATOM 2500 N N . SER A 1 320 ? -2.804 -5.167 11.451 1.00 95.75 320 SER A N 1
ATOM 2501 C CA . SER A 1 320 ? -2.523 -4.367 12.653 1.00 95.75 320 SER A CA 1
ATOM 2502 C C . SER A 1 320 ? -3.146 -2.980 12.504 1.00 95.75 320 SER A C 1
ATOM 2504 O O . SER A 1 320 ? -3.055 -2.396 11.416 1.00 95.75 320 SER A O 1
ATOM 2506 N N . LEU A 1 321 ? -3.727 -2.451 13.583 1.00 96.69 321 LEU A N 1
ATOM 2507 C CA . LEU A 1 321 ? -4.220 -1.069 13.661 1.00 96.69 321 LEU A CA 1
ATOM 2508 C C . LEU A 1 321 ? -3.168 -0.071 14.182 1.00 96.69 321 LEU A C 1
ATOM 2510 O O . LEU A 1 321 ? -3.474 1.103 14.338 1.00 96.69 321 LEU A O 1
ATOM 2514 N N . ARG A 1 322 ? -1.922 -0.493 14.436 1.00 95.69 322 ARG A N 1
ATOM 2515 C CA . ARG A 1 322 ? -0.863 0.450 14.831 1.00 95.69 322 ARG A CA 1
ATOM 2516 C C . ARG A 1 322 ? -0.555 1.443 13.709 1.00 95.69 322 ARG A C 1
ATOM 2518 O O . ARG A 1 322 ? -0.476 1.054 12.538 1.00 95.69 322 ARG A O 1
ATOM 2525 N N . GLY A 1 323 ? -0.334 2.703 14.060 1.00 94.50 323 GLY A N 1
ATOM 2526 C CA . GLY A 1 323 ? -0.018 3.772 13.122 1.00 94.50 323 GLY A CA 1
ATOM 2527 C C . GLY A 1 323 ? -1.178 4.180 12.217 1.00 94.50 323 GLY A C 1
ATOM 2528 O O . GLY A 1 323 ? -0.939 4.702 11.128 1.00 94.50 323 GLY A O 1
ATOM 2529 N N . LEU A 1 324 ? -2.432 3.915 12.600 1.00 94.38 324 LEU A N 1
ATOM 2530 C CA . LEU A 1 324 ? -3.582 4.256 11.753 1.00 94.38 324 LEU A CA 1
ATOM 2531 C C . LEU A 1 324 ? -3.654 5.752 11.428 1.00 94.38 324 LEU A C 1
ATOM 2533 O O . LEU A 1 324 ? -4.108 6.103 10.340 1.00 94.38 324 LEU A O 1
ATOM 2537 N N . TRP A 1 325 ? -3.133 6.600 12.316 1.00 94.50 325 TRP A N 1
ATOM 2538 C CA . TRP A 1 325 ? -3.117 8.053 12.173 1.00 94.50 325 TRP A CA 1
ATOM 2539 C C . TRP A 1 325 ? -2.390 8.574 10.918 1.00 94.50 325 TRP A C 1
ATOM 2541 O O . TRP A 1 325 ? -2.696 9.671 10.459 1.00 94.50 325 TRP A O 1
ATOM 2551 N N . TYR A 1 326 ? -1.449 7.813 10.339 1.00 93.94 326 TYR A N 1
ATOM 2552 C CA . TYR A 1 326 ? -0.740 8.207 9.107 1.00 93.94 326 TYR A CA 1
ATOM 2553 C C . TYR A 1 326 ? -1.034 7.320 7.896 1.00 93.94 326 TYR A C 1
ATOM 2555 O O . TYR A 1 326 ? -0.666 7.680 6.779 1.00 93.94 326 TYR A O 1
ATOM 2563 N N . ARG A 1 327 ? -1.674 6.159 8.085 1.00 91.50 327 ARG A N 1
ATOM 2564 C CA . ARG A 1 327 ? -1.760 5.124 7.042 1.00 91.50 327 ARG A CA 1
ATOM 2565 C C . ARG A 1 327 ? -2.828 5.390 5.982 1.00 91.50 327 ARG A C 1
ATOM 2567 O O . ARG A 1 327 ? -2.639 4.912 4.866 1.00 91.50 327 ARG A O 1
ATOM 2574 N N . GLY A 1 328 ? -3.895 6.130 6.313 1.00 89.06 328 GLY A N 1
ATOM 2575 C CA . GLY A 1 328 ? -5.027 6.420 5.419 1.00 89.06 328 GLY A CA 1
ATOM 2576 C C . GLY A 1 328 ? -5.584 5.181 4.698 1.00 89.06 328 GLY A C 1
ATOM 2577 O O . GLY A 1 328 ? -5.231 4.044 5.028 1.00 89.06 328 GLY A O 1
ATOM 2578 N N . LEU A 1 329 ? -6.443 5.409 3.698 1.00 95.12 329 LEU A N 1
ATOM 2579 C CA . LEU A 1 329 ? -6.894 4.405 2.718 1.00 95.12 329 LEU A CA 1
ATOM 2580 C C . LEU A 1 329 ? -7.226 3.037 3.345 1.00 95.12 329 LEU A C 1
ATOM 2582 O O . LEU A 1 329 ? -6.417 2.113 3.326 1.00 95.12 329 LEU A O 1
ATOM 2586 N N . TYR A 1 330 ? -8.395 2.893 3.947 1.00 94.69 330 TYR A N 1
ATOM 2587 C CA . TYR A 1 330 ? -8.844 1.697 4.651 1.00 94.69 330 TYR A CA 1
ATOM 2588 C C . TYR A 1 330 ? -9.241 0.564 3.698 1.00 94.69 330 TYR A C 1
ATOM 2590 O O . TYR A 1 330 ? -9.329 0.744 2.487 1.00 94.69 330 TYR A O 1
ATOM 2598 N N . GLU A 1 331 ? -9.397 -0.626 4.281 1.00 93.44 331 GLU A N 1
ATOM 2599 C CA . GLU A 1 331 ? -9.444 -1.930 3.608 1.00 93.44 331 GLU A CA 1
ATOM 2600 C C . GLU A 1 331 ? -8.231 -2.221 2.689 1.00 93.44 331 GLU A C 1
ATOM 2602 O O . GLU A 1 331 ? -7.173 -1.600 2.826 1.00 93.44 331 GLU A O 1
ATOM 2607 N N . HIS A 1 332 ? -8.290 -3.291 1.896 1.00 94.12 332 HIS A N 1
ATOM 2608 C CA . HIS A 1 332 ? -7.142 -3.802 1.143 1.00 94.12 332 HIS A CA 1
ATOM 2609 C C . HIS A 1 332 ? -6.886 -3.025 -0.155 1.00 94.12 332 HIS A C 1
ATOM 2611 O O . HIS A 1 332 ? -5.729 -2.877 -0.543 1.00 94.12 332 HIS A O 1
ATOM 2617 N N . SER A 1 333 ? -7.936 -2.524 -0.802 1.00 94.56 333 SER A N 1
ATOM 2618 C CA . SER A 1 333 ? -7.888 -1.791 -2.068 1.00 94.56 333 SER A CA 1
ATOM 2619 C C . SER A 1 333 ? -7.710 -0.282 -1.887 1.00 94.56 333 SER A C 1
ATOM 2621 O O . SER A 1 333 ? -7.267 0.391 -2.815 1.00 94.56 333 SER A O 1
ATOM 2623 N N . GLY A 1 334 ? -7.943 0.243 -0.679 1.00 96.06 334 GLY A N 1
ATOM 2624 C CA . GLY A 1 334 ? -7.760 1.658 -0.359 1.00 96.06 334 GLY A CA 1
ATOM 2625 C C . GLY A 1 334 ? -8.915 2.536 -0.842 1.00 96.06 334 GLY A C 1
ATOM 2626 O O . GLY A 1 334 ? -8.698 3.663 -1.276 1.00 96.06 334 GLY A O 1
ATOM 2627 N N . SER A 1 335 ? -10.140 2.024 -0.805 1.00 97.19 335 SER A N 1
ATOM 2628 C CA . SER A 1 335 ? -11.358 2.664 -1.315 1.00 97.19 335 SER A CA 1
ATOM 2629 C C . SER A 1 335 ? -11.913 3.745 -0.390 1.00 97.19 335 SER A C 1
ATOM 2631 O O . SER A 1 335 ? -12.709 4.577 -0.817 1.00 97.19 335 SER A O 1
ATOM 2633 N N . VAL A 1 336 ? -11.511 3.739 0.881 1.00 97.12 336 VAL A N 1
ATOM 2634 C CA . VAL A 1 336 ? -12.054 4.621 1.920 1.00 97.12 336 VAL A CA 1
ATOM 2635 C C . VAL A 1 336 ? -10.924 5.438 2.527 1.00 97.12 336 VAL A C 1
ATOM 2637 O O . VAL A 1 336 ? -9.997 4.868 3.078 1.00 97.12 336 VAL A O 1
ATOM 2640 N N . ALA A 1 337 ? -10.951 6.761 2.418 1.00 95.81 337 ALA A N 1
ATOM 2641 C CA . ALA A 1 337 ? -9.811 7.602 2.783 1.00 95.81 337 ALA A CA 1
ATOM 2642 C C . ALA A 1 337 ? -9.678 7.874 4.291 1.00 95.81 337 ALA A C 1
ATOM 2644 O O . ALA A 1 337 ? -8.553 8.054 4.762 1.00 95.81 337 ALA A O 1
ATOM 2645 N N . THR A 1 338 ? -10.791 7.891 5.032 1.00 96.12 338 THR A N 1
ATOM 2646 C CA . THR A 1 338 ? -10.865 8.336 6.439 1.00 96.12 338 THR A CA 1
ATOM 2647 C C . THR A 1 338 ? -11.550 7.307 7.347 1.00 96.12 338 THR A C 1
ATOM 2649 O O . THR A 1 338 ? -12.267 6.428 6.863 1.00 96.12 338 THR A O 1
ATOM 2652 N N . LEU A 1 339 ? -11.327 7.386 8.666 1.00 97.00 339 LEU A N 1
ATOM 2653 C CA . LEU A 1 339 ? -12.040 6.524 9.621 1.00 97.00 339 LEU A CA 1
ATOM 2654 C C . LEU A 1 339 ? -13.520 6.905 9.715 1.00 97.00 339 LEU A C 1
ATOM 2656 O O . LEU A 1 339 ? -14.363 6.035 9.911 1.00 97.00 339 LEU A O 1
ATOM 2660 N N . GLU A 1 340 ? -13.839 8.185 9.545 1.00 97.06 340 GLU A N 1
ATOM 2661 C CA . GLU A 1 340 ? -15.201 8.700 9.483 1.00 97.06 340 GLU A CA 1
ATOM 2662 C C . GLU A 1 340 ? -15.988 8.020 8.364 1.00 97.06 340 GLU A C 1
ATOM 2664 O O . GLU A 1 340 ? -17.065 7.485 8.619 1.00 97.06 340 GLU A O 1
ATOM 2669 N N . ASP A 1 341 ? -15.413 7.966 7.159 1.00 96.75 341 ASP A N 1
ATOM 2670 C CA . ASP A 1 341 ? -15.992 7.252 6.020 1.00 96.75 341 ASP A CA 1
ATOM 2671 C C . ASP A 1 341 ? -16.076 5.739 6.281 1.00 96.75 341 ASP A C 1
ATOM 2673 O O . ASP A 1 341 ? -17.042 5.087 5.887 1.00 96.75 341 ASP A O 1
ATOM 2677 N N . TRP A 1 342 ? -15.072 5.154 6.951 1.00 96.69 342 TRP A N 1
ATOM 2678 C CA . TRP A 1 342 ? -15.061 3.720 7.266 1.00 96.69 342 TRP A CA 1
ATOM 2679 C C . TRP A 1 342 ? -16.194 3.331 8.219 1.00 96.69 342 TRP A C 1
ATOM 2681 O O . TRP A 1 342 ? -16.772 2.248 8.089 1.00 96.69 342 TRP A O 1
ATOM 2691 N N . PHE A 1 343 ? -16.539 4.222 9.147 1.00 97.44 343 PHE A N 1
ATOM 2692 C CA . PHE A 1 343 ? -17.647 4.037 10.075 1.00 97.44 343 PHE A CA 1
ATOM 2693 C C . PHE A 1 343 ? -18.967 4.663 9.589 1.00 97.44 343 PHE A C 1
ATOM 2695 O O . PHE A 1 343 ? -19.932 4.698 10.355 1.00 97.44 343 PHE A O 1
ATOM 2702 N N . ASP A 1 344 ? -19.061 5.159 8.351 1.00 97.00 344 ASP A N 1
ATOM 2703 C CA . ASP A 1 344 ? -20.319 5.647 7.773 1.00 97.00 344 ASP A CA 1
ATOM 2704 C C . ASP A 1 344 ? -21.103 4.485 7.127 1.00 97.00 344 ASP A C 1
ATOM 2706 O O . ASP A 1 344 ? -20.643 3.926 6.129 1.00 97.00 344 ASP A O 1
ATOM 2710 N N . PRO A 1 345 ? -22.307 4.123 7.621 1.00 97.31 345 PRO A N 1
ATOM 2711 C CA . PRO A 1 345 ? -23.119 3.063 7.016 1.00 97.31 345 PRO A CA 1
ATOM 2712 C C . PRO A 1 345 ? -23.504 3.343 5.556 1.00 97.31 345 PRO A C 1
ATOM 2714 O O . PRO A 1 345 ? -23.813 2.406 4.817 1.00 97.31 345 PRO A O 1
ATOM 2717 N N . ARG A 1 346 ? -23.448 4.602 5.092 1.00 97.19 346 ARG A N 1
ATOM 2718 C CA . ARG A 1 346 ? -23.659 4.942 3.677 1.00 97.19 346 ARG A CA 1
ATOM 2719 C C . ARG A 1 346 ? -22.679 4.231 2.753 1.00 97.19 346 ARG A C 1
ATOM 2721 O O . ARG A 1 346 ? -23.045 3.992 1.608 1.00 97.19 346 ARG A O 1
ATOM 2728 N N . ARG A 1 347 ? -21.482 3.848 3.223 1.00 97.44 347 ARG A N 1
ATOM 2729 C CA . ARG A 1 347 ? -20.508 3.130 2.384 1.00 97.44 347 ARG A CA 1
ATOM 2730 C C . ARG A 1 347 ? -21.021 1.789 1.868 1.00 97.44 347 ARG A C 1
ATOM 2732 O O . ARG A 1 347 ? -20.475 1.273 0.902 1.00 97.44 347 ARG A O 1
ATOM 2739 N N . LEU A 1 348 ? -22.044 1.217 2.502 1.00 97.06 348 LEU A N 1
ATOM 2740 C CA . LEU A 1 348 ? -22.643 -0.052 2.093 1.00 97.06 348 LEU A CA 1
ATOM 2741 C C . LEU A 1 348 ? -23.669 0.098 0.959 1.00 97.06 348 LEU A C 1
ATOM 2743 O O . LEU A 1 348 ? -24.154 -0.908 0.455 1.00 97.06 348 LEU A O 1
ATOM 2747 N N . GLN A 1 349 ? -24.016 1.327 0.569 1.00 97.50 349 GLN A N 1
ATOM 2748 C CA . GLN A 1 349 ? -24.997 1.594 -0.481 1.00 97.50 349 GLN A CA 1
ATOM 2749 C C . GLN A 1 349 ? -24.341 1.598 -1.864 1.00 97.50 349 GLN A C 1
ATOM 2751 O O . GLN A 1 349 ? -23.227 2.097 -2.034 1.00 97.50 349 GLN A O 1
ATOM 2756 N N . ASP A 1 350 ? -25.055 1.095 -2.872 1.00 97.25 350 ASP A N 1
ATOM 2757 C CA . ASP A 1 350 ? -24.549 1.012 -4.248 1.00 97.25 350 ASP A CA 1
ATOM 2758 C C . ASP A 1 350 ? -24.234 2.388 -4.860 1.00 97.25 350 ASP A C 1
ATOM 2760 O O . ASP A 1 350 ? -23.366 2.495 -5.725 1.00 97.25 350 ASP A O 1
ATOM 2764 N N . ASP A 1 351 ? -24.898 3.450 -4.394 1.00 97.44 351 ASP A N 1
ATOM 2765 C CA . ASP A 1 351 ? -24.703 4.831 -4.847 1.00 97.44 351 ASP A CA 1
ATOM 2766 C C . ASP A 1 351 ? -23.591 5.586 -4.091 1.00 97.44 351 ASP A C 1
ATOM 2768 O O . ASP A 1 351 ? -23.341 6.764 -4.367 1.00 97.44 351 ASP A O 1
ATOM 2772 N N . TYR A 1 352 ? -22.897 4.929 -3.156 1.00 98.12 352 TYR A N 1
ATOM 2773 C CA . TYR A 1 352 ? -21.778 5.526 -2.438 1.00 98.12 352 TYR A CA 1
ATOM 2774 C C . TYR A 1 352 ? -20.642 5.896 -3.394 1.00 98.12 352 TYR A C 1
ATOM 2776 O O . TYR A 1 352 ? -20.303 5.155 -4.314 1.00 98.12 352 TYR A O 1
ATOM 2784 N N . VAL A 1 353 ? -20.013 7.047 -3.163 1.00 97.94 353 VAL A N 1
ATOM 2785 C CA . VAL A 1 353 ? -18.829 7.478 -3.910 1.00 97.94 353 VAL A CA 1
ATOM 2786 C C . VAL A 1 353 ? -17.606 7.210 -3.033 1.00 97.94 353 VAL A C 1
ATOM 2788 O O . VAL A 1 353 ? -17.404 7.960 -2.077 1.00 97.94 353 VAL A O 1
ATOM 2791 N N . PRO A 1 354 ? -16.777 6.188 -3.340 1.00 97.62 354 PRO A N 1
ATOM 2792 C CA . PRO A 1 354 ? -15.569 5.918 -2.569 1.00 97.62 354 PRO A CA 1
ATOM 2793 C C . PRO A 1 354 ? -14.675 7.156 -2.476 1.00 97.62 354 PRO A C 1
ATOM 2795 O O . PRO A 1 354 ? -14.450 7.843 -3.480 1.00 97.62 354 PRO A O 1
ATOM 2798 N N . THR A 1 355 ? -14.179 7.446 -1.272 1.00 97.12 355 THR A N 1
ATOM 2799 C CA . THR A 1 355 ? -13.314 8.608 -1.010 1.00 97.12 355 THR A CA 1
ATOM 2800 C C . THR A 1 355 ? -11.843 8.342 -1.337 1.00 97.12 355 THR A C 1
ATOM 2802 O O . THR A 1 355 ? -11.064 9.284 -1.465 1.00 97.12 355 THR A O 1
ATOM 2805 N N . GLY A 1 356 ? -11.471 7.072 -1.523 1.00 96.44 356 GLY A N 1
ATOM 2806 C CA . GLY A 1 356 ? -10.191 6.625 -2.068 1.00 96.44 356 GLY A CA 1
ATOM 2807 C C . GLY A 1 356 ? -10.330 6.036 -3.477 1.00 96.44 356 GLY A C 1
ATOM 2808 O O . GLY A 1 356 ? -10.922 6.643 -4.371 1.00 96.44 356 GLY A O 1
ATOM 2809 N N . TRP A 1 357 ? -9.765 4.847 -3.694 1.00 96.44 357 TRP A N 1
ATOM 2810 C CA . TRP A 1 357 ? -9.813 4.160 -4.985 1.00 96.44 357 TRP A CA 1
ATOM 2811 C C . TRP A 1 357 ? -11.232 3.698 -5.356 1.00 96.44 357 TRP A C 1
ATOM 2813 O O . TRP A 1 357 ? -11.892 2.968 -4.616 1.00 96.44 357 TRP A O 1
ATOM 2823 N N . LYS A 1 358 ? -11.702 4.088 -6.545 1.00 95.75 358 LYS A N 1
ATOM 2824 C CA . LYS A 1 358 ? -13.050 3.744 -7.036 1.00 95.75 358 LYS A CA 1
ATOM 2825 C C . LYS A 1 358 ? -13.065 2.510 -7.924 1.00 95.75 358 LYS A C 1
ATOM 2827 O O . LYS A 1 358 ? -14.004 1.724 -7.846 1.00 95.75 358 LYS A O 1
ATOM 2832 N N . GLY A 1 359 ? -12.026 2.330 -8.728 1.00 94.19 359 GLY A N 1
ATOM 2833 C CA . GLY A 1 359 ? -12.007 1.370 -9.824 1.00 94.19 359 GLY A CA 1
ATOM 2834 C C . GLY A 1 359 ? -12.018 2.051 -11.192 1.00 94.19 359 GLY A C 1
ATOM 2835 O O . GLY A 1 359 ? -12.607 3.126 -11.333 1.00 94.19 359 GLY A O 1
ATOM 2836 N N . PRO A 1 360 ? -11.387 1.446 -12.212 1.00 92.88 360 PRO A N 1
ATOM 2837 C CA . PRO A 1 360 ? -11.422 1.967 -13.573 1.00 92.88 360 PRO A CA 1
ATOM 2838 C C . PRO A 1 360 ? -12.847 2.143 -14.103 1.00 92.88 360 PRO A C 1
ATOM 2840 O O . PRO A 1 360 ? -13.630 1.194 -14.101 1.00 92.88 360 PRO A O 1
ATOM 2843 N N . GLY A 1 361 ? -13.183 3.352 -14.561 1.00 91.81 361 GLY A N 1
ATOM 2844 C CA . GLY A 1 361 ? -14.511 3.674 -15.096 1.00 91.81 361 GLY A CA 1
ATOM 2845 C C . GLY A 1 361 ? -15.654 3.649 -14.070 1.00 91.81 361 GLY A C 1
ATOM 2846 O O . GLY A 1 361 ? -16.814 3.784 -14.453 1.00 91.81 361 GLY A O 1
ATOM 2847 N N . VAL A 1 362 ? -15.357 3.484 -12.775 1.00 94.50 362 VAL A N 1
ATOM 2848 C CA . VAL A 1 362 ? -16.360 3.431 -11.704 1.00 94.50 362 VAL A CA 1
ATOM 2849 C C . VAL A 1 362 ? -16.528 4.811 -11.075 1.00 94.50 362 VAL A C 1
ATOM 2851 O O . VAL A 1 362 ? -15.574 5.416 -10.589 1.00 94.50 362 VAL A O 1
ATOM 2854 N N . THR A 1 363 ? -17.767 5.301 -11.027 1.00 95.69 363 THR A N 1
ATOM 2855 C CA . THR A 1 363 ? -18.095 6.586 -10.386 1.00 95.69 363 THR A CA 1
ATOM 2856 C C . THR A 1 363 ? -18.637 6.438 -8.965 1.00 95.69 363 THR A C 1
ATOM 2858 O O . THR A 1 363 ? -18.372 7.299 -8.127 1.00 95.69 363 THR A O 1
ATOM 2861 N N . HIS A 1 364 ? -19.384 5.363 -8.708 1.00 97.31 364 HIS A N 1
ATOM 2862 C CA . HIS A 1 364 ? -20.002 5.012 -7.429 1.00 97.31 364 HIS A CA 1
ATOM 2863 C C . HIS A 1 364 ? -20.053 3.485 -7.296 1.00 97.31 364 HIS A C 1
ATOM 2865 O O . HIS A 1 364 ? -20.145 2.788 -8.308 1.00 97.31 364 HIS A O 1
ATOM 2871 N N . ARG A 1 365 ? -19.931 2.988 -6.066 1.00 97.25 365 ARG A N 1
ATOM 2872 C CA . ARG A 1 365 ? -20.147 1.594 -5.666 1.00 97.25 365 ARG A CA 1
ATOM 2873 C C . ARG A 1 365 ? -20.153 1.487 -4.146 1.00 97.25 365 ARG A C 1
ATOM 2875 O O . ARG A 1 365 ? -19.468 2.257 -3.468 1.00 97.25 365 ARG A O 1
ATOM 2882 N N . ALA A 1 366 ? -20.789 0.441 -3.635 1.00 97.12 366 ALA A N 1
ATOM 2883 C CA . ALA A 1 366 ? -20.608 0.047 -2.250 1.00 97.12 366 ALA A CA 1
ATOM 2884 C C . ALA A 1 366 ? -19.142 -0.347 -1.963 1.00 97.12 366 ALA A C 1
ATOM 2886 O 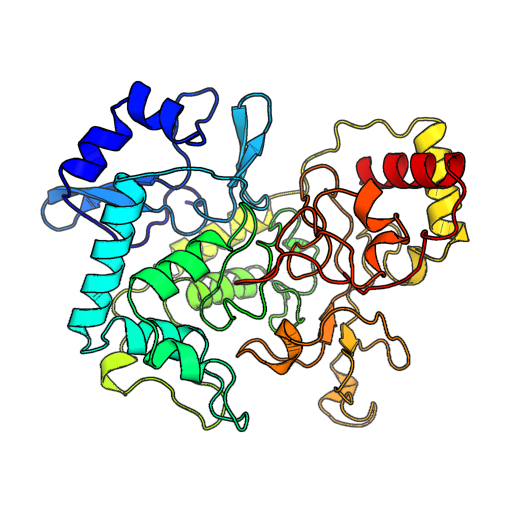O . ALA A 1 366 ? -18.434 -0.935 -2.793 1.00 97.12 366 ALA A O 1
ATOM 2887 N N . VAL A 1 367 ? -18.689 -0.045 -0.749 1.00 97.12 367 VAL A N 1
ATOM 2888 C CA . VAL A 1 367 ? -17.463 -0.570 -0.148 1.00 97.12 367 VAL A CA 1
ATOM 2889 C C . VAL A 1 367 ? -17.869 -1.450 1.025 1.00 97.12 367 VAL A C 1
ATOM 2891 O O . VAL A 1 367 ? -18.036 -0.984 2.155 1.00 97.12 367 VAL A O 1
ATOM 2894 N N . ILE A 1 368 ? -18.042 -2.737 0.734 1.00 95.19 368 ILE A N 1
ATOM 2895 C CA . ILE A 1 368 ? -18.402 -3.750 1.727 1.00 95.19 368 ILE A CA 1
ATOM 2896 C C . ILE A 1 368 ? -17.168 -4.146 2.553 1.00 95.19 368 ILE A C 1
ATOM 2898 O O . ILE A 1 368 ? -16.019 -4.033 2.121 1.00 95.19 368 ILE A O 1
ATOM 2902 N N . GLY A 1 369 ? -17.423 -4.562 3.784 1.00 93.31 369 GLY A N 1
ATOM 2903 C CA . GLY A 1 369 ? -16.459 -4.929 4.811 1.00 93.31 369 GLY A CA 1
ATOM 2904 C C . GLY A 1 369 ? -17.228 -5.196 6.103 1.00 93.31 369 GLY A C 1
ATOM 2905 O O . GLY A 1 369 ? -18.458 -5.166 6.097 1.00 93.31 369 GLY A O 1
ATOM 2906 N N . HIS A 1 370 ? -16.533 -5.407 7.221 1.00 93.38 370 HIS A N 1
ATOM 2907 C CA . HIS A 1 370 ? -17.233 -5.664 8.479 1.00 93.38 370 HIS A CA 1
ATOM 2908 C C . HIS A 1 370 ? -18.126 -4.479 8.871 1.00 93.38 370 HIS A C 1
ATOM 2910 O O . HIS A 1 370 ? -17.800 -3.325 8.588 1.00 93.38 370 HIS A O 1
ATOM 2916 N N . GLU A 1 371 ? -19.211 -4.756 9.588 1.00 94.69 371 GLU A N 1
ATOM 2917 C CA . GLU A 1 371 ? -20.185 -3.741 10.012 1.00 94.69 371 GLU A CA 1
ATOM 2918 C C . GLU A 1 371 ? -19.925 -3.200 11.432 1.00 94.69 371 GLU A C 1
ATOM 2920 O O . GLU A 1 371 ? -20.609 -2.285 11.882 1.00 94.69 371 GLU A O 1
ATOM 2925 N N . TYR A 1 372 ? -18.900 -3.710 12.135 1.00 94.75 372 TYR A N 1
ATOM 2926 C CA . TYR A 1 372 ? -18.523 -3.214 13.468 1.00 94.75 372 TYR A CA 1
ATOM 2927 C C . TYR A 1 372 ? -18.319 -1.694 13.472 1.00 94.75 372 TYR A C 1
ATOM 2929 O O . TYR A 1 372 ? -17.553 -1.164 12.660 1.00 94.75 372 TYR A O 1
ATOM 2937 N N . GLY A 1 373 ? -18.977 -1.012 14.411 1.00 95.31 373 GLY A N 1
ATOM 2938 C CA . GLY A 1 373 ? -18.897 0.436 14.582 1.00 95.31 373 GLY A CA 1
ATOM 2939 C C . GLY A 1 373 ? -19.849 1.270 13.711 1.00 95.31 373 GLY A C 1
ATOM 2940 O O . GLY A 1 373 ? -19.890 2.489 13.885 1.00 95.31 373 GLY A O 1
ATOM 2941 N N . LEU A 1 374 ? -20.614 0.666 12.788 1.00 96.50 374 LEU A N 1
ATOM 2942 C CA . LEU A 1 374 ? -21.525 1.413 11.904 1.00 96.50 374 LEU A CA 1
ATOM 2943 C C . LEU A 1 374 ? -22.752 1.974 12.638 1.00 96.50 374 LEU A C 1
ATOM 2945 O O . LEU A 1 374 ? -23.159 3.105 12.355 1.00 96.50 374 LEU A O 1
ATOM 2949 N N . ASP A 1 375 ? -23.272 1.228 13.615 1.00 96.31 375 ASP A N 1
ATOM 2950 C CA . ASP A 1 375 ? -24.467 1.579 14.401 1.00 96.31 375 ASP A CA 1
ATOM 2951 C C . ASP A 1 375 ? -24.165 2.454 15.630 1.00 96.31 375 ASP A C 1
ATOM 2953 O O . ASP A 1 375 ? -25.069 2.808 16.391 1.00 96.31 375 ASP A O 1
ATOM 2957 N N . LEU A 1 376 ? -22.897 2.830 15.830 1.00 97.88 376 LEU A N 1
ATOM 2958 C CA . LEU A 1 376 ? -22.498 3.716 16.917 1.00 97.88 376 LEU A CA 1
ATOM 2959 C C . LEU A 1 376 ? -23.121 5.102 16.760 1.00 97.88 376 LEU A C 1
ATOM 2961 O O . LEU A 1 376 ? -23.120 5.694 15.672 1.00 97.88 376 LEU A O 1
ATOM 2965 N N . ASP A 1 377 ? -23.554 5.674 17.884 1.00 97.75 377 ASP A N 1
ATOM 2966 C CA . ASP A 1 377 ? -23.933 7.078 17.921 1.00 97.75 377 ASP A CA 1
ATOM 2967 C C . ASP A 1 377 ? -22.731 7.993 17.612 1.00 97.75 377 ASP A C 1
ATOM 2969 O O . ASP A 1 377 ? -21.560 7.595 17.633 1.00 97.75 377 ASP A O 1
ATOM 2973 N N . ALA A 1 378 ? -23.011 9.261 17.311 1.00 97.88 378 ALA A N 1
ATOM 2974 C CA . ALA A 1 378 ? -21.972 10.211 16.922 1.00 97.88 378 ALA A CA 1
ATOM 2975 C C . ALA A 1 378 ? -20.900 10.423 18.011 1.00 97.88 378 ALA A C 1
ATOM 2977 O O . ALA A 1 378 ? -19.746 10.719 17.694 1.00 97.88 378 ALA A O 1
ATOM 2978 N N . ALA A 1 379 ? -21.256 10.288 19.293 1.00 98.38 379 ALA A N 1
ATOM 2979 C CA . ALA A 1 379 ? -20.313 10.468 20.385 1.00 98.38 379 ALA A CA 1
ATOM 2980 C C . ALA A 1 379 ? -19.373 9.262 20.503 1.00 98.38 379 ALA A C 1
ATOM 2982 O O . ALA A 1 379 ? -18.163 9.454 20.633 1.00 98.38 379 ALA A O 1
ATOM 2983 N N . ASP A 1 380 ? -19.905 8.038 20.460 1.00 98.62 380 ASP A N 1
ATOM 2984 C CA . ASP A 1 380 ? -19.141 6.784 20.476 1.00 98.62 380 ASP A CA 1
ATOM 2985 C C . ASP A 1 380 ? -18.253 6.634 19.256 1.00 98.62 380 ASP A C 1
ATOM 2987 O O . ASP A 1 380 ? -17.070 6.346 19.416 1.00 98.62 380 ASP A O 1
ATOM 2991 N N . LYS A 1 381 ? -18.762 6.947 18.064 1.00 98.56 381 LYS A N 1
ATOM 2992 C CA . LYS A 1 381 ? -17.966 6.938 16.834 1.00 98.56 381 LYS A CA 1
ATOM 2993 C C . LYS A 1 381 ? -16.773 7.886 16.925 1.00 98.56 381 LYS A C 1
ATOM 2995 O O . LYS A 1 381 ? -15.639 7.481 16.688 1.00 98.56 381 LYS A O 1
ATOM 3000 N N . ARG A 1 382 ? -16.999 9.129 17.364 1.00 98.50 382 ARG A N 1
ATOM 3001 C CA . ARG A 1 382 ? -15.920 10.109 17.575 1.00 98.50 382 ARG A CA 1
ATOM 3002 C C . ARG A 1 382 ? -14.914 9.644 18.630 1.00 98.50 382 ARG A C 1
ATOM 3004 O O . ARG A 1 382 ? -13.720 9.874 18.477 1.00 98.50 382 ARG A O 1
ATOM 3011 N N . ALA A 1 383 ? -15.384 9.014 19.705 1.00 98.81 383 ALA A N 1
ATOM 3012 C CA . ALA A 1 383 ? -14.503 8.480 20.736 1.00 98.81 383 ALA A CA 1
ATOM 3013 C C . ALA A 1 383 ? -13.653 7.319 20.199 1.00 98.81 383 ALA A C 1
ATOM 3015 O O . ALA A 1 383 ? -12.445 7.311 20.419 1.00 98.81 383 ALA A O 1
ATOM 3016 N N . LEU A 1 384 ? 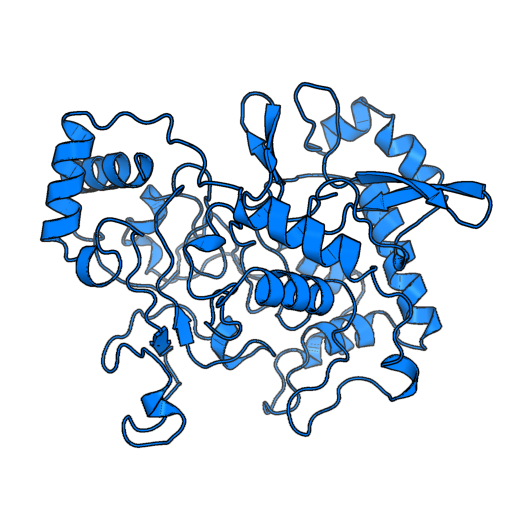-14.263 6.381 19.469 1.00 98.81 384 LEU A N 1
ATOM 3017 C CA . LEU A 1 384 ? -13.581 5.254 18.835 1.00 98.81 384 LEU A CA 1
ATOM 3018 C C . LEU A 1 384 ? -12.491 5.734 17.872 1.00 98.81 384 LEU A C 1
ATOM 3020 O O . LEU A 1 384 ? -11.361 5.266 17.967 1.00 98.81 384 LEU A O 1
ATOM 3024 N N . ILE A 1 385 ? -12.799 6.702 17.005 1.00 98.44 385 ILE A N 1
ATOM 3025 C CA . ILE A 1 385 ? -11.817 7.309 16.092 1.00 98.44 385 ILE A CA 1
ATOM 3026 C C . ILE A 1 385 ? -10.654 7.918 16.879 1.00 98.44 385 ILE A C 1
ATOM 3028 O O . ILE A 1 385 ? -9.508 7.563 16.618 1.00 98.44 385 ILE A O 1
ATOM 3032 N N . ALA A 1 386 ? -10.939 8.722 17.911 1.00 98.62 386 ALA A N 1
ATOM 3033 C CA . ALA A 1 386 ? -9.897 9.318 18.746 1.00 98.62 386 ALA A CA 1
ATOM 3034 C C . ALA A 1 386 ? -8.985 8.261 19.393 1.00 98.62 386 ALA A C 1
ATOM 3036 O O . ALA A 1 386 ? -7.784 8.476 19.498 1.00 98.62 386 ALA A O 1
ATOM 3037 N N . PHE A 1 387 ? -9.522 7.105 19.807 1.00 98.69 387 PHE A N 1
ATOM 3038 C CA . PHE A 1 387 ? -8.704 5.991 20.295 1.00 98.69 387 PHE A CA 1
ATOM 3039 C C . PHE A 1 387 ? -7.839 5.370 19.196 1.00 98.69 387 PHE A C 1
ATOM 3041 O O . PHE A 1 387 ? -6.642 5.187 19.411 1.00 98.69 387 PHE A O 1
ATOM 3048 N N . LEU A 1 388 ? -8.419 5.068 18.033 1.00 98.06 388 LEU A N 1
ATOM 3049 C CA . LEU A 1 388 ? -7.705 4.470 16.902 1.00 98.06 388 LEU A CA 1
ATOM 3050 C C . LEU A 1 388 ? -6.558 5.355 16.403 1.00 98.06 388 LEU A C 1
ATOM 3052 O O . LEU A 1 388 ? -5.526 4.837 15.988 1.00 98.06 388 LEU A O 1
ATOM 3056 N N . GLU A 1 389 ? -6.710 6.674 16.482 1.00 97.38 389 GLU A N 1
ATOM 3057 C CA . GLU A 1 389 ? -5.648 7.627 16.162 1.00 97.38 389 GLU A CA 1
ATOM 3058 C C . GLU A 1 389 ? -4.489 7.594 17.166 1.00 97.38 389 GLU A C 1
ATOM 3060 O O . GLU A 1 389 ? -3.375 7.962 16.804 1.00 97.38 389 GLU A O 1
ATOM 3065 N N . THR A 1 390 ? -4.699 7.130 18.405 1.00 97.38 390 THR A N 1
ATOM 3066 C CA . THR A 1 390 ? -3.609 6.973 19.391 1.00 97.38 390 THR A CA 1
ATOM 3067 C C . THR A 1 390 ? -2.723 5.749 19.144 1.00 97.38 390 THR A C 1
ATOM 3069 O O . THR A 1 390 ? -1.651 5.652 19.746 1.00 97.38 390 THR A O 1
ATOM 3072 N N . LEU A 1 391 ? -3.169 4.818 18.289 1.00 94.75 391 LEU A N 1
ATOM 3073 C CA . LEU A 1 391 ? -2.486 3.559 17.966 1.00 94.75 391 LEU A CA 1
ATOM 3074 C C . LEU A 1 391 ? -1.428 3.749 16.879 1.00 94.75 391 LEU A C 1
ATOM 3076 O O . LEU A 1 391 ? -0.410 3.017 16.925 1.00 94.75 391 LEU A O 1
#

Radius of gyration: 21.36 Å; chains: 1; bounding box: 55×58×56 Å

Secondary structure (DSSP, 8-state):
-TTT-B-GGG-B--HHHHHHHH-HHHHHHTT----TTS--TTEEEEE-TTS-EEEEEBTTTTTSEEE-TTS-EEETSPP-----HHHHHHHHHHHHHHHHTTT--HHHHHHHHH--TTSSS-TTGGGGT--HHHHHHHHHTPPTTEE--TTS-SSS-EEPPP-TTGGG-SBSSTTS-SB-SSHHHHHHHHHIIIII--SEETTEESS-TTTTS-S----HHHHHHHHHHHHT-PPPPPSS---HHHHHHHHHHHHTTHHHHS-TTTT---PEEEPTT--PPPTTSTTGGGS-B-TT-------HHHHSSTT--SEEEPPP-TTHHHH-SBTTTT-B-SHHHHT-GGGGSTT---SS---TT-S--------TTTT--HHHHHHHHHHHHT-

Foldseek 3Di:
DQQPAFQPLLWDPDPQLVVCLPDPVNCVVQVFQAAPVRDRWQKDWDLDPVRDITITGRQRRVAQWDQDPNRDIDGQAGYQGTGSDSNVVSSVVSNQVSLVVLVQHQLLVQCLQWFDVVDVVQPSPVSNVDDPVLVVLLVVLAHRQKDQARLFHSFRIFGRDRLAQVLVAQADAFQRPQGDPDLLSQLVVCQCRSWQPQSDDPPDHSDDPSSNDTPDGDDSVVSSVVSVVSNPRHQDAFPFDCDPLLVLLVVLCVVLVQCVAQNPDQGGPQAWEAEPPDDDDDCPDPRNVVHRHPPPDYFHADCCRQCNGSVNPRTGTRHGLGNVLRRAQDDGRSQAGALVSVLAPCLQDQQAAGPHRQGRVGGGGHGTTHNRNNPDDPSNSSSNRSNSSSD